Protein AF-A0AAW6E277-F1 (afdb_monomer)

Structure (mmCIF, N/CA/C/O backbone):
data_AF-A0AAW6E277-F1
#
_entry.id   AF-A0AAW6E277-F1
#
loop_
_atom_site.group_PDB
_atom_site.id
_atom_site.type_symbol
_atom_site.label_atom_id
_atom_site.label_alt_id
_atom_site.label_comp_id
_atom_site.label_asym_id
_atom_site.label_entity_id
_atom_site.label_seq_id
_atom_site.pdbx_PDB_ins_code
_atom_site.Cartn_x
_atom_site.Cartn_y
_atom_site.Cartn_z
_atom_site.occupancy
_atom_site.B_iso_or_equiv
_atom_site.auth_seq_id
_atom_site.auth_comp_id
_atom_site.auth_asym_id
_atom_site.auth_atom_id
_atom_site.pdbx_PDB_model_num
ATOM 1 N N . MET A 1 1 ? -32.269 42.097 -1.495 1.00 30.72 1 MET A N 1
ATOM 2 C CA . MET A 1 1 ? -32.464 41.342 -2.753 1.00 30.72 1 MET A CA 1
ATOM 3 C C . MET A 1 1 ? -33.428 40.206 -2.455 1.00 30.72 1 MET A C 1
ATOM 5 O O . MET A 1 1 ? -33.095 39.388 -1.617 1.00 30.72 1 MET A O 1
ATOM 9 N N . TYR A 1 2 ? -34.625 40.163 -3.041 1.00 28.58 2 TYR A N 1
ATOM 10 C CA . TYR A 1 2 ? -35.570 39.076 -2.757 1.00 28.58 2 TYR A CA 1
ATOM 11 C C . TYR A 1 2 ? -35.316 37.889 -3.694 1.00 28.58 2 TYR A C 1
ATOM 13 O O . TYR A 1 2 ? -35.388 38.052 -4.911 1.00 28.58 2 TYR A O 1
ATOM 21 N N . ILE A 1 3 ? -35.000 36.709 -3.152 1.00 30.11 3 ILE A N 1
ATOM 22 C CA . ILE A 1 3 ? -34.773 35.493 -3.952 1.00 30.11 3 ILE A CA 1
ATOM 23 C C . ILE A 1 3 ? -36.058 34.672 -3.981 1.00 30.11 3 ILE A C 1
ATOM 25 O O . ILE A 1 3 ? -36.665 34.415 -2.943 1.00 30.11 3 ILE A O 1
ATOM 29 N N . ARG A 1 4 ? -36.462 34.267 -5.188 1.00 31.38 4 ARG A N 1
ATOM 30 C CA . ARG A 1 4 ? -37.692 33.525 -5.467 1.00 31.38 4 ARG A CA 1
ATOM 31 C C . ARG A 1 4 ? -37.334 32.080 -5.824 1.00 31.38 4 ARG A C 1
ATOM 33 O O . ARG A 1 4 ? -36.801 31.836 -6.904 1.00 31.38 4 ARG A O 1
ATOM 40 N N . LEU A 1 5 ? -37.580 31.133 -4.918 1.00 34.62 5 LEU A N 1
ATOM 41 C CA . LEU A 1 5 ? -37.185 29.727 -5.099 1.00 34.62 5 LEU A CA 1
ATOM 42 C C . LEU A 1 5 ? -38.352 28.860 -5.591 1.00 34.62 5 LEU A C 1
ATOM 44 O O . LEU A 1 5 ? -39.442 28.896 -5.021 1.00 34.62 5 LEU A O 1
ATOM 48 N N . TYR A 1 6 ? -38.092 28.037 -6.611 1.00 36.78 6 TYR A N 1
ATOM 49 C CA . TYR A 1 6 ? -38.988 26.987 -7.107 1.00 36.78 6 TYR A CA 1
ATOM 50 C C . TYR A 1 6 ? -38.335 25.622 -6.862 1.00 36.78 6 TYR A C 1
ATOM 52 O O . TYR A 1 6 ? -37.143 25.456 -7.109 1.00 36.78 6 TYR A O 1
ATOM 60 N N . GLY A 1 7 ? -39.097 24.640 -6.381 1.00 42.12 7 GLY A N 1
ATOM 61 C CA . GLY A 1 7 ? -38.574 23.323 -6.009 1.00 42.12 7 GLY A CA 1
ATOM 62 C C . GLY A 1 7 ? -39.482 22.186 -6.461 1.00 42.12 7 GLY A C 1
ATOM 63 O O . GLY A 1 7 ? -40.705 22.342 -6.532 1.00 42.12 7 GLY A O 1
ATOM 64 N N . ARG A 1 8 ? -38.841 21.063 -6.793 1.00 39.12 8 ARG A N 1
ATOM 65 C CA . ARG A 1 8 ? -39.443 19.778 -7.160 1.00 39.12 8 ARG A CA 1
ATOM 66 C C . ARG A 1 8 ? -39.390 18.846 -5.949 1.00 39.12 8 ARG A C 1
ATOM 68 O O . ARG A 1 8 ? -38.393 18.851 -5.236 1.00 39.12 8 ARG A O 1
ATOM 75 N N . VAL A 1 9 ? -40.441 18.068 -5.736 1.00 41.03 9 VAL A N 1
ATOM 76 C CA . VAL A 1 9 ? -40.589 17.110 -4.636 1.00 41.03 9 VAL A CA 1
ATOM 77 C C . VAL A 1 9 ? -40.555 15.705 -5.226 1.00 41.03 9 VAL A C 1
ATOM 79 O O . VAL A 1 9 ? -41.352 15.401 -6.116 1.00 41.03 9 VAL A O 1
ATOM 82 N N . TYR A 1 10 ? -39.646 14.864 -4.736 1.00 40.72 10 TYR A N 1
ATOM 83 C CA . TYR A 1 10 ? -39.457 13.481 -5.178 1.00 40.72 10 TYR A CA 1
ATOM 84 C C . TYR A 1 10 ? -39.718 12.524 -4.016 1.00 40.72 10 TYR A C 1
ATOM 86 O O . TYR A 1 10 ? -39.190 12.767 -2.942 1.00 40.72 10 TYR A O 1
ATOM 94 N N . GLY A 1 11 ? -40.498 11.465 -4.229 1.00 38.28 11 GLY A N 1
ATOM 95 C CA . GLY A 1 11 ? -40.764 10.407 -3.255 1.00 38.28 11 GLY A CA 1
ATOM 96 C C . GLY A 1 11 ? -40.054 9.103 -3.612 1.00 38.28 11 GLY A C 1
ATOM 97 O O . GLY A 1 11 ? -39.609 8.924 -4.746 1.00 38.28 11 GLY A O 1
ATOM 98 N N . TYR A 1 12 ? -39.985 8.196 -2.643 1.00 43.34 12 TYR A N 1
ATOM 99 C CA . TYR A 1 12 ? -39.451 6.841 -2.785 1.00 43.34 12 TYR A CA 1
ATOM 100 C C . TYR A 1 12 ? -40.503 5.853 -2.282 1.00 43.34 12 TYR A C 1
ATOM 102 O O . TYR A 1 12 ? -41.289 6.207 -1.400 1.00 43.34 12 TYR A O 1
ATOM 110 N N . ASP A 1 13 ? -40.519 4.641 -2.831 1.00 42.69 13 ASP A N 1
ATOM 111 C CA . ASP A 1 13 ? -41.247 3.540 -2.200 1.00 42.69 13 ASP A CA 1
ATOM 112 C C . ASP A 1 13 ? -40.443 3.100 -0.955 1.00 42.69 13 ASP A C 1
ATOM 114 O O . ASP A 1 13 ? -39.226 3.286 -0.914 1.00 42.69 13 ASP A O 1
ATOM 118 N N . ILE A 1 14 ? -41.098 2.635 0.112 1.00 39.50 14 ILE A N 1
ATOM 119 C CA . ILE A 1 14 ? -40.435 2.327 1.392 1.00 39.50 14 ILE A CA 1
ATOM 120 C C . ILE A 1 14 ? -40.959 0.992 1.916 1.00 39.50 14 ILE A C 1
ATOM 122 O O . ILE A 1 14 ? -42.169 0.778 1.922 1.00 39.50 14 ILE A O 1
ATOM 126 N N . GLU A 1 15 ? -40.066 0.124 2.382 1.00 41.41 15 GLU A N 1
ATOM 127 C CA . GLU A 1 15 ? -40.391 -1.186 2.961 1.00 41.41 15 GLU A CA 1
ATOM 128 C C . GLU A 1 15 ? -39.727 -1.333 4.335 1.00 41.41 15 GLU A C 1
ATOM 130 O O . GLU A 1 15 ? -38.816 -0.580 4.673 1.00 41.41 15 GLU A O 1
ATOM 135 N N . LYS A 1 16 ? -40.184 -2.279 5.160 1.00 40.16 16 LYS A N 1
ATOM 136 C CA . LYS A 1 16 ? -39.537 -2.582 6.443 1.00 40.16 16 LYS A CA 1
ATOM 137 C C . LYS A 1 16 ? -38.381 -3.558 6.243 1.00 40.16 16 LYS A C 1
ATOM 139 O O . LYS A 1 16 ? -38.552 -4.587 5.594 1.00 40.16 16 LYS A O 1
ATOM 144 N N . ASN A 1 17 ? -37.222 -3.239 6.812 1.00 43.66 17 ASN A N 1
ATOM 145 C CA . ASN A 1 17 ? -36.081 -4.144 6.855 1.00 43.66 17 ASN A CA 1
ATOM 146 C C . ASN A 1 17 ? -36.269 -5.224 7.939 1.00 43.66 17 ASN A C 1
ATOM 148 O O . ASN A 1 17 ? -37.240 -5.230 8.695 1.00 43.66 17 ASN A O 1
ATOM 152 N N . GLU A 1 18 ? -35.304 -6.134 8.026 1.00 39.25 18 GLU A N 1
ATOM 153 C CA . GLU A 1 18 ? -35.264 -7.232 9.001 1.00 39.25 18 GLU A CA 1
ATOM 154 C C . GLU A 1 18 ? -35.250 -6.786 10.478 1.00 39.25 18 GLU A C 1
ATOM 156 O O . GLU A 1 18 ? -35.561 -7.586 11.357 1.00 39.25 18 GLU A O 1
ATOM 161 N N . ASN A 1 19 ? -34.971 -5.506 10.746 1.00 39.53 19 ASN A N 1
ATOM 162 C CA . ASN A 1 19 ? -35.012 -4.887 12.074 1.00 39.53 19 ASN A CA 1
ATOM 163 C C . ASN A 1 19 ? -36.307 -4.090 12.323 1.00 39.53 19 ASN A C 1
ATOM 165 O O . ASN A 1 19 ? -36.390 -3.329 13.285 1.00 39.53 19 ASN A O 1
ATOM 169 N N . ASP A 1 20 ? -37.316 -4.255 11.464 1.00 39.66 20 ASP A N 1
ATOM 170 C CA . ASP A 1 20 ? -38.601 -3.546 11.503 1.00 39.66 20 ASP A CA 1
ATOM 171 C C . ASP A 1 20 ? -38.499 -2.024 11.236 1.00 39.66 20 ASP A C 1
ATOM 173 O O . ASP A 1 20 ? -39.425 -1.255 11.522 1.00 39.66 20 ASP A O 1
ATOM 177 N N . GLU A 1 21 ? -37.391 -1.575 10.637 1.00 36.78 21 GLU A N 1
ATOM 178 C CA . GLU A 1 21 ? -37.136 -0.175 10.286 1.00 36.78 21 GLU A CA 1
ATOM 179 C C . GLU A 1 21 ? -37.510 0.115 8.828 1.00 36.78 21 GLU A C 1
ATOM 181 O O . GLU A 1 21 ? -37.233 -0.668 7.924 1.00 36.78 21 GLU A O 1
ATOM 186 N N . TYR A 1 22 ? -38.111 1.277 8.574 1.00 39.91 22 TYR A N 1
ATOM 187 C CA . TYR A 1 22 ? -38.536 1.672 7.231 1.00 39.91 22 TYR A CA 1
ATOM 188 C C . TYR A 1 22 ? -37.350 2.170 6.389 1.00 39.91 22 TYR A C 1
ATOM 190 O O . TYR A 1 22 ? -36.741 3.191 6.711 1.00 39.91 22 TYR A O 1
ATOM 198 N N . VAL A 1 23 ? -37.059 1.482 5.285 1.00 38.41 23 VAL A N 1
ATOM 199 C CA . VAL A 1 23 ? -35.972 1.774 4.340 1.00 38.41 23 VAL A CA 1
ATOM 200 C C . VAL A 1 23 ? -36.513 2.058 2.940 1.00 38.41 23 VAL A C 1
ATOM 202 O O . VAL A 1 23 ? -37.443 1.406 2.475 1.00 38.41 23 VAL A O 1
ATOM 205 N N . ALA A 1 24 ? -35.952 3.061 2.261 1.00 41.41 24 ALA A N 1
ATOM 206 C CA . ALA A 1 24 ? -36.364 3.418 0.905 1.00 41.41 24 ALA A CA 1
ATOM 207 C C . ALA A 1 24 ? -35.919 2.345 -0.103 1.00 41.41 24 ALA A C 1
ATOM 209 O O . ALA A 1 24 ? -34.769 1.906 -0.072 1.00 41.41 24 ALA A O 1
ATOM 210 N N . VAL A 1 25 ? -36.811 1.959 -1.014 1.00 42.94 25 VAL A N 1
ATOM 211 C CA . VAL A 1 25 ? -36.602 0.908 -2.013 1.00 42.94 25 VAL A CA 1
ATOM 212 C C . VAL A 1 25 ? -36.934 1.454 -3.405 1.00 42.94 25 VAL A C 1
ATOM 214 O O . VAL A 1 25 ? -37.999 2.027 -3.632 1.00 42.94 25 VAL A O 1
ATOM 217 N N . GLY A 1 26 ? -36.007 1.283 -4.352 1.00 49.25 26 GLY A N 1
ATOM 218 C CA . GLY A 1 26 ? -36.161 1.712 -5.747 1.00 49.25 26 GLY A CA 1
ATOM 219 C C . GLY A 1 26 ? -35.777 3.170 -6.048 1.00 49.25 26 GLY A C 1
ATOM 220 O O . GLY A 1 26 ? -35.276 3.906 -5.198 1.00 49.25 26 GLY A O 1
ATOM 221 N N . ASP A 1 27 ? -35.992 3.573 -7.305 1.00 39.72 27 ASP A N 1
ATOM 222 C CA . ASP A 1 27 ? -35.608 4.890 -7.828 1.00 39.72 27 ASP A CA 1
ATOM 223 C C . ASP A 1 27 ? -36.566 6.017 -7.401 1.00 39.72 27 ASP A C 1
ATOM 225 O O . ASP A 1 27 ? -37.778 5.829 -7.261 1.00 39.72 27 ASP A O 1
ATOM 229 N N . SER A 1 28 ? -36.032 7.237 -7.270 1.00 42.09 28 SER A N 1
ATOM 230 C CA . SER A 1 28 ? -36.806 8.427 -6.897 1.00 42.09 28 SER A CA 1
ATOM 231 C C . SER A 1 28 ? -37.880 8.772 -7.940 1.00 42.09 28 SER A C 1
ATOM 233 O O . SER A 1 28 ? -37.571 8.944 -9.123 1.00 42.09 28 SER A O 1
ATOM 235 N N . LYS A 1 29 ? -39.127 8.982 -7.513 1.00 45.94 29 LYS A N 1
ATOM 236 C CA . LYS A 1 29 ? -40.252 9.386 -8.375 1.00 45.94 29 LYS A CA 1
ATOM 237 C C . LYS A 1 29 ? -40.636 10.837 -8.113 1.00 45.94 29 LYS A C 1
ATOM 239 O O . LYS A 1 29 ? -40.843 11.233 -6.973 1.00 45.94 29 LYS A O 1
ATOM 244 N N . LEU A 1 30 ? -40.774 11.657 -9.157 1.00 44.22 30 LEU A N 1
ATOM 245 C CA . LEU A 1 30 ? -41.247 13.039 -9.004 1.00 44.22 30 LEU A CA 1
ATOM 246 C C . LEU A 1 30 ? -42.731 13.048 -8.604 1.00 44.22 30 LEU A C 1
ATOM 248 O O . LEU A 1 30 ? -43.591 12.682 -9.403 1.00 44.22 30 LEU A O 1
ATOM 252 N N . ILE A 1 31 ? -43.034 13.528 -7.401 1.00 40.50 31 ILE A N 1
ATOM 253 C CA . ILE A 1 31 ? -44.391 13.527 -6.832 1.00 40.50 31 ILE A CA 1
ATOM 254 C C . ILE A 1 31 ? -45.060 14.911 -6.846 1.00 40.50 31 ILE A C 1
ATOM 256 O O . ILE A 1 31 ? -46.288 15.001 -6.833 1.00 40.50 31 ILE A O 1
ATOM 260 N N . GLY A 1 32 ? -44.309 16.011 -6.976 1.00 41.94 32 GLY A N 1
ATOM 261 C CA . GLY A 1 32 ? -44.914 17.342 -7.125 1.00 41.94 32 GLY A CA 1
ATOM 262 C C . GLY A 1 32 ? -43.934 18.512 -7.229 1.00 41.94 32 GLY A C 1
ATOM 263 O O . GLY A 1 32 ? -42.726 18.324 -7.253 1.00 41.94 32 GLY A O 1
ATOM 264 N N . ASN A 1 33 ? -44.472 19.736 -7.277 1.00 44.47 33 ASN A N 1
ATOM 265 C CA . ASN A 1 33 ? -43.727 21.006 -7.235 1.00 44.47 33 ASN A CA 1
ATOM 266 C C . ASN A 1 33 ? -44.302 21.917 -6.132 1.00 44.47 33 ASN A C 1
ATOM 268 O O . ASN A 1 33 ? -45.487 21.799 -5.805 1.00 44.47 33 ASN A O 1
ATOM 272 N N . PHE A 1 34 ? -43.530 22.870 -5.598 1.00 42.03 34 PHE A N 1
ATOM 273 C CA . PHE A 1 34 ? -44.070 23.893 -4.682 1.00 42.03 34 PHE A CA 1
ATOM 274 C C . PHE A 1 34 ? -45.131 24.778 -5.367 1.00 42.03 34 PHE A C 1
ATOM 276 O O . PHE A 1 34 ? -44.938 25.216 -6.500 1.00 42.03 34 PHE A O 1
ATOM 283 N N . LYS A 1 35 ? -46.256 25.060 -4.683 1.00 36.62 35 LYS A N 1
ATOM 284 C CA . LYS A 1 35 ? -47.398 25.818 -5.252 1.00 36.62 35 LYS A CA 1
ATOM 285 C C . LYS A 1 35 ? -47.160 27.330 -5.324 1.00 36.62 35 LYS A C 1
ATOM 287 O O . LYS A 1 35 ? -47.725 27.997 -6.183 1.00 36.62 35 LYS A O 1
ATOM 292 N N . LYS A 1 36 ? -46.349 27.879 -4.419 1.00 37.41 36 LYS A N 1
ATOM 293 C CA . LYS A 1 36 ? -45.921 29.282 -4.429 1.00 37.41 36 LYS A CA 1
ATOM 294 C C . LYS A 1 36 ? -44.413 29.336 -4.208 1.00 37.41 36 LYS A C 1
ATOM 296 O O . LYS A 1 36 ? -43.911 28.561 -3.395 1.00 37.41 36 LYS A O 1
ATOM 301 N N . PRO A 1 37 ? -43.695 30.217 -4.918 1.00 38.19 37 PRO A N 1
ATOM 302 C CA . PRO A 1 37 ? -42.277 30.369 -4.681 1.00 38.19 37 PRO A CA 1
ATOM 303 C C . PRO A 1 37 ? -42.025 30.961 -3.296 1.00 38.19 37 PRO A C 1
ATOM 305 O O . PRO A 1 37 ? -42.698 31.910 -2.890 1.00 38.19 37 PRO A O 1
ATOM 308 N N . LEU A 1 38 ? -41.033 30.411 -2.602 1.00 39.06 38 LEU A N 1
ATOM 309 C CA . LEU A 1 38 ? -40.540 30.963 -1.346 1.00 39.06 38 LEU A CA 1
ATOM 310 C C . LEU A 1 38 ? -39.837 32.290 -1.663 1.00 39.06 38 LEU A C 1
ATOM 312 O O . LEU A 1 38 ? -38.946 32.310 -2.516 1.00 39.06 38 LEU A O 1
ATOM 316 N N . ILE A 1 39 ? -40.268 33.387 -1.037 1.00 33.12 39 ILE A N 1
ATOM 317 C CA . ILE A 1 39 ? -39.663 34.714 -1.202 1.00 33.12 39 ILE A CA 1
ATOM 318 C C . ILE A 1 39 ? -38.846 35.005 0.053 1.00 33.12 39 ILE A C 1
ATOM 320 O O . ILE A 1 39 ? -39.408 35.118 1.138 1.00 33.12 39 ILE A O 1
ATOM 324 N N . ILE A 1 40 ? -37.528 35.107 -0.100 1.00 35.12 40 ILE A N 1
ATOM 325 C CA . ILE A 1 40 ? -36.592 35.363 1.004 1.00 35.12 40 ILE A CA 1
ATOM 326 C C . ILE A 1 40 ? -35.966 36.741 0.808 1.00 35.12 40 ILE A C 1
ATOM 328 O O . ILE A 1 40 ? -35.446 37.014 -0.273 1.00 35.12 40 ILE A O 1
ATOM 332 N N . ASP A 1 41 ? -35.972 37.586 1.841 1.00 31.17 41 ASP A N 1
ATOM 333 C CA . ASP A 1 41 ? -35.198 38.830 1.858 1.00 31.17 41 ASP A CA 1
ATOM 334 C C . ASP A 1 41 ? -33.706 38.535 2.100 1.00 31.17 41 ASP A C 1
ATOM 336 O O . ASP A 1 41 ? -33.271 38.273 3.220 1.00 31.17 41 ASP A O 1
ATOM 340 N N . ALA A 1 42 ? -32.905 38.572 1.036 1.00 32.22 42 ALA A N 1
ATOM 341 C CA . ALA A 1 42 ? -31.466 38.325 1.083 1.00 32.22 42 ALA A CA 1
ATOM 342 C C . ALA A 1 42 ? -30.636 39.577 1.428 1.00 32.22 42 ALA A C 1
ATOM 344 O O . ALA A 1 42 ? -29.423 39.568 1.244 1.00 32.22 42 ALA A O 1
ATOM 345 N N . THR A 1 43 ? -31.235 40.670 1.920 1.00 27.95 43 THR A N 1
ATOM 346 C CA . THR A 1 43 ? -30.453 41.840 2.385 1.00 27.95 43 THR A CA 1
ATOM 347 C C . THR A 1 43 ? -29.609 41.561 3.636 1.00 27.95 43 THR A C 1
ATOM 349 O O . THR A 1 43 ? -28.707 42.337 3.934 1.00 27.95 43 THR A O 1
ATOM 352 N N . LYS A 1 44 ? -29.845 40.446 4.347 1.00 28.58 44 LYS A N 1
ATOM 353 C CA . LYS A 1 44 ? -29.077 40.043 5.545 1.00 28.58 44 LYS A CA 1
ATOM 354 C C . LYS A 1 44 ? -28.490 38.625 5.491 1.00 28.58 44 LYS A C 1
ATOM 356 O O . LYS A 1 44 ? -28.023 38.125 6.511 1.00 28.58 44 LYS A O 1
ATOM 361 N N . GLN A 1 45 ? -28.521 37.954 4.338 1.00 29.36 45 GLN A N 1
ATOM 362 C CA . GLN A 1 45 ? -28.025 36.579 4.192 1.00 29.36 45 GLN A CA 1
ATOM 363 C C . GLN A 1 45 ? -27.388 36.370 2.816 1.00 29.36 45 GLN A C 1
ATOM 365 O O . GLN A 1 45 ? -28.023 36.624 1.795 1.00 29.36 45 GLN A O 1
ATOM 370 N N . ILE A 1 46 ? -26.151 35.861 2.786 1.00 26.25 46 ILE A N 1
ATOM 371 C CA . ILE A 1 46 ? -25.474 35.447 1.551 1.00 26.25 46 ILE A CA 1
ATOM 372 C C . ILE A 1 46 ? -25.586 33.927 1.392 1.00 26.25 46 ILE A C 1
ATOM 374 O O . ILE A 1 46 ? -25.343 33.149 2.315 1.00 26.25 46 ILE A O 1
ATOM 378 N N . VAL A 1 47 ? -25.984 33.530 0.186 1.00 25.70 47 VAL A N 1
ATOM 379 C CA . VAL A 1 47 ? -26.270 32.167 -0.265 1.00 25.70 47 VAL A CA 1
ATOM 380 C C . VAL A 1 47 ? -24.970 31.382 -0.463 1.00 25.70 47 VAL A C 1
ATOM 382 O O . VAL A 1 47 ? -24.178 31.709 -1.343 1.00 25.70 47 VAL A O 1
ATOM 385 N N . ALA A 1 48 ? -24.774 30.301 0.297 1.00 24.97 48 ALA A N 1
ATOM 386 C CA . ALA A 1 48 ? -23.741 29.305 0.012 1.00 24.97 48 ALA A CA 1
ATOM 387 C C . ALA A 1 48 ? -24.301 28.166 -0.861 1.00 24.97 48 ALA A C 1
ATOM 389 O O . ALA A 1 48 ? -25.425 27.694 -0.679 1.00 24.97 48 ALA A O 1
ATOM 390 N N . ARG A 1 49 ? -23.497 27.737 -1.836 1.00 23.58 49 ARG A N 1
ATOM 391 C CA . ARG A 1 49 ? -23.809 26.735 -2.864 1.00 23.58 49 ARG A CA 1
ATOM 392 C C . ARG A 1 49 ? -23.884 25.312 -2.266 1.00 23.58 49 ARG A C 1
ATOM 394 O O . ARG A 1 49 ? -22.924 24.861 -1.660 1.00 23.58 49 ARG A O 1
ATOM 401 N N . ARG A 1 50 ? -25.023 24.647 -2.520 1.00 26.20 50 ARG A N 1
ATOM 402 C CA . ARG A 1 50 ? -25.321 23.195 -2.644 1.00 26.20 50 ARG A CA 1
ATOM 403 C C . ARG A 1 50 ? -24.659 22.187 -1.683 1.00 26.20 50 ARG A C 1
ATOM 405 O O . ARG A 1 50 ? -23.502 21.855 -1.880 1.00 26.20 50 ARG A O 1
ATOM 412 N N . TYR A 1 51 ? -25.483 21.537 -0.854 1.00 28.00 51 TYR A N 1
ATOM 413 C CA . TYR A 1 51 ? -25.448 20.084 -0.597 1.00 28.00 51 TYR A CA 1
ATOM 414 C C . TYR A 1 51 ? -26.896 19.568 -0.467 1.00 28.00 51 TYR A C 1
ATOM 416 O O . TYR A 1 51 ? -27.778 20.319 -0.053 1.00 28.00 51 TYR A O 1
ATOM 424 N N . TYR A 1 52 ? -27.155 18.340 -0.927 1.00 28.36 52 TYR A N 1
ATOM 425 C CA . TYR A 1 52 ? -28.468 17.692 -0.858 1.00 28.36 52 TYR A CA 1
ATOM 426 C C . TYR A 1 52 ? -28.718 17.213 0.577 1.00 28.36 52 TYR A C 1
ATOM 428 O O . TYR A 1 52 ? -28.024 16.308 1.025 1.00 28.36 52 TYR A O 1
ATOM 436 N N . ASP A 1 53 ? -29.707 17.780 1.267 1.00 33.03 53 ASP A N 1
ATOM 437 C CA . ASP A 1 53 ? -30.170 17.258 2.557 1.00 33.03 53 ASP A CA 1
ATOM 438 C C . ASP A 1 53 ? -31.491 16.495 2.345 1.00 33.03 53 ASP A C 1
ATOM 440 O O . ASP A 1 53 ? -32.440 17.021 1.750 1.00 33.03 53 ASP A O 1
ATOM 444 N N . VAL A 1 54 ? -31.532 15.242 2.809 1.00 30.08 54 VAL A N 1
ATOM 445 C CA . VAL A 1 54 ? -32.705 14.352 2.780 1.00 30.08 54 VAL A CA 1
ATOM 446 C C . VAL A 1 54 ? -33.479 14.515 4.090 1.00 30.08 54 VAL A C 1
ATOM 448 O O . VAL A 1 54 ? -32.906 14.345 5.163 1.00 30.08 54 VAL A O 1
ATOM 451 N N . GLU A 1 55 ? -34.775 14.829 4.022 1.00 36.56 55 GLU A N 1
ATOM 452 C CA . GLU A 1 55 ? -35.681 14.796 5.179 1.00 36.56 55 GLU A CA 1
ATOM 453 C C . GLU A 1 55 ? -36.795 13.768 4.934 1.00 36.56 55 GLU A C 1
ATOM 455 O O . GLU A 1 55 ? -37.496 13.818 3.918 1.00 36.56 55 GLU A O 1
ATOM 460 N N . VAL A 1 56 ? -36.926 12.807 5.853 1.00 29.47 56 VAL A N 1
ATOM 461 C CA . VAL A 1 56 ? -37.943 11.745 5.823 1.00 29.47 56 VAL A CA 1
ATOM 462 C C . VAL A 1 56 ? -39.145 12.207 6.645 1.00 29.47 56 VAL A C 1
ATOM 464 O O . VAL A 1 56 ? -38.988 12.536 7.819 1.00 29.47 56 VAL A O 1
ATOM 467 N N . PHE A 1 57 ? -40.340 12.229 6.048 1.00 34.69 57 PHE A N 1
ATOM 468 C CA . PHE A 1 57 ? -41.579 12.620 6.727 1.00 34.69 57 PHE A CA 1
ATOM 469 C C . PHE A 1 57 ? -42.452 11.392 6.981 1.00 34.69 57 PHE A C 1
ATOM 471 O O . PHE A 1 57 ? -42.551 10.497 6.141 1.00 34.69 57 PHE A O 1
ATOM 478 N N . ARG A 1 58 ? -43.134 11.363 8.130 1.00 29.02 58 ARG A N 1
ATOM 479 C CA . ARG A 1 58 ? -44.099 10.312 8.469 1.00 29.02 58 ARG A CA 1
ATOM 480 C C . ARG A 1 58 ? -45.522 10.858 8.337 1.00 29.02 58 ARG A C 1
ATOM 482 O O . ARG A 1 58 ? -46.001 11.533 9.245 1.00 29.02 58 ARG A O 1
ATOM 489 N N . HIS A 1 59 ? -46.186 10.574 7.217 1.00 32.09 59 HIS A N 1
ATOM 490 C CA . HIS A 1 59 ? -47.650 10.604 7.115 1.00 32.09 59 HIS A CA 1
ATOM 491 C C . HIS A 1 59 ? -48.138 9.733 5.951 1.00 32.09 59 HIS A C 1
ATOM 493 O O . HIS A 1 59 ? -47.575 9.798 4.858 1.00 32.09 59 HIS A O 1
ATOM 499 N N . GLU A 1 60 ? -49.177 8.932 6.208 1.00 33.69 60 GLU A N 1
ATOM 500 C CA . GLU A 1 60 ? -49.943 8.184 5.208 1.00 33.69 60 GLU A CA 1
ATOM 501 C C . GLU A 1 60 ? -50.745 9.173 4.368 1.00 33.69 60 GLU A C 1
ATOM 503 O O . GLU A 1 60 ? -51.752 9.711 4.820 1.00 33.69 60 GLU A O 1
ATOM 508 N N . ILE A 1 61 ? -50.275 9.452 3.157 1.00 36.06 61 ILE A N 1
ATOM 509 C CA . ILE A 1 61 ? -50.975 10.365 2.241 1.00 36.06 61 ILE A CA 1
ATOM 510 C C . ILE A 1 61 ? -51.856 9.580 1.259 1.00 36.06 61 ILE A C 1
ATOM 512 O O . ILE A 1 61 ? -52.836 10.105 0.749 1.00 36.06 61 ILE A O 1
ATOM 516 N N . LEU A 1 62 ? -51.576 8.294 1.032 1.00 32.84 62 LEU A N 1
ATOM 517 C CA . LEU A 1 62 ? -52.364 7.404 0.175 1.00 32.84 62 LEU A CA 1
ATOM 518 C C . LEU A 1 62 ? -52.113 5.953 0.614 1.00 32.84 62 LEU A C 1
ATOM 520 O O . LEU A 1 62 ? -51.139 5.369 0.147 1.00 32.84 62 LEU A O 1
ATOM 524 N N . GLY A 1 63 ? -52.941 5.433 1.531 1.00 30.50 63 GLY A N 1
ATOM 525 C CA . GLY A 1 63 ? -52.983 4.036 2.014 1.00 30.50 63 GLY A CA 1
ATOM 526 C C . GLY A 1 63 ? -51.739 3.185 1.728 1.00 30.50 63 GLY A C 1
ATOM 527 O O . GLY A 1 63 ? -51.738 2.456 0.746 1.00 30.50 63 GLY A O 1
ATOM 528 N N . ASP A 1 64 ? -50.720 3.291 2.589 1.00 28.02 64 ASP A N 1
ATOM 529 C CA . ASP A 1 64 ? -49.425 2.574 2.554 1.00 28.02 64 ASP A CA 1
ATOM 530 C C . ASP A 1 64 ? -48.238 3.255 1.833 1.00 28.02 64 ASP A C 1
ATOM 532 O O . ASP A 1 64 ? -47.276 2.588 1.452 1.00 28.02 64 ASP A O 1
ATOM 536 N N . LYS A 1 65 ? -48.221 4.590 1.673 1.00 32.81 65 LYS A N 1
ATOM 537 C CA . LYS A 1 65 ? -47.048 5.304 1.109 1.00 32.81 65 LYS A CA 1
ATOM 538 C C . LYS A 1 65 ? -46.553 6.480 1.949 1.00 32.81 65 LYS A C 1
ATOM 540 O O . LYS A 1 65 ? -47.309 7.393 2.281 1.00 32.81 65 LYS A O 1
ATOM 545 N N . TYR A 1 66 ? -45.247 6.470 2.215 1.00 35.56 66 TYR A N 1
ATOM 546 C CA . TYR A 1 66 ? -44.476 7.527 2.872 1.00 35.56 66 TYR A CA 1
ATOM 547 C C . TYR A 1 66 ? -43.899 8.517 1.847 1.00 35.56 66 TYR A C 1
ATOM 549 O O . TYR A 1 66 ? -43.619 8.161 0.704 1.00 35.56 66 TYR A O 1
ATOM 557 N N . VAL A 1 67 ? -43.672 9.768 2.261 1.00 33.53 67 VAL A N 1
ATOM 558 C CA . VAL A 1 67 ? -43.111 10.821 1.402 1.00 33.53 67 VAL A CA 1
ATOM 559 C C . VAL A 1 67 ? -41.815 11.361 2.005 1.00 33.53 67 VAL A C 1
ATOM 561 O O . VAL A 1 67 ? -41.792 11.883 3.114 1.00 33.53 67 VAL A O 1
ATOM 564 N N . VAL A 1 68 ? -40.726 11.275 1.245 1.00 35.78 68 VAL A N 1
ATOM 565 C CA . VAL A 1 68 ? -39.457 11.964 1.524 1.00 35.78 68 VAL A CA 1
ATOM 566 C C . VAL A 1 68 ? -39.461 13.268 0.724 1.00 35.78 68 VAL A C 1
ATOM 568 O O . VAL A 1 68 ? -39.948 13.282 -0.402 1.00 35.78 68 VAL A O 1
ATOM 571 N N . ILE A 1 69 ? -38.959 14.380 1.267 1.00 36.88 69 ILE A N 1
ATOM 572 C CA . ILE A 1 69 ? -38.783 15.623 0.495 1.00 36.88 69 ILE A CA 1
ATOM 573 C C . ILE A 1 69 ? -37.289 15.914 0.423 1.00 36.88 69 ILE A C 1
ATOM 575 O O . ILE A 1 69 ? -36.658 16.249 1.420 1.00 36.88 69 ILE A O 1
ATOM 579 N N . THR A 1 70 ? -36.717 15.825 -0.775 1.00 36.44 70 THR A N 1
ATOM 580 C CA . THR A 1 70 ? -35.345 16.273 -1.039 1.00 36.44 70 THR A CA 1
ATOM 581 C C . THR A 1 70 ? -35.394 17.570 -1.837 1.00 36.44 70 THR A C 1
ATOM 583 O O . THR A 1 70 ? -35.912 17.589 -2.956 1.00 36.44 70 THR A O 1
ATOM 586 N N . GLY A 1 71 ? -34.847 18.659 -1.300 1.00 33.44 71 GLY A N 1
ATOM 587 C CA . GLY A 1 71 ? -34.686 19.913 -2.034 1.00 33.44 71 GLY A CA 1
ATOM 588 C C . GLY A 1 71 ? -33.233 20.373 -2.013 1.00 33.44 71 GLY A C 1
ATOM 589 O O . GLY A 1 71 ? -32.552 20.245 -1.008 1.00 33.44 71 GLY A O 1
ATOM 590 N N . GLN A 1 72 ? -32.750 20.993 -3.094 1.00 32.91 72 GLN A N 1
ATOM 591 C CA . GLN A 1 72 ? -31.412 21.616 -3.125 1.00 32.91 72 GLN A CA 1
ATOM 592 C C . GLN A 1 72 ? -31.275 22.843 -2.186 1.00 32.91 72 GLN A C 1
ATOM 594 O O . GLN A 1 72 ? -30.217 23.469 -2.160 1.00 32.91 72 GLN A O 1
ATOM 599 N N . HIS A 1 73 ? -32.324 23.194 -1.425 1.00 36.25 73 HIS A N 1
ATOM 600 C CA . HIS A 1 73 ? -32.420 24.397 -0.587 1.00 36.25 73 HIS A CA 1
ATOM 601 C C . HIS A 1 73 ? -33.312 24.213 0.670 1.00 36.25 73 HIS A C 1
ATOM 603 O O . HIS A 1 73 ? -33.889 25.181 1.157 1.00 36.25 73 HIS A O 1
ATOM 609 N N . THR A 1 74 ? -33.448 22.996 1.211 1.00 38.47 74 THR A N 1
ATOM 610 C CA . THR A 1 74 ? -34.372 22.630 2.320 1.00 38.47 74 THR A CA 1
ATOM 611 C C . THR A 1 74 ? -33.958 23.093 3.723 1.00 38.47 74 THR A C 1
ATOM 613 O O . THR A 1 74 ? -34.603 22.738 4.701 1.00 38.47 74 THR A O 1
ATOM 616 N N . ARG A 1 75 ? -32.932 23.938 3.865 1.00 39.91 75 ARG A N 1
ATOM 617 C CA . ARG A 1 75 ? -32.328 24.308 5.162 1.00 39.91 75 ARG A CA 1
ATOM 618 C C . ARG A 1 75 ? -33.223 25.098 6.142 1.00 39.91 75 ARG A C 1
ATOM 620 O O . ARG A 1 75 ? -32.712 25.563 7.156 1.00 39.91 75 ARG A O 1
ATOM 627 N N . LEU A 1 76 ? -34.507 25.294 5.839 1.00 41.22 76 LEU A N 1
ATOM 628 C CA . LEU A 1 76 ? -35.394 26.250 6.514 1.00 41.22 76 LEU A CA 1
ATOM 629 C C . LEU A 1 76 ? -36.717 25.663 7.035 1.00 41.22 76 LEU A C 1
ATOM 631 O O . LEU A 1 76 ? -37.508 26.433 7.566 1.00 41.22 76 LEU A O 1
ATOM 635 N N . LEU A 1 77 ? -36.973 24.357 6.902 1.00 40.56 77 LEU A N 1
ATOM 636 C CA . LEU A 1 77 ? -38.161 23.730 7.499 1.00 40.56 77 LEU A CA 1
ATOM 637 C C . LEU A 1 77 ? -37.814 23.193 8.895 1.00 40.56 77 LEU A C 1
ATOM 639 O O . LEU A 1 77 ? -36.859 22.428 9.046 1.00 40.56 77 LEU A O 1
ATOM 643 N N . LEU A 1 78 ? -38.549 23.630 9.919 1.00 41.78 78 LEU A N 1
ATOM 644 C CA . LEU A 1 78 ? -38.380 23.183 11.302 1.00 41.78 78 LEU A CA 1
ATOM 645 C C . LEU A 1 78 ? -39.383 22.065 11.636 1.00 41.78 78 LEU A C 1
ATOM 647 O O . LEU A 1 78 ? -40.490 22.050 11.092 1.00 41.78 78 LEU A O 1
ATOM 651 N N . PRO A 1 79 ? -39.044 21.136 12.553 1.00 39.56 79 PRO A N 1
ATOM 652 C CA . PRO A 1 79 ? -40.024 20.212 13.123 1.00 39.56 79 PRO A CA 1
ATOM 653 C C . PRO A 1 79 ? -41.236 20.981 13.667 1.00 39.56 79 PRO A C 1
ATOM 655 O O . PRO A 1 79 ? -41.068 21.964 14.375 1.00 39.56 79 PRO A O 1
ATOM 658 N N . GLY A 1 80 ? -42.450 20.554 13.323 1.00 36.72 80 GLY A N 1
ATOM 659 C CA . GLY A 1 80 ? -43.705 21.227 13.672 1.00 36.72 80 GLY A CA 1
ATOM 660 C C . GLY A 1 80 ? -44.249 22.192 12.612 1.00 36.72 80 GLY A C 1
ATOM 661 O O . GLY A 1 80 ? -45.431 22.536 12.676 1.00 36.72 80 GLY A O 1
ATOM 662 N N . ASP A 1 81 ? -43.457 22.586 11.608 1.00 43.31 81 ASP A N 1
ATOM 663 C CA . ASP A 1 81 ? -43.955 23.424 10.515 1.00 43.31 81 ASP A CA 1
ATOM 664 C C . ASP A 1 81 ? -45.008 22.671 9.687 1.00 43.31 81 ASP A C 1
ATOM 666 O O . ASP A 1 81 ? -44.907 21.466 9.453 1.00 43.31 81 ASP A O 1
ATOM 670 N N . ALA A 1 82 ? -46.040 23.379 9.228 1.00 37.09 82 ALA A N 1
ATOM 671 C CA . ALA A 1 82 ? -47.067 22.808 8.365 1.00 37.09 82 ALA A CA 1
ATOM 672 C C . ALA A 1 82 ? -46.841 23.226 6.908 1.00 37.09 82 ALA A C 1
ATOM 674 O O . ALA A 1 82 ? -46.863 24.414 6.583 1.00 37.09 82 ALA A O 1
ATOM 675 N N . VAL A 1 83 ? -46.690 22.249 6.017 1.00 41.09 83 VAL A N 1
ATOM 676 C CA . VAL A 1 83 ? -46.515 22.467 4.577 1.00 41.09 83 VAL A CA 1
ATOM 677 C C . VAL A 1 83 ? -47.745 21.951 3.837 1.00 41.09 83 VAL A C 1
ATOM 679 O O . VAL A 1 83 ? -48.246 20.868 4.122 1.00 41.09 83 VAL A O 1
ATOM 682 N N . ILE A 1 84 ? -48.245 22.731 2.877 1.00 37.31 84 ILE A N 1
ATOM 683 C CA . ILE A 1 84 ? -49.396 22.347 2.050 1.00 37.31 84 ILE A CA 1
ATOM 684 C C . ILE A 1 84 ? -48.890 21.862 0.692 1.00 37.31 84 ILE A C 1
ATOM 686 O O . ILE A 1 84 ? -48.258 22.620 -0.056 1.00 37.31 84 ILE A O 1
ATOM 690 N N . LEU A 1 85 ? -49.181 20.606 0.356 1.00 36.91 85 LEU A N 1
ATOM 691 C CA . LEU A 1 85 ? -48.749 19.997 -0.899 1.00 36.91 85 LEU A CA 1
ATOM 692 C C . LEU A 1 85 ? -49.644 20.434 -2.059 1.00 36.91 85 LEU A C 1
ATOM 694 O O . LEU A 1 85 ? -50.870 20.419 -1.995 1.00 36.91 85 LEU A O 1
ATOM 698 N N . SER A 1 86 ? -49.023 20.844 -3.164 1.00 32.69 86 SER A N 1
ATOM 699 C CA . SER A 1 86 ? -49.732 21.565 -4.220 1.00 32.69 86 SER A CA 1
ATOM 700 C C . SER A 1 86 ? -50.746 20.739 -5.004 1.00 32.69 86 SER A C 1
ATOM 702 O O . SER A 1 86 ? -51.752 21.291 -5.449 1.00 32.69 86 SER A O 1
ATOM 704 N N . ARG A 1 87 ? -50.487 19.443 -5.184 1.00 32.34 87 ARG A N 1
ATOM 705 C CA . ARG A 1 87 ? -51.331 18.554 -5.992 1.00 32.34 87 ARG A CA 1
ATOM 706 C C . ARG A 1 87 ? -52.435 17.876 -5.189 1.00 32.34 87 ARG A C 1
ATOM 708 O O . ARG A 1 87 ? -53.483 17.614 -5.757 1.00 32.34 87 ARG A O 1
ATOM 715 N N . THR A 1 88 ? -52.218 17.650 -3.896 1.00 37.62 88 THR A N 1
ATOM 716 C CA . THR A 1 88 ? -53.183 16.976 -3.014 1.00 37.62 88 THR A CA 1
ATOM 717 C C . THR A 1 88 ? -53.955 17.954 -2.129 1.00 37.62 88 THR A C 1
ATOM 719 O O . THR A 1 88 ? -55.011 17.608 -1.624 1.00 37.62 88 THR A O 1
ATOM 722 N N . ASN A 1 89 ? -53.469 19.195 -1.969 1.00 38.50 89 ASN A N 1
ATOM 723 C CA . ASN A 1 89 ? -53.989 20.182 -1.011 1.00 38.50 89 ASN A CA 1
ATOM 724 C C . ASN A 1 89 ? -53.948 19.714 0.456 1.00 38.50 89 ASN A C 1
ATOM 726 O O . ASN A 1 89 ? -54.514 20.372 1.328 1.00 38.50 89 ASN A O 1
ATOM 730 N N . GLU A 1 90 ? -53.239 18.625 0.741 1.00 38.41 90 GLU A N 1
ATOM 731 C CA . GLU A 1 90 ? -53.106 18.100 2.089 1.00 38.41 90 GLU A CA 1
ATOM 732 C C . GLU A 1 90 ? -52.053 18.863 2.886 1.00 38.41 90 GLU A C 1
ATOM 734 O O . GLU A 1 90 ? -51.017 19.297 2.361 1.00 38.41 90 GLU A O 1
ATOM 739 N N . LYS A 1 91 ? -52.356 19.042 4.171 1.00 38.56 91 LYS A N 1
ATOM 740 C CA . LYS A 1 91 ? -51.500 19.699 5.150 1.00 38.56 91 LYS A CA 1
ATOM 741 C C . LYS A 1 91 ? -50.650 18.633 5.831 1.00 38.56 91 LYS A C 1
ATOM 743 O O . LYS A 1 91 ? -51.187 17.761 6.501 1.00 38.56 91 LYS A O 1
ATOM 748 N N . VAL A 1 92 ? -49.337 18.737 5.685 1.00 38.31 92 VAL A N 1
ATOM 749 C CA . VAL A 1 92 ? -48.371 17.801 6.269 1.00 38.31 92 VAL A CA 1
ATOM 750 C C . VAL A 1 92 ? -47.560 18.532 7.329 1.00 38.31 92 VAL A C 1
ATOM 752 O O . VAL A 1 92 ? -47.136 19.666 7.106 1.00 38.31 92 VAL A O 1
ATOM 755 N N . VAL A 1 93 ? -47.361 17.901 8.485 1.00 37.56 93 VAL A N 1
ATOM 756 C CA . VAL A 1 93 ? -46.559 18.444 9.589 1.00 37.56 93 VAL A CA 1
ATOM 757 C C . VAL A 1 93 ? -45.159 17.836 9.538 1.00 37.56 93 VAL A C 1
ATOM 759 O O . VAL A 1 93 ? -45.008 16.621 9.403 1.00 37.56 93 VAL A O 1
ATOM 762 N N . VAL A 1 94 ? -44.128 18.674 9.629 1.00 39.75 94 VAL A N 1
ATOM 763 C CA . VAL A 1 94 ? -42.723 18.244 9.637 1.00 39.75 94 VAL A CA 1
ATOM 764 C C . VAL A 1 94 ? -42.416 17.515 10.955 1.00 39.75 94 VAL A C 1
ATOM 766 O O . VAL A 1 94 ? -42.560 18.102 12.022 1.00 39.75 94 VAL A O 1
ATOM 769 N N . TYR A 1 95 ? -41.969 16.254 10.916 1.00 34.19 95 TYR A N 1
ATOM 770 C CA . TYR A 1 95 ? -41.573 15.485 12.110 1.00 34.19 95 TYR A CA 1
ATOM 771 C C . TYR A 1 95 ? -40.140 14.955 11.969 1.00 34.19 95 TYR A C 1
ATOM 773 O O . TYR A 1 95 ? -39.837 14.254 11.010 1.00 34.19 95 TYR A O 1
ATOM 781 N N . GLY A 1 96 ? -39.268 15.264 12.938 1.00 34.75 96 GLY A N 1
ATOM 782 C CA . GLY A 1 96 ? -37.896 14.745 13.006 1.00 34.75 96 GLY A CA 1
ATOM 783 C C . GLY A 1 96 ? -37.066 15.366 14.138 1.00 34.75 96 GLY A C 1
ATOM 784 O O . GLY A 1 96 ? -37.236 16.535 14.479 1.00 34.75 96 GLY A O 1
ATOM 785 N N . SER A 1 97 ? -36.149 14.594 14.731 1.00 32.81 97 SER A N 1
ATOM 786 C CA . SER A 1 97 ? -35.224 15.057 15.777 1.00 32.81 97 SER A CA 1
ATOM 787 C C . SER A 1 97 ? -33.991 15.719 15.151 1.00 32.81 97 SER A C 1
ATOM 789 O O . SER A 1 97 ? -32.924 15.117 15.021 1.00 32.81 97 SER A O 1
ATOM 791 N N . GLY A 1 98 ? -34.141 16.964 14.704 1.00 36.12 98 GLY A N 1
ATOM 792 C CA . GLY A 1 98 ? -33.056 17.714 14.079 1.00 36.12 98 GLY A CA 1
ATOM 793 C C . GLY A 1 98 ? -31.998 18.161 15.090 1.00 36.12 98 GLY A C 1
ATOM 794 O O . GLY A 1 98 ? -32.110 19.245 15.653 1.00 36.12 98 GLY A O 1
ATOM 795 N N . ARG A 1 99 ? -30.916 17.394 15.268 1.00 35.88 99 ARG A N 1
ATOM 796 C CA . ARG A 1 99 ? -29.628 18.007 15.634 1.00 35.88 99 ARG A CA 1
ATOM 797 C C . ARG A 1 99 ? -29.082 18.668 14.373 1.00 35.88 99 ARG A C 1
ATOM 799 O O . ARG A 1 99 ? -28.566 17.986 13.493 1.00 35.88 99 ARG A O 1
ATOM 806 N N . LYS A 1 100 ? -29.230 19.988 14.252 1.00 48.34 100 LYS A N 1
ATOM 807 C CA . LYS A 1 100 ? -28.672 20.762 13.133 1.00 48.34 100 LYS A CA 1
ATOM 808 C C . LYS A 1 100 ? -27.940 21.997 13.659 1.00 48.34 100 LYS A C 1
ATOM 810 O O . LYS A 1 100 ? -28.288 22.572 14.687 1.00 48.34 100 LYS A O 1
ATOM 815 N N . SER A 1 101 ? -26.872 22.377 12.965 1.00 35.72 101 SER A N 1
ATOM 816 C CA . SER A 1 101 ? -26.035 23.532 13.295 1.00 35.72 101 SER A CA 1
ATOM 817 C C . SER A 1 101 ? -26.495 24.780 12.537 1.00 35.72 101 SER A C 1
ATOM 819 O O . SER A 1 101 ? -26.505 24.789 11.305 1.00 35.72 101 SER A O 1
ATOM 821 N N . PHE A 1 102 ? -26.815 25.849 13.258 1.00 36.25 102 PHE A N 1
ATOM 822 C CA . PHE A 1 102 ? -26.999 27.204 12.743 1.00 36.25 102 PHE A CA 1
ATOM 823 C C . PHE A 1 102 ? -25.631 27.823 12.418 1.00 36.25 102 PHE A C 1
ATOM 825 O O . PHE A 1 102 ? -24.703 27.670 13.202 1.00 36.25 102 PHE A O 1
ATOM 832 N N . SER A 1 103 ? -25.458 28.498 11.280 1.00 36.19 103 SER A N 1
ATOM 833 C CA . SER A 1 103 ? -24.196 29.184 10.938 1.00 36.19 103 SER A CA 1
ATOM 834 C C . SER A 1 103 ? -24.424 30.690 10.843 1.00 36.19 103 SER A C 1
ATOM 836 O O . SER A 1 103 ? -25.394 31.109 10.219 1.00 36.19 103 SER A O 1
ATOM 838 N N . TYR A 1 104 ? -23.544 31.495 11.434 1.00 38.75 104 TYR A N 1
ATOM 839 C CA . TYR A 1 104 ? -23.597 32.957 11.396 1.00 38.75 104 TYR A CA 1
ATOM 840 C C . TYR A 1 104 ? -22.185 33.544 11.371 1.00 38.75 104 TYR A C 1
ATOM 842 O O . TYR A 1 104 ? -21.247 32.926 11.865 1.00 38.75 104 TYR A O 1
ATOM 850 N N . TYR A 1 105 ? -22.028 34.734 10.799 1.00 33.84 105 TYR A N 1
ATOM 851 C CA . TYR A 1 105 ? -20.758 35.453 10.837 1.00 33.84 105 TYR A CA 1
ATOM 852 C C . TYR A 1 105 ? -20.692 36.352 12.067 1.00 33.84 105 TYR A C 1
ATOM 854 O O . TYR A 1 105 ? -21.650 37.061 12.379 1.00 33.84 105 TYR A O 1
ATOM 862 N N . GLN A 1 106 ? -19.555 36.320 12.751 1.00 36.22 106 GLN A N 1
ATOM 863 C CA . GLN A 1 106 ? -19.213 37.245 13.825 1.00 36.22 106 GLN A CA 1
ATOM 864 C C . GLN A 1 106 ? -17.758 37.654 13.627 1.00 36.22 106 GLN A C 1
ATOM 866 O O . GLN A 1 106 ? -16.898 36.783 13.518 1.00 36.22 106 GLN A O 1
ATOM 871 N N . ASP A 1 107 ? -17.505 38.958 13.534 1.00 40.03 107 ASP A N 1
ATOM 872 C CA . ASP A 1 107 ? -16.166 39.527 13.325 1.00 40.03 107 ASP A CA 1
ATOM 873 C C . ASP A 1 107 ? -15.459 38.978 12.069 1.00 40.03 107 ASP A C 1
ATOM 875 O O . ASP A 1 107 ? -14.269 38.691 12.070 1.00 40.03 107 ASP A O 1
ATOM 879 N N . GLY A 1 108 ? -16.219 38.762 10.988 1.00 31.80 108 GLY A N 1
ATOM 880 C CA . GLY A 1 108 ? -15.698 38.206 9.731 1.00 31.80 108 GLY A CA 1
ATOM 881 C C . GLY A 1 108 ? -15.445 36.692 9.749 1.00 31.80 108 GLY A C 1
ATOM 882 O O . GLY A 1 108 ? -15.154 36.116 8.703 1.00 31.80 108 GLY A O 1
ATOM 883 N N . VAL A 1 109 ? -15.637 36.021 10.889 1.00 31.91 109 VAL A N 1
ATOM 884 C CA . VAL A 1 109 ? -15.430 34.574 11.049 1.00 31.91 109 VAL A CA 1
ATOM 885 C C . VAL A 1 109 ? -16.766 33.828 11.009 1.00 31.91 109 VAL A C 1
ATOM 887 O O . VAL A 1 109 ? -17.724 34.196 11.694 1.00 31.91 109 VAL A O 1
ATOM 890 N N . LEU A 1 110 ? -16.840 32.756 10.211 1.00 36.16 110 LEU A N 1
ATOM 891 C CA . LEU A 1 110 ? -18.013 31.883 10.131 1.00 36.16 110 LEU A CA 1
ATOM 892 C C . LEU A 1 110 ? -18.099 31.005 11.385 1.00 36.16 110 LEU A C 1
ATOM 894 O O . LEU A 1 110 ? -17.359 30.035 11.527 1.00 36.16 110 LEU A O 1
ATOM 898 N N . LYS A 1 111 ? -19.056 31.285 12.268 1.00 37.31 111 LYS A N 1
ATOM 899 C CA . LYS A 1 111 ? -19.323 30.490 13.470 1.00 37.31 111 LYS A CA 1
ATOM 900 C C . LYS A 1 111 ? -20.513 29.563 13.261 1.00 37.31 111 LYS A C 1
ATOM 902 O O . LYS A 1 111 ? -21.538 29.959 12.709 1.00 37.31 111 LYS A O 1
ATOM 907 N N . ARG A 1 112 ? -20.402 28.319 13.733 1.00 39.84 112 ARG A N 1
ATOM 908 C CA . ARG A 1 112 ? -21.503 27.343 13.751 1.00 39.84 112 ARG A CA 1
ATOM 909 C C . ARG A 1 112 ? -21.947 27.086 15.192 1.00 39.84 112 ARG A C 1
ATOM 911 O O . ARG A 1 112 ? -21.111 26.866 16.059 1.00 39.84 112 ARG A O 1
ATOM 918 N N . ARG A 1 113 ? -23.255 27.118 15.457 1.00 40.78 113 ARG A N 1
ATOM 919 C CA . ARG A 1 113 ? -23.877 26.806 16.751 1.00 40.78 113 ARG A CA 1
ATOM 920 C C . ARG A 1 113 ? -24.911 25.691 16.587 1.00 40.78 113 ARG A C 1
ATOM 922 O O . ARG A 1 113 ? -25.857 25.879 15.824 1.00 40.78 113 ARG A O 1
ATOM 929 N N . PRO A 1 114 ? -24.780 24.550 17.279 1.00 38.94 114 PRO A N 1
ATOM 930 C CA . PRO A 1 114 ? -25.865 23.576 17.360 1.00 38.94 114 PRO A CA 1
ATOM 931 C C . PRO A 1 114 ? -27.078 24.186 18.079 1.00 38.94 114 PRO A C 1
ATOM 933 O O . PRO A 1 114 ? -26.920 25.027 18.966 1.00 38.94 114 PRO A O 1
ATOM 936 N N . TYR A 1 115 ? -28.285 23.773 17.696 1.00 43.56 115 TYR A N 1
ATOM 937 C CA . TYR A 1 115 ? -29.519 24.103 18.414 1.00 43.56 115 TYR A CA 1
ATOM 938 C C . TYR A 1 115 ? -30.288 22.831 18.780 1.00 43.56 115 TYR A C 1
ATOM 940 O O . TYR A 1 115 ? -30.103 21.781 18.161 1.00 43.56 115 TYR A O 1
ATOM 948 N N . ILE A 1 116 ? -31.147 22.935 19.796 1.00 39.69 116 ILE A N 1
ATOM 949 C CA . ILE A 1 116 ? -32.103 21.892 20.178 1.00 39.69 116 ILE A CA 1
ATOM 950 C C . ILE A 1 116 ? -33.506 22.469 20.004 1.00 39.69 116 ILE A C 1
ATOM 952 O O . ILE A 1 116 ? -33.817 23.526 20.560 1.00 39.69 116 ILE A O 1
ATOM 956 N N . TYR A 1 117 ? -34.332 21.772 19.225 1.00 38.72 117 TYR A N 1
ATOM 957 C CA . TYR A 1 117 ? -35.751 22.072 19.082 1.00 38.72 117 TYR A CA 1
ATOM 958 C C . TYR A 1 117 ? -36.553 21.144 19.997 1.00 38.72 117 TYR A C 1
ATOM 960 O O . TYR A 1 117 ? -36.558 19.929 19.795 1.00 38.72 117 TYR A O 1
ATOM 968 N N . SER A 1 118 ? -37.193 21.714 21.014 1.00 41.56 118 SER A N 1
ATOM 969 C CA . SER A 1 118 ? -38.088 21.006 21.932 1.00 41.56 118 SER A CA 1
ATOM 970 C C . SER A 1 118 ? -39.226 21.937 22.349 1.00 41.56 118 SER A C 1
ATOM 972 O O . SER A 1 118 ? -39.019 23.139 22.533 1.00 41.56 118 SER A O 1
ATOM 974 N N . ASP A 1 119 ? -40.432 21.386 22.479 1.00 39.28 119 ASP A N 1
ATOM 975 C CA . ASP A 1 119 ? -41.625 22.078 22.993 1.00 39.28 119 ASP A CA 1
ATOM 976 C C . ASP A 1 119 ? -42.001 23.370 22.243 1.00 39.28 119 ASP A C 1
ATOM 978 O O . ASP A 1 119 ? -42.399 24.368 22.838 1.00 39.28 119 ASP A O 1
ATOM 982 N N . GLY A 1 120 ? -41.846 23.381 20.915 1.00 33.94 120 GLY A N 1
ATOM 983 C CA . GLY A 1 120 ? -42.205 24.538 20.085 1.00 33.94 120 GLY A CA 1
ATOM 984 C C . GLY A 1 120 ? -41.243 25.726 20.198 1.00 33.94 120 GLY A C 1
ATOM 985 O O . GLY A 1 120 ? -41.505 26.781 19.622 1.00 33.94 120 GLY A O 1
ATOM 986 N N . SER A 1 121 ? -40.123 25.570 20.912 1.00 32.31 121 SER A N 1
ATOM 987 C CA . SER A 1 121 ? -39.135 26.625 21.133 1.00 32.31 121 SER A CA 1
ATOM 988 C C . SER A 1 121 ? -37.746 26.219 20.632 1.00 32.31 121 SER A C 1
ATOM 990 O O . SER A 1 121 ? -37.293 25.083 20.798 1.00 32.31 121 SER A O 1
ATOM 992 N N . LEU A 1 122 ? -37.053 27.168 19.998 1.00 35.12 122 LEU A N 1
ATOM 993 C CA . LEU A 1 122 ? -35.652 27.008 19.618 1.00 35.12 122 LEU A CA 1
ATOM 994 C C . LEU A 1 122 ? -34.782 27.412 20.809 1.00 35.12 122 LEU A C 1
ATOM 996 O O . LEU A 1 122 ? -34.698 28.593 21.148 1.00 35.12 122 LEU A O 1
ATOM 1000 N N . SER A 1 123 ? -34.118 26.439 21.434 1.00 38.53 123 SER A N 1
ATOM 1001 C CA . SER A 1 123 ? -33.150 26.721 22.492 1.00 38.53 123 SER A CA 1
ATOM 1002 C C . SER A 1 123 ? -31.725 26.607 21.951 1.00 38.53 123 SER A C 1
ATOM 1004 O O . SER A 1 123 ? -31.274 25.563 21.471 1.00 38.53 123 SER A O 1
ATOM 1006 N N . PHE A 1 124 ? -30.984 27.710 22.042 1.00 40.41 124 PHE A N 1
ATOM 1007 C CA . PHE A 1 124 ? -29.540 27.726 21.837 1.00 40.41 124 PHE A CA 1
ATOM 1008 C C . PHE A 1 124 ? -28.881 27.451 23.184 1.00 40.41 124 PHE A C 1
ATOM 1010 O O . PHE A 1 124 ? -28.338 28.355 23.820 1.00 40.41 124 PHE A O 1
ATOM 1017 N N . LYS A 1 125 ? -28.964 26.208 23.671 1.00 37.22 125 LYS A N 1
ATOM 1018 C CA . LYS A 1 125 ? -28.105 25.825 24.792 1.00 37.22 125 LYS A CA 1
ATOM 1019 C C . LYS A 1 125 ? -26.670 25.954 24.301 1.00 37.22 125 LYS A C 1
ATOM 1021 O O . LYS A 1 125 ? -26.299 25.333 23.307 1.00 37.22 125 LYS A O 1
ATOM 1026 N N . ALA A 1 126 ? -25.865 26.766 24.987 1.00 33.06 126 ALA A N 1
ATOM 1027 C CA . ALA A 1 126 ? -24.428 26.600 24.898 1.00 33.06 126 ALA A CA 1
ATOM 1028 C C . ALA A 1 126 ? -24.179 25.131 25.233 1.00 33.06 126 ALA A C 1
ATOM 1030 O O . ALA A 1 126 ? -24.456 24.697 26.353 1.00 33.06 126 ALA A O 1
ATOM 1031 N N . TYR A 1 127 ? -23.738 24.352 24.250 1.00 33.44 127 TYR A N 1
ATOM 1032 C CA . TYR A 1 127 ? -23.131 23.070 24.536 1.00 33.44 127 TYR A CA 1
ATOM 1033 C C . TYR A 1 127 ? -21.865 23.434 25.314 1.00 33.44 127 TYR A C 1
ATOM 1035 O O . TYR A 1 127 ? -20.808 23.686 24.740 1.00 33.44 127 TYR A O 1
ATOM 1043 N N . LYS A 1 128 ? -21.979 23.571 26.641 1.00 29.77 128 LYS A N 1
ATOM 1044 C CA . LYS A 1 128 ? -20.836 23.302 27.494 1.00 29.77 128 LYS A CA 1
ATOM 1045 C C . LYS A 1 128 ? -20.545 21.855 27.169 1.00 29.77 128 LYS A C 1
ATOM 1047 O O . LYS A 1 128 ? -21.351 20.987 27.498 1.00 29.77 128 LYS A O 1
ATOM 1052 N N . PHE A 1 129 ? -19.461 21.628 26.430 1.00 31.06 129 PHE A N 1
ATOM 1053 C CA . PHE A 1 129 ? -18.816 20.334 26.455 1.00 31.06 129 PHE A CA 1
ATOM 1054 C C . PHE A 1 129 ? -18.715 20.000 27.937 1.00 31.06 129 PHE A C 1
ATOM 1056 O O . PHE A 1 129 ? -17.970 20.640 28.677 1.00 31.06 129 PHE A O 1
ATOM 1063 N N . VAL A 1 130 ? -19.536 19.057 28.386 1.00 30.61 130 VAL A N 1
ATOM 1064 C CA . VAL A 1 130 ? -19.090 18.215 29.472 1.00 30.61 130 VAL A CA 1
ATOM 1065 C C . VAL A 1 130 ? -17.952 17.475 28.796 1.00 30.61 130 VAL A C 1
ATOM 1067 O O . VAL A 1 130 ? -18.166 16.542 28.026 1.00 30.61 130 VAL A O 1
ATOM 1070 N N . GLU A 1 131 ? -16.749 18.039 28.901 1.00 35.38 131 GLU A N 1
ATOM 1071 C CA . GLU A 1 131 ? -15.565 17.221 28.787 1.00 35.38 131 GLU A CA 1
ATOM 1072 C C . GLU A 1 131 ? -15.771 16.201 29.889 1.00 35.38 131 GLU A C 1
ATOM 1074 O O . GLU A 1 131 ? -15.575 16.516 31.058 1.00 35.38 131 GLU A O 1
ATOM 1079 N N . GLU A 1 132 ? -16.298 15.026 29.543 1.00 36.97 132 GLU A N 1
ATOM 1080 C CA . GLU A 1 132 ? -16.039 13.889 30.399 1.00 36.97 132 GLU A CA 1
ATOM 1081 C C . GLU A 1 132 ? -14.515 13.840 30.488 1.00 36.97 132 GLU A C 1
ATOM 1083 O O . GLU A 1 132 ? -13.850 13.780 29.440 1.00 36.97 132 GLU A O 1
ATOM 1088 N N . PRO A 1 133 ? -13.944 14.006 31.690 1.00 39.06 133 PRO A N 1
ATOM 1089 C CA . PRO A 1 133 ? -12.528 13.810 31.872 1.00 39.06 133 PRO A CA 1
ATOM 1090 C C . PRO A 1 133 ? -12.296 12.321 31.644 1.00 39.06 133 PRO A C 1
ATOM 1092 O O . PRO A 1 133 ? -12.440 11.500 32.542 1.00 39.06 133 PRO A O 1
ATOM 1095 N N . ILE A 1 134 ? -12.007 11.955 30.402 1.00 48.72 134 ILE A N 1
ATOM 1096 C CA . ILE A 1 134 ? -11.325 10.706 30.129 1.00 48.72 134 ILE A CA 1
ATOM 1097 C C . ILE A 1 134 ? -9.872 11.037 30.428 1.00 48.72 134 ILE A C 1
ATOM 1099 O O . ILE A 1 134 ? -9.179 11.632 29.603 1.00 48.72 134 ILE A O 1
ATOM 1103 N N . GLU A 1 135 ? -9.452 10.742 31.656 1.00 56.56 135 GLU A N 1
ATOM 1104 C CA . GLU A 1 135 ? -8.032 10.590 31.936 1.00 56.56 135 GLU A CA 1
ATOM 1105 C C . GLU A 1 135 ? -7.506 9.507 30.993 1.00 56.56 135 GLU A C 1
ATOM 1107 O O . GLU A 1 135 ? -8.147 8.466 30.816 1.00 56.56 135 GLU A O 1
ATOM 1112 N N . GLU A 1 136 ? -6.378 9.770 30.334 1.00 66.44 136 GLU A N 1
ATOM 1113 C CA . GLU A 1 136 ? -5.671 8.764 29.546 1.00 66.44 136 GLU A CA 1
ATOM 1114 C C . GLU A 1 136 ? -5.275 7.610 30.469 1.00 66.44 136 GLU A C 1
ATOM 1116 O O . GLU A 1 136 ? -4.206 7.598 31.072 1.00 66.44 136 GLU A O 1
ATOM 1121 N N . ASN A 1 137 ? -6.162 6.631 30.612 1.00 75.94 137 ASN A N 1
ATOM 1122 C CA . ASN A 1 137 ? -5.869 5.425 31.353 1.00 75.94 137 ASN A CA 1
ATOM 1123 C C . ASN A 1 137 ? -5.133 4.484 30.400 1.00 75.94 137 ASN A C 1
ATOM 1125 O O . ASN A 1 137 ? -5.742 3.891 29.507 1.00 75.94 137 ASN A O 1
ATOM 1129 N N . THR A 1 138 ? -3.816 4.390 30.555 1.00 79.75 138 THR A N 1
ATOM 1130 C CA . THR A 1 138 ? -2.979 3.474 29.763 1.00 79.75 138 THR A CA 1
ATOM 1131 C C . THR A 1 138 ? -2.738 2.141 30.470 1.00 79.75 138 THR A C 1
ATOM 1133 O O . THR A 1 138 ? -2.043 1.296 29.922 1.00 79.75 138 THR A O 1
ATOM 1136 N N . ASP A 1 139 ? -3.344 1.913 31.640 1.00 85.62 139 ASP A N 1
ATOM 1137 C CA . ASP A 1 139 ? -3.080 0.740 32.490 1.00 85.62 139 ASP A CA 1
ATOM 1138 C C . ASP A 1 139 ? -3.586 -0.567 31.868 1.00 85.62 139 ASP A C 1
ATOM 1140 O O . ASP A 1 139 ? -3.121 -1.650 32.209 1.00 85.62 139 ASP A O 1
ATOM 1144 N N . TRP A 1 140 ? -4.538 -0.477 30.936 1.00 89.94 140 TRP A N 1
ATOM 1145 C CA . TRP A 1 140 ? -5.034 -1.625 30.178 1.00 89.94 140 TRP A CA 1
ATOM 1146 C C . TRP A 1 140 ? -4.109 -2.032 29.018 1.00 89.94 140 TRP A C 1
ATOM 1148 O O . TRP A 1 140 ? -4.325 -3.081 28.413 1.00 89.94 140 TRP A O 1
ATOM 1158 N N . MET A 1 141 ? -3.110 -1.210 28.676 1.00 93.38 141 MET A N 1
ATOM 1159 C CA . MET A 1 141 ? -2.178 -1.483 27.586 1.00 93.38 141 MET A CA 1
ATOM 1160 C C . MET A 1 141 ? -0.996 -2.306 28.099 1.00 93.38 141 MET A C 1
ATOM 1162 O O . MET A 1 141 ? -0.275 -1.867 28.991 1.00 93.38 141 MET A O 1
ATOM 1166 N N . ASP A 1 142 ? -0.754 -3.466 27.488 1.00 94.12 142 ASP A N 1
ATOM 1167 C CA . ASP A 1 142 ? 0.526 -4.159 27.653 1.00 94.12 142 ASP A CA 1
ATOM 1168 C C . ASP A 1 142 ? 1.686 -3.342 27.043 1.00 94.12 142 ASP A C 1
ATOM 1170 O O . ASP A 1 142 ? 1.471 -2.370 26.309 1.00 94.12 142 ASP A O 1
ATOM 1174 N N . ASP A 1 143 ? 2.931 -3.738 27.322 1.00 95.56 143 ASP A N 1
ATOM 1175 C CA . ASP A 1 143 ? 4.128 -3.025 26.849 1.00 95.56 143 ASP A CA 1
ATOM 1176 C C . ASP A 1 143 ? 4.163 -2.864 25.319 1.00 95.56 143 ASP A C 1
ATOM 1178 O O . ASP A 1 143 ? 4.574 -1.823 24.795 1.00 95.56 143 ASP A O 1
ATOM 1182 N N . ASN A 1 144 ? 3.687 -3.870 24.581 1.00 95.38 144 ASN A N 1
ATOM 1183 C CA . ASN A 1 144 ? 3.640 -3.827 23.123 1.00 95.38 144 ASN A CA 1
ATOM 1184 C C . ASN A 1 144 ? 2.561 -2.856 22.637 1.00 95.38 144 ASN A C 1
ATOM 1186 O O . ASN A 1 144 ? 2.767 -2.113 21.678 1.00 95.38 144 ASN A O 1
ATOM 1190 N N . LEU A 1 145 ? 1.397 -2.835 23.272 1.00 95.31 145 LEU A N 1
ATOM 1191 C CA . LEU A 1 145 ? 0.310 -1.942 22.910 1.00 95.31 145 LEU A CA 1
ATOM 1192 C C . LEU A 1 145 ? 0.647 -0.491 23.258 1.00 95.31 145 LEU A C 1
ATOM 1194 O O . LEU A 1 145 ? 0.392 0.399 22.448 1.00 95.31 145 LEU A O 1
ATOM 1198 N N . LYS A 1 146 ? 1.319 -0.267 24.390 1.00 95.06 146 LYS A N 1
ATOM 1199 C CA . LYS A 1 146 ? 1.865 1.038 24.769 1.00 95.06 146 LYS A CA 1
ATOM 1200 C C . LYS A 1 146 ? 2.893 1.535 23.754 1.00 95.06 146 LYS A C 1
ATOM 1202 O O . LYS A 1 146 ? 2.817 2.682 23.324 1.00 95.06 146 LYS A O 1
ATOM 1207 N N . TYR A 1 147 ? 3.779 0.659 23.275 1.00 94.75 147 TYR A N 1
ATOM 1208 C CA . TYR A 1 147 ? 4.695 0.986 22.179 1.00 94.75 147 TYR A CA 1
ATOM 1209 C C . TYR A 1 147 ? 3.962 1.440 20.906 1.00 94.75 147 TYR A C 1
ATOM 1211 O O . TYR A 1 147 ? 4.336 2.441 20.287 1.00 94.75 147 TYR A O 1
ATOM 1219 N N . ASN A 1 148 ? 2.904 0.722 20.517 1.00 95.94 148 ASN A N 1
ATOM 1220 C CA . ASN A 1 148 ? 2.088 1.079 19.356 1.00 95.94 148 ASN A CA 1
ATOM 1221 C C . ASN A 1 148 ? 1.375 2.424 19.554 1.00 95.94 148 ASN A C 1
ATOM 1223 O O . ASN A 1 148 ? 1.361 3.239 18.628 1.00 95.94 148 ASN A O 1
ATOM 1227 N N . TYR A 1 149 ? 0.842 2.682 20.753 1.00 96.50 149 TYR A N 1
ATOM 1228 C CA . TYR A 1 149 ? 0.230 3.963 21.108 1.00 96.50 149 TYR A CA 1
ATOM 1229 C C . TYR A 1 149 ? 1.235 5.107 20.995 1.00 96.50 149 TYR A C 1
ATOM 1231 O O . TYR A 1 149 ? 0.959 6.090 20.311 1.00 96.50 149 TYR A O 1
ATOM 1239 N N . ASP A 1 150 ? 2.429 4.958 21.569 1.00 95.31 150 ASP A N 1
ATOM 1240 C CA . ASP A 1 150 ? 3.477 5.978 21.516 1.00 95.31 150 ASP A CA 1
ATOM 1241 C C . ASP A 1 150 ? 3.910 6.282 20.075 1.00 95.31 150 ASP A C 1
ATOM 1243 O O . ASP A 1 150 ? 4.141 7.442 19.713 1.00 95.31 150 ASP A O 1
ATOM 1247 N N . CYS A 1 151 ? 4.023 5.252 19.230 1.00 96.06 151 CYS A N 1
ATOM 1248 C CA . CYS A 1 151 ? 4.333 5.417 17.810 1.00 96.06 151 CYS A CA 1
ATOM 1249 C C . CYS A 1 151 ? 3.215 6.166 17.078 1.00 96.06 151 CYS A C 1
ATOM 1251 O O . CYS A 1 151 ? 3.490 7.140 16.370 1.00 96.06 151 CYS A O 1
ATOM 1253 N N . PHE A 1 152 ? 1.962 5.759 17.286 1.00 96.88 152 PHE A N 1
ATOM 1254 C CA . PHE A 1 152 ? 0.796 6.401 16.685 1.00 96.88 152 PHE A CA 1
ATOM 1255 C C . PHE A 1 152 ? 0.664 7.858 17.133 1.00 96.88 152 PHE A C 1
ATOM 1257 O O . PHE A 1 152 ? 0.518 8.750 16.296 1.00 96.88 152 PHE A O 1
ATOM 1264 N N . TYR A 1 153 ? 0.805 8.122 18.432 1.00 95.88 153 TYR A N 1
ATOM 1265 C CA . TYR A 1 153 ? 0.768 9.459 19.013 1.00 95.88 153 TYR A CA 1
ATOM 1266 C C . TYR A 1 153 ? 1.805 10.377 18.364 1.00 95.88 153 TYR A C 1
ATOM 1268 O O . TYR A 1 153 ? 1.461 11.453 17.865 1.00 95.88 153 TYR A O 1
ATOM 1276 N N . LYS A 1 154 ? 3.066 9.931 18.290 1.00 95.56 154 LYS A N 1
ATOM 1277 C CA . LYS A 1 154 ? 4.149 10.688 17.639 1.00 95.56 154 LYS A CA 1
ATOM 1278 C C . LYS A 1 154 ? 3.843 10.951 16.167 1.00 95.56 154 LYS A C 1
ATOM 1280 O O . LYS A 1 154 ? 4.054 12.066 15.688 1.00 95.56 154 LYS A O 1
ATOM 1285 N N . LEU A 1 155 ? 3.331 9.950 15.454 1.00 94.50 155 LEU A N 1
ATOM 1286 C CA . LEU A 1 155 ? 2.991 10.062 14.039 1.00 94.50 155 LEU A CA 1
ATOM 1287 C C . LEU A 1 155 ? 1.884 11.101 13.808 1.00 94.50 155 LEU A C 1
ATOM 1289 O O . LEU A 1 155 ? 2.047 11.996 12.978 1.00 94.50 155 LEU A O 1
ATOM 1293 N N . ILE A 1 156 ? 0.793 11.034 14.574 1.00 92.56 156 ILE A N 1
ATOM 1294 C CA . ILE A 1 156 ? -0.307 11.998 14.483 1.00 92.56 156 ILE A CA 1
ATOM 1295 C C . ILE A 1 156 ? 0.173 13.404 14.835 1.00 92.56 156 ILE A C 1
ATOM 1297 O O . ILE A 1 156 ? -0.067 14.319 14.052 1.00 92.56 156 ILE A O 1
ATOM 1301 N N . LYS A 1 157 ? 0.916 13.587 15.933 1.00 90.81 157 LYS A N 1
ATOM 1302 C CA . LYS A 1 157 ? 1.461 14.901 16.318 1.00 90.81 157 LYS A CA 1
ATOM 1303 C C . LYS A 1 157 ? 2.420 15.486 15.284 1.00 90.81 157 LYS A C 1
ATOM 1305 O O . LYS A 1 157 ? 2.467 16.702 15.128 1.00 90.81 157 LYS A O 1
ATOM 1310 N N . THR A 1 158 ? 3.143 14.638 14.554 1.00 90.19 158 THR A N 1
ATOM 1311 C CA . THR A 1 158 ? 4.030 15.076 13.467 1.00 90.19 158 THR A CA 1
ATOM 1312 C C . THR A 1 158 ? 3.239 15.681 12.303 1.00 90.19 158 THR A C 1
ATOM 1314 O O . THR A 1 158 ? 3.617 16.728 11.784 1.00 90.19 158 THR A O 1
ATOM 1317 N N . TYR A 1 159 ? 2.133 15.055 11.888 1.00 84.62 159 TYR A N 1
ATOM 1318 C CA . TYR A 1 159 ? 1.350 15.523 10.732 1.00 84.62 159 TYR A CA 1
ATOM 1319 C C . TYR A 1 159 ? 0.237 16.523 11.093 1.00 84.62 159 TYR A C 1
ATOM 1321 O O . TYR A 1 159 ? -0.139 17.357 10.262 1.00 84.62 159 TYR A O 1
ATOM 1329 N N . TYR A 1 160 ? -0.278 16.446 12.320 1.00 84.94 160 TYR A N 1
ATOM 1330 C CA . TYR A 1 160 ? -1.393 17.233 12.847 1.00 84.94 160 TYR A CA 1
ATOM 1331 C C . TYR A 1 160 ? -1.091 17.716 14.277 1.00 84.94 160 TYR A C 1
ATOM 1333 O O . TYR A 1 160 ? -1.719 17.268 15.234 1.00 84.94 160 TYR A O 1
ATOM 1341 N N . PRO A 1 161 ? -0.151 18.656 14.463 1.00 84.06 161 PRO A N 1
ATOM 1342 C CA . PRO A 1 161 ? 0.250 19.129 15.794 1.00 84.06 161 PRO A CA 1
ATOM 1343 C C . PRO A 1 161 ? -0.905 19.720 16.622 1.00 84.06 161 PRO A C 1
ATOM 1345 O O . PRO A 1 161 ? -0.855 19.715 17.851 1.00 84.06 161 PRO A O 1
ATOM 1348 N N . GLN A 1 162 ? -1.964 20.197 15.962 1.00 81.88 162 GLN A N 1
ATOM 1349 C CA . GLN A 1 162 ? -3.154 20.783 16.578 1.00 81.88 162 GLN A CA 1
ATOM 1350 C C . GLN A 1 162 ? -4.114 19.767 17.222 1.00 81.88 162 GLN A C 1
ATOM 1352 O O . GLN A 1 162 ? -5.078 20.176 17.871 1.00 81.88 162 GLN A O 1
ATOM 1357 N N . THR A 1 163 ? -3.923 18.461 17.019 1.00 84.62 163 THR A N 1
ATOM 1358 C CA . THR A 1 163 ? -4.814 17.440 17.593 1.00 84.62 163 THR A CA 1
ATOM 1359 C C . THR A 1 163 ? -4.673 17.375 19.104 1.00 84.62 163 THR A C 1
ATOM 1361 O O . THR A 1 163 ? -3.577 17.548 19.642 1.00 84.62 163 THR A O 1
ATOM 1364 N N . LYS A 1 164 ? -5.774 17.084 19.798 1.00 86.50 164 LYS A N 1
ATOM 1365 C CA . LYS A 1 164 ? -5.771 16.953 21.258 1.00 86.50 164 LYS A CA 1
ATOM 1366 C C . LYS A 1 164 ? -5.513 15.509 21.660 1.00 86.50 164 LYS A C 1
ATOM 1368 O O . LYS A 1 164 ? -6.126 14.602 21.105 1.00 86.50 164 LYS A O 1
ATOM 1373 N N . ASP A 1 165 ? -4.670 15.332 22.664 1.00 90.31 165 ASP A N 1
ATOM 1374 C CA . ASP A 1 165 ? -4.125 14.046 23.112 1.00 90.31 165 ASP A CA 1
ATOM 1375 C C . ASP A 1 165 ? -5.239 13.041 23.433 1.00 90.31 165 ASP A C 1
ATOM 1377 O O . ASP A 1 165 ? -5.295 11.969 22.832 1.00 90.31 165 ASP A O 1
ATOM 1381 N N . LYS A 1 166 ? -6.261 13.484 24.177 1.00 86.19 166 LYS A N 1
ATOM 1382 C CA . LYS A 1 166 ? -7.469 12.692 24.467 1.00 86.19 166 LYS A CA 1
ATOM 1383 C C . LYS A 1 166 ? -8.154 12.091 23.231 1.00 86.19 166 LYS A C 1
ATOM 1385 O O . LYS A 1 166 ? -8.724 11.006 23.304 1.00 86.19 166 LYS A O 1
ATOM 1390 N N . TYR A 1 167 ? -8.150 12.789 22.091 1.00 89.12 167 TYR A N 1
ATOM 1391 C CA . TYR A 1 167 ? -8.782 12.283 20.870 1.00 89.12 167 TYR A CA 1
ATOM 1392 C C . TYR A 1 167 ? -7.869 11.328 20.105 1.00 89.12 167 TYR A C 1
ATOM 1394 O O . TYR A 1 167 ? -8.375 10.400 19.488 1.00 89.12 167 TYR A O 1
ATOM 1402 N N . ILE A 1 168 ? -6.549 11.503 20.199 1.00 92.69 168 ILE A N 1
ATOM 1403 C CA . ILE A 1 168 ? -5.575 10.523 19.703 1.00 92.69 168 ILE A CA 1
ATOM 1404 C C . ILE A 1 168 ? -5.730 9.211 20.482 1.00 92.69 168 ILE A C 1
ATOM 1406 O O . ILE A 1 168 ? -5.846 8.147 19.878 1.00 92.69 168 ILE A O 1
ATOM 1410 N N . TYR A 1 169 ? -5.807 9.290 21.813 1.00 93.12 169 TYR A N 1
ATOM 1411 C CA . TYR A 1 169 ? -6.052 8.141 22.685 1.00 93.12 169 TYR A CA 1
ATOM 1412 C C . TYR A 1 169 ? -7.356 7.411 22.338 1.00 93.12 169 TYR A C 1
ATOM 1414 O O . TYR A 1 169 ? -7.358 6.195 22.149 1.00 93.12 169 TYR A O 1
ATOM 1422 N N . ASN A 1 170 ? -8.465 8.144 22.196 1.00 90.94 170 ASN A N 1
ATOM 1423 C CA . ASN A 1 170 ? -9.758 7.547 21.851 1.00 90.94 170 ASN A CA 1
ATOM 1424 C C . ASN A 1 170 ? -9.742 6.856 20.485 1.00 90.94 170 ASN A C 1
ATOM 1426 O O . ASN A 1 170 ? -10.354 5.800 20.324 1.00 90.94 170 ASN A O 1
ATOM 1430 N N . GLU A 1 171 ? -9.048 7.439 19.511 1.00 92.75 171 GLU A N 1
ATOM 1431 C CA . GLU A 1 171 ? -8.889 6.846 18.187 1.00 92.75 171 GLU A CA 1
ATOM 1432 C C . GLU A 1 171 ? -8.087 5.541 18.261 1.00 92.75 171 GLU A C 1
ATOM 1434 O O . GLU A 1 171 ? -8.517 4.518 17.736 1.00 92.75 171 GLU A O 1
ATOM 1439 N N . PHE A 1 172 ? -6.976 5.539 19.002 1.00 95.69 172 PHE A N 1
ATOM 1440 C CA . PHE A 1 172 ? -6.176 4.336 19.224 1.00 95.69 172 PHE A CA 1
ATOM 1441 C C . PHE A 1 172 ? -6.974 3.230 19.926 1.00 95.69 172 PHE A C 1
ATOM 1443 O O . PHE A 1 172 ? -6.940 2.072 19.514 1.00 95.69 172 PHE A O 1
ATOM 1450 N N . LYS A 1 173 ? -7.747 3.582 20.959 1.00 94.94 173 LYS A N 1
ATOM 1451 C CA . LYS A 1 173 ? -8.638 2.636 21.640 1.00 94.94 173 LYS A CA 1
ATOM 1452 C C . LYS A 1 173 ? -9.697 2.072 20.688 1.00 94.94 173 LYS A C 1
ATOM 1454 O O . LYS A 1 173 ? -9.969 0.878 20.729 1.00 94.94 173 LYS A O 1
ATOM 1459 N N . THR A 1 174 ? -10.264 2.911 19.819 1.00 94.38 174 THR A N 1
ATOM 1460 C CA . THR A 1 174 ? -11.258 2.492 18.816 1.00 94.38 174 THR A CA 1
ATOM 1461 C C . THR A 1 174 ? -10.667 1.476 17.840 1.00 94.38 174 THR A C 1
ATOM 1463 O O . THR A 1 174 ? -11.274 0.429 17.626 1.00 94.38 174 THR A O 1
ATOM 1466 N N . TRP A 1 175 ? -9.465 1.735 17.314 1.00 96.88 175 TRP A N 1
ATOM 1467 C CA . TRP A 1 175 ? -8.726 0.775 16.488 1.00 96.88 175 TRP A CA 1
ATOM 1468 C C . TRP A 1 175 ? -8.512 -0.554 17.215 1.00 96.88 175 TRP A C 1
ATOM 1470 O O . TRP A 1 175 ? -8.815 -1.607 16.660 1.00 96.88 175 TRP A O 1
ATOM 1480 N N . TYR A 1 176 ? -8.021 -0.523 18.459 1.00 97.00 176 TYR A N 1
ATOM 1481 C CA . TYR A 1 176 ? -7.728 -1.754 19.193 1.00 97.00 176 TYR A CA 1
ATOM 1482 C C . TYR A 1 176 ? -8.988 -2.597 19.403 1.00 97.00 176 TYR A C 1
ATOM 1484 O O . TYR A 1 176 ? -8.981 -3.790 19.113 1.00 97.00 176 TYR A O 1
ATOM 1492 N N . GLU A 1 177 ? -10.085 -1.978 19.846 1.00 95.88 177 GLU A N 1
ATOM 1493 C CA . GLU A 1 177 ? -11.352 -2.685 20.053 1.00 95.88 177 GLU A CA 1
ATOM 1494 C C . GLU A 1 177 ? -11.915 -3.279 18.759 1.00 95.88 177 GLU A C 1
ATOM 1496 O O . GLU A 1 177 ? -12.473 -4.374 18.795 1.00 95.88 177 GLU A O 1
ATOM 1501 N N . ALA A 1 178 ? -11.746 -2.592 17.626 1.00 94.94 178 ALA A N 1
ATOM 1502 C CA . ALA A 1 178 ? -12.179 -3.087 16.323 1.00 94.94 178 ALA A CA 1
ATOM 1503 C C . ALA A 1 178 ? -11.290 -4.228 15.800 1.00 94.94 178 ALA A C 1
ATOM 1505 O O . ALA A 1 178 ? -11.791 -5.182 15.212 1.00 94.94 178 ALA A O 1
ATOM 1506 N N . LYS A 1 179 ? -9.969 -4.154 16.015 1.00 96.62 179 LYS A N 1
ATOM 1507 C CA . LYS A 1 179 ? -8.997 -5.105 15.452 1.00 96.62 179 LYS A CA 1
ATOM 1508 C C . LYS A 1 179 ? -8.648 -6.275 16.359 1.00 96.62 179 LYS A C 1
ATOM 1510 O O . LYS A 1 179 ? -8.022 -7.206 15.865 1.00 96.62 179 LYS A O 1
ATOM 1515 N N . LYS A 1 180 ? -9.007 -6.263 17.646 1.00 95.50 180 LYS A N 1
ATOM 1516 C CA . LYS A 1 180 ? -8.570 -7.282 18.622 1.00 95.50 180 LYS A CA 1
ATOM 1517 C C . LYS A 1 180 ? -8.839 -8.726 18.187 1.00 95.50 180 LYS A C 1
ATOM 1519 O O . LYS A 1 180 ? -7.986 -9.573 18.429 1.00 95.50 180 LYS A O 1
ATOM 1524 N N . ASP A 1 181 ? -9.953 -8.988 17.503 1.00 95.25 181 ASP A N 1
ATOM 1525 C CA . ASP A 1 181 ? -10.308 -10.337 17.049 1.00 95.25 181 ASP A CA 1
ATOM 1526 C C . ASP A 1 181 ? -9.409 -10.781 15.885 1.00 95.25 181 ASP A C 1
ATOM 1528 O O . ASP A 1 181 ? -8.864 -11.883 15.908 1.00 95.25 181 ASP A O 1
ATOM 1532 N N . LEU A 1 182 ? -9.148 -9.891 14.918 1.00 96.31 182 LEU A N 1
ATOM 1533 C CA . LEU A 1 182 ? -8.152 -10.138 13.871 1.00 96.31 182 LEU A CA 1
ATOM 1534 C C . LEU A 1 182 ? -6.738 -10.248 14.456 1.00 96.31 182 LEU A C 1
ATOM 1536 O O . LEU A 1 182 ? -5.962 -11.090 14.025 1.00 96.31 182 LEU A O 1
ATOM 1540 N N . ILE A 1 183 ? -6.387 -9.428 15.449 1.00 97.50 183 ILE A N 1
ATOM 1541 C CA . ILE A 1 183 ? -5.084 -9.504 16.123 1.00 97.50 183 ILE A CA 1
ATOM 1542 C C . ILE A 1 183 ? -4.925 -10.869 16.791 1.00 97.50 183 ILE A C 1
ATOM 1544 O O . ILE A 1 183 ? -3.873 -11.479 16.645 1.00 97.50 183 ILE A O 1
ATOM 1548 N N . ALA A 1 184 ? -5.949 -11.358 17.492 1.00 96.19 184 ALA A N 1
ATOM 1549 C CA . ALA A 1 184 ? -5.930 -12.677 18.113 1.00 96.19 184 ALA A CA 1
ATOM 1550 C C . ALA A 1 184 ? -5.790 -13.791 17.067 1.00 96.19 184 ALA A C 1
ATOM 1552 O O . ALA A 1 184 ? -4.967 -14.679 17.242 1.00 96.19 184 ALA A O 1
ATOM 1553 N N . LEU A 1 185 ? -6.523 -13.695 15.957 1.00 95.62 185 LEU A N 1
ATOM 1554 C CA . LEU A 1 185 ? -6.431 -14.634 14.841 1.00 95.62 185 LEU A CA 1
ATOM 1555 C C . LEU A 1 185 ? -5.018 -14.683 14.234 1.00 95.62 185 LEU A C 1
ATOM 1557 O O . LEU A 1 185 ? -4.421 -15.750 14.135 1.00 95.62 185 LEU A O 1
ATOM 1561 N N . PHE A 1 186 ? -4.463 -13.536 13.833 1.00 97.31 186 PHE A N 1
ATOM 1562 C CA . PHE A 1 186 ? -3.144 -13.489 13.195 1.00 97.31 186 PHE A CA 1
ATOM 1563 C C . PHE A 1 186 ? -1.993 -13.764 14.174 1.00 97.31 186 PHE A C 1
ATOM 1565 O O . PHE A 1 186 ? -0.907 -14.144 13.734 1.00 97.31 186 PHE A O 1
ATOM 1572 N N . ARG A 1 187 ? -2.223 -13.616 15.486 1.00 97.19 187 ARG A N 1
ATOM 1573 C CA . ARG A 1 187 ? -1.256 -13.960 16.538 1.00 97.19 187 ARG A CA 1
ATOM 1574 C C . ARG A 1 187 ? -0.924 -15.452 16.588 1.00 97.19 187 ARG A C 1
ATOM 1576 O O . ARG A 1 187 ? 0.168 -15.792 17.029 1.00 97.19 187 ARG A O 1
ATOM 1583 N N . GLU A 1 188 ? -1.800 -16.318 16.083 1.00 96.50 188 GLU A N 1
ATOM 1584 C CA . GLU A 1 188 ? -1.540 -17.762 15.983 1.00 96.50 188 GLU A CA 1
ATOM 1585 C C . GLU A 1 188 ? -0.471 -18.111 14.930 1.00 96.50 188 GLU A C 1
ATOM 1587 O O . GLU A 1 188 ? 0.066 -19.218 14.924 1.00 96.50 188 GLU A O 1
ATOM 1592 N N . HIS A 1 189 ? -0.111 -17.170 14.049 1.00 97.25 189 HIS A N 1
ATOM 1593 C CA . HIS A 1 189 ? 0.944 -17.387 13.066 1.00 97.25 189 HIS A CA 1
ATOM 1594 C C . HIS A 1 189 ? 2.329 -17.456 13.741 1.00 97.25 189 HIS A C 1
ATOM 1596 O O . HIS A 1 189 ? 2.680 -16.557 14.513 1.00 97.25 189 HIS A O 1
ATOM 1602 N N . PRO A 1 190 ? 3.204 -18.419 13.390 1.00 94.69 190 PRO A N 1
ATOM 1603 C CA . PRO A 1 190 ? 4.504 -18.611 14.053 1.00 94.69 190 PRO A CA 1
ATOM 1604 C C . PRO A 1 190 ? 5.465 -17.418 13.917 1.00 94.69 190 PRO A C 1
ATOM 1606 O O . PRO A 1 190 ? 6.381 -17.255 14.719 1.00 94.69 190 PRO A O 1
ATOM 1609 N N . GLN A 1 191 ? 5.268 -16.584 12.895 1.00 95.44 191 GLN A N 1
ATOM 1610 C CA . GLN A 1 191 ? 6.046 -15.359 12.654 1.00 95.44 191 GLN A CA 1
ATOM 1611 C C . GLN A 1 191 ? 5.327 -14.068 13.079 1.00 95.44 191 GLN A C 1
ATOM 1613 O O . GLN A 1 191 ? 5.724 -12.980 12.653 1.00 95.44 191 GLN A O 1
ATOM 1618 N N . TRP A 1 192 ? 4.261 -14.162 13.879 1.00 97.56 192 TRP A N 1
ATOM 1619 C CA . TRP A 1 192 ? 3.606 -12.981 14.432 1.00 97.56 192 TRP A CA 1
ATOM 1620 C C . TRP A 1 192 ? 4.563 -12.181 15.322 1.00 97.56 192 TRP A C 1
ATOM 1622 O O . TRP A 1 192 ? 5.218 -12.713 16.218 1.00 97.56 192 TRP A O 1
ATOM 1632 N N . ASN A 1 193 ? 4.617 -10.872 15.098 1.00 97.00 193 ASN A N 1
ATOM 1633 C CA . ASN A 1 193 ? 5.352 -9.936 15.929 1.00 97.00 193 ASN A CA 1
ATOM 1634 C C . ASN A 1 193 ? 4.365 -9.096 16.745 1.00 97.00 193 ASN A C 1
ATOM 1636 O O . ASN A 1 193 ? 3.735 -8.173 16.226 1.00 97.00 193 ASN A O 1
ATOM 1640 N N . ASP A 1 194 ? 4.265 -9.376 18.045 1.00 95.50 194 ASP A N 1
ATOM 1641 C CA . ASP A 1 194 ? 3.344 -8.665 18.934 1.00 95.50 194 ASP A CA 1
ATOM 1642 C C . ASP A 1 194 ? 3.653 -7.180 19.098 1.00 95.50 194 ASP A C 1
ATOM 1644 O O . ASP A 1 194 ? 2.731 -6.390 19.318 1.00 95.50 194 ASP A O 1
ATOM 1648 N N . LYS A 1 195 ? 4.918 -6.779 18.987 1.00 95.12 195 LYS A N 1
ATOM 1649 C CA . LYS A 1 195 ? 5.312 -5.374 19.069 1.00 95.12 195 LYS A CA 1
ATOM 1650 C C . LYS A 1 195 ? 4.860 -4.610 17.828 1.00 95.12 195 LYS A C 1
ATOM 1652 O O . LYS A 1 195 ? 4.312 -3.521 17.953 1.00 95.12 195 LYS A O 1
ATOM 1657 N N . GLU A 1 196 ? 5.050 -5.189 16.648 1.00 95.81 196 GLU A N 1
ATOM 1658 C CA . GLU A 1 196 ? 4.731 -4.554 15.363 1.00 95.81 196 GLU A CA 1
ATOM 1659 C C . GLU A 1 196 ? 3.288 -4.821 14.897 1.00 95.81 196 GLU A C 1
ATOM 1661 O O . GLU A 1 196 ? 2.842 -4.182 13.952 1.00 95.81 196 GLU A O 1
ATOM 1666 N N . LYS A 1 197 ? 2.544 -5.723 15.556 1.00 97.56 197 LYS A N 1
ATOM 1667 C CA . LYS A 1 197 ? 1.184 -6.169 15.186 1.00 97.56 197 LYS A CA 1
ATOM 1668 C C . LYS A 1 197 ? 1.092 -6.647 13.730 1.00 97.56 197 LYS A C 1
ATOM 1670 O O . LYS A 1 197 ? 0.157 -6.293 13.003 1.00 97.56 197 LYS A O 1
ATOM 1675 N N . CYS A 1 198 ? 2.086 -7.421 13.300 1.00 97.75 198 CYS A N 1
ATOM 1676 C CA . CYS A 1 198 ? 2.191 -7.899 11.928 1.00 97.75 198 CYS A CA 1
ATOM 1677 C C . CYS A 1 198 ? 2.940 -9.230 11.812 1.00 97.75 198 CYS A C 1
ATOM 1679 O O . CYS A 1 198 ? 3.680 -9.630 12.710 1.00 97.75 198 CYS A O 1
ATOM 1681 N N . ILE A 1 199 ? 2.824 -9.847 10.642 1.00 97.81 199 ILE A N 1
ATOM 1682 C CA . ILE A 1 199 ? 3.695 -10.916 10.146 1.00 97.81 199 ILE A CA 1
ATOM 1683 C C . ILE A 1 199 ? 4.583 -10.303 9.068 1.00 97.81 199 ILE A C 1
ATOM 1685 O O . ILE A 1 199 ? 4.077 -9.607 8.187 1.00 97.81 199 ILE A O 1
ATOM 1689 N N . ALA A 1 200 ? 5.891 -10.545 9.127 1.00 96.00 200 ALA A N 1
ATOM 1690 C CA . ALA A 1 200 ? 6.843 -10.067 8.128 1.00 96.00 200 ALA A CA 1
ATOM 1691 C C . ALA A 1 200 ? 7.709 -11.227 7.628 1.00 96.00 200 ALA A C 1
ATOM 1693 O O . ALA A 1 200 ? 8.390 -11.878 8.421 1.00 96.00 200 ALA A O 1
ATOM 1694 N N . ILE A 1 201 ? 7.678 -11.476 6.319 1.00 93.75 201 ILE A N 1
ATOM 1695 C CA . ILE A 1 201 ? 8.358 -12.603 5.677 1.00 93.75 201 ILE A CA 1
ATOM 1696 C C . ILE A 1 201 ? 9.089 -12.166 4.411 1.00 93.75 201 ILE A C 1
ATOM 1698 O O . ILE A 1 201 ? 8.606 -11.335 3.644 1.00 93.75 201 ILE A O 1
ATOM 1702 N N . ASP A 1 202 ? 10.265 -12.734 4.176 1.00 92.56 202 ASP A N 1
ATOM 1703 C CA . ASP A 1 202 ? 11.032 -12.465 2.964 1.00 92.56 202 ASP A CA 1
ATOM 1704 C C . ASP A 1 202 ? 10.530 -13.362 1.832 1.00 92.56 202 ASP A C 1
ATOM 1706 O O . ASP A 1 202 ? 10.595 -14.589 1.934 1.00 92.56 202 ASP A O 1
ATOM 1710 N N . LEU A 1 203 ? 10.073 -12.769 0.728 1.00 86.88 203 LEU A N 1
ATOM 1711 C CA . LEU A 1 203 ? 9.601 -13.547 -0.416 1.00 86.88 203 LEU A CA 1
ATOM 1712 C C . LEU A 1 203 ? 9.867 -12.871 -1.769 1.00 86.88 203 LEU A C 1
ATOM 1714 O O . LEU A 1 203 ? 9.992 -11.643 -1.862 1.00 86.88 203 LEU A O 1
ATOM 1718 N N . PRO A 1 204 ? 9.983 -13.667 -2.847 1.00 83.56 204 PRO A N 1
ATOM 1719 C CA . PRO A 1 204 ? 10.000 -13.149 -4.206 1.00 83.56 204 PRO A CA 1
ATOM 1720 C C . PRO A 1 204 ? 8.594 -12.705 -4.634 1.00 83.56 204 PRO A C 1
ATOM 1722 O O . PRO A 1 204 ? 7.693 -13.529 -4.750 1.00 83.56 204 PRO A O 1
ATOM 1725 N N . ILE A 1 205 ? 8.420 -11.425 -4.966 1.00 76.88 205 ILE A N 1
ATOM 1726 C CA . ILE A 1 205 ? 7.226 -10.946 -5.674 1.00 76.88 205 ILE A CA 1
ATOM 1727 C C . ILE A 1 205 ? 7.517 -10.880 -7.169 1.00 76.88 205 ILE A C 1
ATOM 1729 O O . ILE A 1 205 ? 8.454 -10.205 -7.616 1.00 76.88 205 ILE A O 1
ATOM 1733 N N . ASN A 1 206 ? 6.696 -11.574 -7.954 1.00 73.81 206 ASN A N 1
ATOM 1734 C CA . ASN A 1 206 ? 6.793 -11.549 -9.404 1.00 73.81 206 ASN A CA 1
ATOM 1735 C C . ASN A 1 206 ? 6.410 -10.164 -9.932 1.00 73.81 206 ASN A C 1
ATOM 1737 O O . ASN A 1 206 ? 5.438 -9.540 -9.496 1.00 73.81 206 ASN A O 1
ATOM 1741 N N . ARG A 1 207 ? 7.202 -9.670 -10.885 1.00 68.31 207 ARG A N 1
ATOM 1742 C CA . ARG A 1 207 ? 6.911 -8.412 -11.567 1.00 68.31 207 ARG A CA 1
ATOM 1743 C C . ARG A 1 207 ? 6.000 -8.689 -12.754 1.00 68.31 207 ARG A C 1
ATOM 1745 O O . ARG A 1 207 ? 6.324 -9.527 -13.592 1.00 68.31 207 ARG A O 1
ATOM 1752 N N . ASN A 1 208 ? 4.892 -7.968 -12.833 1.00 63.97 208 ASN A N 1
ATOM 1753 C CA . ASN A 1 208 ? 4.097 -7.899 -14.043 1.00 63.97 208 ASN A CA 1
ATOM 1754 C C . ASN A 1 208 ? 4.766 -6.899 -14.999 1.00 63.97 208 ASN A C 1
ATOM 1756 O O . ASN A 1 208 ? 5.227 -5.827 -14.595 1.00 63.97 208 ASN A O 1
ATOM 1760 N N . ILE A 1 209 ? 4.911 -7.290 -16.262 1.00 65.94 209 ILE A N 1
ATOM 1761 C CA . ILE A 1 209 ? 5.570 -6.447 -17.251 1.00 65.94 209 ILE A CA 1
ATOM 1762 C C . ILE A 1 209 ? 4.509 -5.683 -18.014 1.00 65.94 209 ILE A C 1
ATOM 1764 O O . ILE A 1 209 ? 3.918 -6.169 -18.978 1.00 65.94 209 ILE A O 1
ATOM 1768 N N . ASP A 1 210 ? 4.320 -4.440 -17.611 1.00 69.62 210 ASP A N 1
ATOM 1769 C CA . ASP A 1 210 ? 3.588 -3.489 -18.421 1.00 6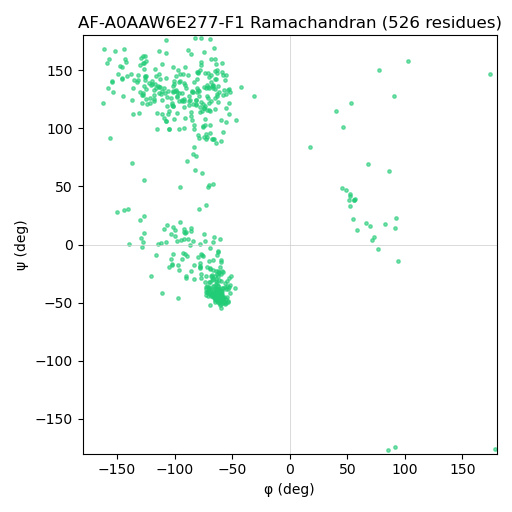9.62 210 ASP A CA 1
ATOM 1770 C C . ASP A 1 210 ? 4.504 -2.983 -19.547 1.00 69.62 210 ASP A C 1
ATOM 1772 O O . ASP A 1 210 ? 5.500 -2.291 -19.303 1.00 69.62 210 ASP A O 1
ATOM 1776 N N . GLY A 1 211 ? 4.161 -3.307 -20.798 1.00 75.88 211 GLY A N 1
ATOM 1777 C CA . GLY A 1 211 ? 4.860 -2.790 -21.977 1.00 75.88 211 GLY A CA 1
ATOM 1778 C C . GLY A 1 211 ? 4.962 -1.260 -21.976 1.00 75.88 211 GLY A C 1
ATOM 1779 O O . GLY A 1 211 ? 5.952 -0.718 -22.465 1.00 75.88 211 GLY A O 1
ATOM 1780 N N . ASN A 1 212 ? 4.010 -0.552 -21.353 1.00 80.88 212 ASN A N 1
ATOM 1781 C CA . ASN A 1 212 ? 4.071 0.901 -21.180 1.00 80.88 212 ASN A CA 1
ATOM 1782 C C . ASN A 1 212 ? 5.176 1.328 -20.213 1.00 80.88 212 ASN A C 1
ATOM 1784 O O . ASN A 1 212 ? 5.835 2.336 -20.457 1.00 80.88 212 ASN A O 1
ATOM 1788 N N . VAL A 1 213 ? 5.412 0.576 -19.135 1.00 78.50 213 VAL A N 1
ATOM 1789 C CA . VAL A 1 213 ? 6.491 0.864 -18.176 1.00 78.50 213 VAL A CA 1
ATOM 1790 C C . VAL A 1 213 ? 7.847 0.676 -18.847 1.00 78.50 213 VAL A C 1
ATOM 1792 O O . VAL A 1 213 ? 8.708 1.552 -18.741 1.00 78.50 213 VAL A O 1
ATOM 1795 N N . VAL A 1 214 ? 8.012 -0.415 -19.599 1.00 87.44 214 VAL A N 1
ATOM 1796 C CA . VAL A 1 214 ? 9.227 -0.678 -20.385 1.00 87.44 214 VAL A CA 1
ATOM 1797 C C . VAL A 1 214 ? 9.467 0.439 -21.401 1.00 87.44 214 VAL A C 1
ATOM 1799 O O . VAL A 1 214 ? 10.547 1.030 -21.434 1.00 87.44 214 VAL A O 1
ATOM 1802 N N . ALA A 1 215 ? 8.446 0.771 -22.189 1.00 90.62 215 ALA A N 1
ATOM 1803 C CA . ALA A 1 215 ? 8.509 1.807 -23.210 1.00 90.62 215 ALA A CA 1
ATOM 1804 C C . ALA A 1 215 ? 8.805 3.195 -22.625 1.00 90.62 215 ALA A C 1
ATOM 1806 O O . ALA A 1 215 ? 9.634 3.932 -23.155 1.00 90.62 215 ALA A O 1
ATOM 1807 N N . PHE A 1 216 ? 8.191 3.547 -21.494 1.00 87.75 216 PHE A N 1
ATOM 1808 C CA . PHE A 1 216 ? 8.443 4.813 -20.810 1.00 87.75 216 PHE A CA 1
ATOM 1809 C C . PHE A 1 216 ? 9.865 4.897 -20.244 1.00 87.75 216 PHE A C 1
ATOM 1811 O O . PHE A 1 216 ? 10.505 5.950 -20.323 1.00 87.75 216 PHE A O 1
ATOM 1818 N N . ALA A 1 217 ? 10.386 3.799 -19.694 1.00 89.62 217 ALA A N 1
ATOM 1819 C CA . ALA A 1 217 ? 11.755 3.742 -19.196 1.00 89.62 217 ALA A CA 1
ATOM 1820 C C . ALA A 1 217 ? 12.781 3.845 -20.341 1.00 89.62 217 ALA A C 1
ATOM 1822 O O . ALA A 1 217 ? 13.749 4.603 -20.226 1.00 89.62 217 ALA A O 1
ATOM 1823 N N . ALA A 1 218 ? 12.529 3.168 -21.467 1.00 94.50 218 ALA A N 1
ATOM 1824 C CA . ALA A 1 218 ? 13.323 3.300 -22.688 1.00 94.50 218 ALA A CA 1
ATOM 1825 C C . ALA A 1 218 ? 13.282 4.734 -23.234 1.00 94.50 218 ALA A C 1
ATOM 1827 O O . ALA A 1 218 ? 14.335 5.325 -23.471 1.00 94.50 218 ALA A O 1
ATOM 1828 N N . ARG A 1 219 ? 12.092 5.342 -23.327 1.00 94.19 219 ARG A N 1
ATOM 1829 C CA . ARG A 1 219 ? 11.920 6.744 -23.733 1.00 94.19 219 ARG A CA 1
ATOM 1830 C C . ARG A 1 219 ? 12.765 7.684 -22.883 1.00 94.19 219 ARG A C 1
ATOM 1832 O O . ARG A 1 219 ? 13.483 8.517 -23.427 1.00 94.19 219 ARG A O 1
ATOM 1839 N N . LYS A 1 220 ? 12.709 7.540 -21.555 1.00 92.56 220 LYS A N 1
ATOM 1840 C CA . LYS A 1 220 ? 13.507 8.360 -20.633 1.00 92.56 220 LYS A CA 1
ATOM 1841 C C . LYS A 1 220 ? 15.002 8.217 -20.888 1.00 92.56 220 LYS A C 1
ATOM 1843 O O . LYS A 1 220 ? 15.681 9.232 -20.950 1.00 92.56 220 LYS A O 1
ATOM 1848 N N . LEU A 1 221 ? 15.500 6.994 -21.072 1.00 94.25 221 LEU A N 1
ATOM 1849 C CA . LEU A 1 221 ? 16.906 6.763 -21.403 1.00 94.25 221 LEU A CA 1
ATOM 1850 C C . LEU A 1 221 ? 17.305 7.497 -22.696 1.00 94.25 221 LEU A C 1
ATOM 1852 O O . LEU A 1 221 ? 18.280 8.246 -22.691 1.00 94.25 221 LEU A O 1
ATOM 1856 N N . PHE A 1 222 ? 16.536 7.338 -23.776 1.00 93.50 222 PHE A N 1
ATOM 1857 C CA . PHE A 1 222 ? 16.834 7.988 -25.058 1.00 93.50 222 PHE A CA 1
ATOM 1858 C C . PHE A 1 222 ? 16.734 9.520 -24.979 1.00 93.50 222 PHE A C 1
ATOM 1860 O O . PHE A 1 222 ? 17.564 10.220 -25.561 1.00 93.50 222 PHE A O 1
ATOM 1867 N N . GLN A 1 223 ? 15.775 10.052 -24.218 1.00 90.69 223 GLN A N 1
ATOM 1868 C CA . GLN A 1 223 ? 15.639 11.490 -23.977 1.00 90.69 223 GLN A CA 1
ATOM 1869 C C . GLN A 1 223 ? 16.801 12.060 -23.157 1.00 90.69 223 GLN A C 1
ATOM 1871 O O . GLN A 1 223 ? 17.318 13.113 -23.517 1.00 90.69 223 GLN A O 1
ATOM 1876 N N . THR A 1 224 ? 17.240 11.376 -22.093 1.00 89.88 224 THR A N 1
ATOM 1877 C CA . THR A 1 224 ? 18.407 11.801 -21.300 1.00 89.88 224 THR A CA 1
ATOM 1878 C C . THR A 1 224 ? 19.648 11.888 -22.184 1.00 89.88 224 THR A C 1
ATOM 1880 O O . THR A 1 224 ? 20.319 12.914 -22.196 1.00 89.88 224 THR A O 1
ATOM 1883 N N . MET A 1 225 ? 19.895 10.869 -23.010 1.00 88.25 225 MET A N 1
ATOM 1884 C CA . MET A 1 225 ? 21.046 10.881 -23.917 1.00 88.25 225 MET A CA 1
ATOM 1885 C C . MET A 1 225 ? 20.936 11.940 -25.025 1.00 88.25 225 MET A C 1
ATOM 1887 O O . MET A 1 225 ? 21.955 12.484 -25.445 1.00 88.25 225 MET A O 1
ATOM 1891 N N . SER A 1 226 ? 19.717 12.267 -25.471 1.00 81.88 226 SER A N 1
ATOM 1892 C CA . SER A 1 226 ? 19.478 13.335 -26.450 1.00 81.88 226 SER A CA 1
ATOM 1893 C C . SER A 1 226 ? 19.656 14.737 -25.864 1.00 81.88 226 SER A C 1
ATOM 1895 O O . SER A 1 226 ? 20.131 15.623 -26.568 1.00 81.88 226 SER A O 1
ATOM 1897 N N . ALA A 1 227 ? 19.265 14.965 -24.607 1.00 75.31 227 ALA A N 1
ATOM 1898 C CA . ALA A 1 227 ? 19.368 16.274 -23.956 1.00 75.31 227 ALA A CA 1
ATOM 1899 C C . ALA A 1 227 ? 20.828 16.693 -23.715 1.00 75.31 227 ALA A C 1
ATOM 1901 O O . ALA A 1 227 ? 21.153 17.876 -23.713 1.00 75.31 227 ALA A O 1
ATOM 1902 N N . GLU A 1 228 ? 21.715 15.716 -23.566 1.00 66.25 228 GLU A N 1
ATOM 1903 C CA . GLU A 1 228 ? 23.141 15.909 -23.295 1.00 66.25 228 GLU A CA 1
ATOM 1904 C C . GLU A 1 228 ? 23.990 15.878 -24.584 1.00 66.25 228 GLU A C 1
ATOM 1906 O O . GLU A 1 228 ? 25.189 15.597 -24.544 1.00 66.25 228 GLU A O 1
ATOM 1911 N N . SER A 1 229 ? 23.358 16.079 -25.748 1.00 62.12 229 SER A N 1
ATOM 1912 C CA . SER A 1 229 ? 23.851 15.698 -27.080 1.00 62.12 229 SER A CA 1
ATOM 1913 C C . SER A 1 229 ? 25.346 15.973 -27.350 1.00 62.12 229 SER A C 1
ATOM 1915 O O . SER A 1 229 ? 25.831 17.081 -27.122 1.00 62.12 229 SER A O 1
ATOM 1917 N N . PRO A 1 230 ? 26.080 15.019 -27.964 1.00 54.97 230 PRO A N 1
ATOM 1918 C CA . PRO A 1 230 ? 27.222 15.334 -28.823 1.00 54.97 230 PRO A CA 1
ATOM 1919 C C . PRO A 1 230 ? 26.716 15.878 -30.177 1.00 54.97 230 PRO A C 1
ATOM 1921 O O . PRO A 1 230 ? 25.542 15.733 -30.516 1.00 54.97 230 PRO A O 1
ATOM 1924 N N . VAL A 1 231 ? 27.577 16.495 -30.989 1.00 63.25 231 VAL A N 1
ATOM 1925 C CA . VAL A 1 231 ? 27.204 16.995 -32.327 1.00 63.25 231 VAL A CA 1
ATOM 1926 C C . VAL A 1 231 ? 26.936 15.812 -33.275 1.00 63.25 231 VAL A C 1
ATOM 1928 O O . VAL A 1 231 ? 27.866 15.252 -33.852 1.00 63.25 231 VAL A O 1
ATOM 1931 N N . PHE A 1 232 ? 25.673 15.403 -33.435 1.00 79.31 232 PHE A N 1
ATOM 1932 C CA . PHE A 1 232 ? 25.263 14.457 -34.478 1.00 79.31 232 PHE A CA 1
ATOM 1933 C C . PHE A 1 232 ? 25.101 15.161 -35.829 1.00 79.31 232 PHE A C 1
ATOM 1935 O O . PHE A 1 232 ? 24.684 16.317 -35.908 1.00 79.31 232 PHE A O 1
ATOM 1942 N N . SER A 1 233 ? 25.374 14.439 -36.922 1.00 84.56 233 SER A N 1
ATOM 1943 C CA . SER A 1 233 ? 24.915 14.877 -38.243 1.00 84.56 233 SER A CA 1
ATOM 1944 C C . SER A 1 233 ? 23.380 14.870 -38.285 1.00 84.56 233 SER A C 1
ATOM 1946 O O . SER A 1 233 ? 22.746 14.092 -37.569 1.00 84.56 233 SER A O 1
ATOM 1948 N N . ARG A 1 234 ? 22.759 15.676 -39.159 1.00 84.69 234 ARG A N 1
ATOM 1949 C CA . ARG A 1 234 ? 21.289 15.673 -39.326 1.00 84.69 234 ARG A CA 1
ATOM 1950 C C . ARG A 1 234 ? 20.734 14.275 -39.619 1.00 84.69 234 ARG A C 1
ATOM 1952 O O . ARG A 1 234 ? 19.677 13.917 -39.114 1.00 84.69 234 ARG A O 1
ATOM 1959 N N . GLN A 1 235 ? 21.456 13.485 -40.412 1.00 87.50 235 GLN A N 1
ATOM 1960 C CA . GLN A 1 235 ? 21.049 12.129 -40.774 1.00 87.50 235 GLN A CA 1
ATOM 1961 C C . GLN A 1 235 ? 21.155 11.163 -39.584 1.00 87.50 235 GLN A C 1
ATOM 1963 O O . GLN A 1 235 ? 20.260 10.346 -39.365 1.00 87.50 235 GLN A O 1
ATOM 1968 N N . THR A 1 236 ? 22.218 11.286 -38.783 1.00 88.81 236 THR A N 1
ATOM 1969 C CA . THR A 1 236 ? 22.406 10.506 -37.550 1.00 88.81 236 THR A CA 1
ATOM 1970 C C . THR A 1 236 ? 21.339 10.847 -36.515 1.00 88.81 236 THR A C 1
ATOM 1972 O O . THR A 1 236 ? 20.766 9.932 -35.936 1.00 88.81 236 THR A O 1
ATOM 1975 N N . LEU A 1 237 ? 21.029 12.135 -36.332 1.00 88.50 237 LEU A N 1
ATOM 1976 C CA . LEU A 1 237 ? 19.980 12.589 -35.420 1.00 88.50 237 LEU A CA 1
ATOM 1977 C C . LEU A 1 237 ? 18.606 12.058 -35.845 1.00 88.50 237 LEU A C 1
ATOM 1979 O O . LEU A 1 237 ? 17.927 11.426 -35.050 1.00 88.50 237 LEU A O 1
ATOM 1983 N N . SER A 1 238 ? 18.245 12.203 -37.124 1.00 90.12 238 SER A N 1
ATOM 1984 C CA . SER A 1 238 ? 16.978 11.670 -37.644 1.00 90.12 238 SER A CA 1
ATOM 1985 C C . SER A 1 238 ? 16.854 10.153 -37.456 1.00 90.12 238 SER A C 1
ATOM 1987 O O . SER A 1 238 ? 15.773 9.658 -37.147 1.00 90.12 238 SER A O 1
ATOM 1989 N N . THR A 1 239 ? 17.955 9.414 -37.611 1.00 92.25 239 THR A N 1
ATOM 1990 C CA . THR A 1 239 ? 17.985 7.962 -37.373 1.00 92.25 239 THR A CA 1
ATOM 1991 C C . THR A 1 239 ? 17.835 7.637 -35.888 1.00 92.25 239 THR A C 1
ATOM 1993 O O . THR A 1 239 ? 17.088 6.729 -35.530 1.00 92.25 239 THR A O 1
ATOM 1996 N N . TYR A 1 240 ? 18.522 8.387 -35.023 1.00 92.44 240 TYR A N 1
ATOM 1997 C CA . TYR A 1 240 ? 18.405 8.255 -33.575 1.00 92.44 240 TYR A CA 1
ATOM 1998 C C . TYR A 1 240 ? 16.961 8.479 -33.112 1.00 92.44 240 TYR A C 1
ATOM 2000 O O . TYR A 1 240 ? 16.439 7.650 -32.372 1.00 92.44 240 TYR A O 1
ATOM 2008 N N . ASP A 1 241 ? 16.298 9.526 -33.608 1.00 91.62 241 ASP A N 1
ATOM 2009 C CA . ASP A 1 241 ? 14.908 9.847 -33.270 1.00 91.62 241 ASP A CA 1
ATOM 2010 C C . ASP A 1 241 ? 13.937 8.748 -33.732 1.00 91.62 241 ASP A C 1
ATOM 2012 O O . ASP A 1 241 ? 13.089 8.314 -32.956 1.00 91.62 241 ASP A O 1
ATOM 2016 N N . CYS A 1 242 ? 14.110 8.207 -34.946 1.00 94.31 242 CYS A N 1
ATOM 2017 C CA . CYS A 1 242 ? 13.295 7.080 -35.425 1.00 94.31 242 CYS A CA 1
ATOM 2018 C C . CYS A 1 242 ? 13.438 5.849 -34.517 1.00 94.31 242 CYS A C 1
ATOM 2020 O O . CYS A 1 242 ? 12.449 5.208 -34.155 1.00 94.31 242 CYS A O 1
ATOM 2022 N N . ILE A 1 243 ? 14.669 5.521 -34.113 1.00 95.38 243 ILE A N 1
ATOM 2023 C CA . ILE A 1 243 ? 14.922 4.412 -33.188 1.00 95.38 243 ILE A CA 1
ATOM 2024 C C . ILE A 1 243 ? 14.321 4.721 -31.814 1.00 95.38 243 ILE A C 1
ATOM 2026 O O . ILE A 1 243 ? 13.703 3.836 -31.220 1.00 95.38 243 ILE A O 1
ATOM 2030 N N . ALA A 1 244 ? 14.457 5.957 -31.328 1.00 95.25 244 ALA A N 1
ATOM 2031 C CA . ALA A 1 244 ? 13.879 6.413 -30.069 1.00 95.25 244 ALA A CA 1
ATOM 2032 C C . ALA A 1 244 ? 12.350 6.255 -30.062 1.00 95.25 244 ALA A C 1
ATOM 2034 O O . ALA A 1 244 ? 11.790 5.807 -29.061 1.00 95.25 244 ALA A O 1
ATOM 2035 N N . ASP A 1 245 ? 11.676 6.539 -31.175 1.00 96.12 245 ASP A N 1
ATOM 2036 C CA . ASP A 1 245 ? 10.233 6.337 -31.319 1.00 96.12 245 ASP A CA 1
ATOM 2037 C C . ASP A 1 245 ? 9.856 4.852 -31.280 1.00 96.12 245 ASP A C 1
ATOM 2039 O O . ASP A 1 245 ? 8.932 4.467 -30.557 1.00 96.12 245 ASP A O 1
ATOM 2043 N N . ILE A 1 246 ? 10.609 3.993 -31.980 1.00 96.38 246 ILE A N 1
ATOM 2044 C CA . ILE A 1 246 ? 10.374 2.542 -31.966 1.00 96.38 246 ILE A CA 1
ATOM 2045 C C . ILE A 1 246 ? 10.516 1.994 -30.542 1.00 96.38 246 ILE A C 1
ATOM 2047 O O . ILE A 1 246 ? 9.608 1.327 -30.044 1.00 96.38 246 ILE A O 1
ATOM 2051 N N . VAL A 1 247 ? 11.623 2.272 -29.851 1.00 95.50 247 VAL A N 1
ATOM 2052 C CA . VAL A 1 247 ? 11.857 1.755 -28.486 1.00 95.50 247 VAL A CA 1
ATOM 2053 C C . VAL A 1 247 ? 10.922 2.383 -27.446 1.00 95.50 247 VAL A C 1
ATOM 2055 O O . VAL A 1 247 ? 10.705 1.799 -26.387 1.00 95.50 247 VAL A O 1
ATOM 2058 N N . SER A 1 248 ? 10.332 3.542 -27.735 1.00 94.94 248 SER A N 1
ATOM 2059 C CA . SER A 1 248 ? 9.349 4.197 -26.864 1.00 94.94 248 SER A CA 1
ATOM 2060 C C . SER A 1 248 ? 7.921 3.680 -27.057 1.00 94.94 248 SER A C 1
ATOM 2062 O O . SER A 1 248 ? 7.002 4.194 -26.420 1.00 94.94 248 SER A O 1
ATOM 2064 N N . SER A 1 249 ? 7.711 2.684 -27.922 1.00 94.19 249 SER A N 1
ATOM 2065 C CA . SER A 1 249 ? 6.405 2.064 -28.141 1.00 94.19 249 SER A CA 1
ATOM 2066 C C . SER A 1 249 ? 6.222 0.817 -27.266 1.00 94.19 249 SER A C 1
ATOM 2068 O O . SER A 1 249 ? 7.076 -0.073 -27.301 1.00 94.19 249 SER A O 1
ATOM 2070 N N . PRO A 1 250 ? 5.099 0.678 -26.531 1.00 89.31 250 PRO A N 1
ATOM 2071 C CA . PRO A 1 250 ? 4.812 -0.531 -25.753 1.00 89.31 250 PRO A CA 1
ATOM 2072 C C . PRO A 1 250 ? 4.687 -1.781 -26.634 1.00 89.31 250 PRO A C 1
ATOM 2074 O O . PRO A 1 250 ? 5.007 -2.879 -26.190 1.00 89.31 250 PRO A O 1
ATOM 2077 N N . TYR A 1 251 ? 4.298 -1.615 -27.902 1.00 93.06 251 TYR A N 1
ATOM 2078 C CA . TYR A 1 251 ? 4.147 -2.706 -28.872 1.00 93.06 251 TYR A CA 1
ATOM 2079 C C . TYR A 1 251 ? 5.474 -3.213 -29.439 1.00 93.06 251 TYR A C 1
ATOM 2081 O O . TYR A 1 251 ? 5.497 -4.220 -30.142 1.00 93.06 251 TYR A O 1
ATOM 2089 N N . SER A 1 252 ? 6.584 -2.532 -29.149 1.00 94.56 252 SER A N 1
ATOM 2090 C CA . SER A 1 252 ? 7.900 -2.976 -29.601 1.00 94.56 252 SER A CA 1
ATOM 2091 C C . SER A 1 252 ? 8.444 -4.150 -28.804 1.00 94.56 252 SER A C 1
ATOM 2093 O O . SER A 1 252 ? 9.460 -4.719 -29.198 1.00 94.56 252 SER A O 1
ATOM 2095 N N . TYR A 1 253 ? 7.795 -4.528 -27.706 1.00 92.44 253 TYR A N 1
ATOM 2096 C CA . TYR A 1 253 ? 8.302 -5.516 -26.768 1.00 92.44 253 TYR A CA 1
ATOM 2097 C C . TYR A 1 253 ? 7.404 -6.749 -26.711 1.00 92.44 253 TYR A C 1
ATOM 2099 O O . TYR A 1 253 ? 6.183 -6.655 -26.795 1.00 92.44 253 TYR A O 1
ATOM 2107 N N . LYS A 1 254 ? 8.031 -7.911 -26.530 1.00 89.69 254 LYS A N 1
ATOM 2108 C CA . LYS A 1 254 ? 7.370 -9.171 -26.188 1.00 89.69 254 LYS A CA 1
ATOM 2109 C C . LYS A 1 254 ? 8.064 -9.831 -25.006 1.00 89.69 254 LYS A C 1
ATOM 2111 O O . LYS A 1 254 ? 9.266 -9.640 -24.795 1.00 89.69 254 LYS A O 1
ATOM 2116 N N . THR A 1 255 ? 7.304 -10.646 -24.293 1.00 86.44 255 THR A N 1
ATOM 2117 C CA . THR A 1 255 ? 7.812 -11.529 -23.245 1.00 86.44 255 THR A CA 1
ATOM 2118 C C . THR A 1 255 ? 7.999 -12.923 -23.819 1.00 86.44 255 THR A C 1
ATOM 2120 O O . THR A 1 255 ? 7.078 -13.462 -24.424 1.00 86.44 255 THR A O 1
ATOM 2123 N N . ASP A 1 256 ? 9.194 -13.481 -23.655 1.00 80.69 256 ASP A N 1
ATOM 2124 C CA . ASP A 1 256 ? 9.578 -14.788 -24.188 1.00 80.69 256 ASP A CA 1
ATOM 2125 C C . ASP A 1 256 ? 10.695 -15.389 -23.318 1.00 80.69 256 ASP A C 1
ATOM 2127 O O . ASP A 1 256 ? 11.648 -14.681 -22.985 1.00 80.69 256 ASP A O 1
ATOM 2131 N N . ASP A 1 257 ? 10.572 -16.653 -22.903 1.00 76.62 257 ASP A N 1
ATOM 2132 C CA . ASP A 1 257 ? 11.487 -17.342 -21.968 1.00 76.62 2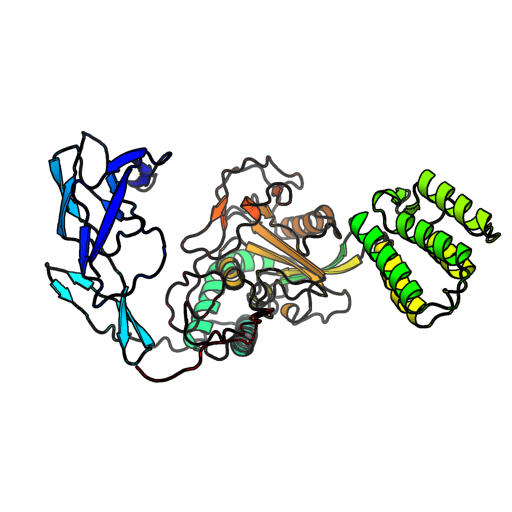57 ASP A CA 1
ATOM 2133 C C . ASP A 1 257 ? 11.877 -16.515 -20.727 1.00 76.62 257 ASP A C 1
ATOM 2135 O O . ASP A 1 257 ? 13.058 -16.345 -20.396 1.00 76.62 257 ASP A O 1
ATOM 2139 N N . ASN A 1 258 ? 10.888 -15.919 -20.054 1.00 73.44 258 ASN A N 1
ATOM 2140 C CA . ASN A 1 258 ? 11.115 -15.013 -18.922 1.00 73.44 258 ASN A CA 1
ATOM 2141 C C . ASN A 1 258 ? 12.119 -13.878 -19.233 1.00 73.44 258 ASN A C 1
ATOM 2143 O O . ASN A 1 258 ? 12.856 -13.404 -18.359 1.00 73.44 258 ASN A O 1
ATOM 2147 N N . CYS A 1 259 ? 12.150 -13.406 -20.483 1.00 83.19 259 CYS A N 1
ATOM 2148 C CA . CYS A 1 259 ? 12.943 -12.266 -20.929 1.00 83.19 259 CYS A CA 1
ATOM 2149 C C . CYS A 1 259 ? 12.099 -11.283 -21.750 1.00 83.19 259 CYS A C 1
ATOM 2151 O O . CYS A 1 259 ? 11.300 -11.678 -22.594 1.00 83.19 259 CYS A O 1
ATOM 2153 N N . ILE A 1 260 ? 12.345 -9.983 -21.563 1.00 89.69 260 ILE A N 1
ATOM 2154 C CA . ILE A 1 260 ? 11.849 -8.964 -22.490 1.00 89.69 260 ILE A CA 1
ATOM 2155 C C . ILE A 1 260 ? 12.738 -8.911 -23.721 1.00 89.69 260 ILE A C 1
ATOM 2157 O O . ILE A 1 260 ? 13.960 -8.762 -23.612 1.00 89.69 260 ILE A O 1
ATOM 2161 N N . ARG A 1 261 ? 12.114 -9.013 -24.891 1.00 92.62 261 ARG A N 1
ATOM 2162 C CA . ARG A 1 261 ? 12.747 -8.967 -26.212 1.00 92.62 261 ARG A CA 1
ATOM 2163 C C . ARG A 1 261 ? 12.024 -7.957 -27.090 1.00 92.62 261 ARG A C 1
ATOM 2165 O O . ARG A 1 261 ? 10.874 -7.618 -26.825 1.00 92.62 261 ARG A O 1
ATOM 2172 N N . PHE A 1 262 ? 12.684 -7.502 -28.148 1.00 94.12 262 PHE A N 1
ATOM 2173 C CA . PHE A 1 262 ? 11.967 -6.783 -29.194 1.00 94.12 262 PHE A CA 1
ATOM 2174 C C . PHE A 1 262 ? 11.067 -7.752 -29.968 1.00 94.12 262 PHE A C 1
ATOM 2176 O O . PHE A 1 262 ? 11.435 -8.910 -30.189 1.00 94.12 262 PHE A O 1
ATOM 2183 N N . VAL A 1 263 ? 9.896 -7.285 -30.395 1.00 94.81 263 VAL A N 1
ATOM 2184 C CA . VAL A 1 263 ? 9.150 -7.964 -31.459 1.00 94.81 263 VAL A CA 1
ATOM 2185 C C . VAL A 1 263 ? 9.972 -7.917 -32.748 1.00 94.81 263 VAL A C 1
ATOM 2187 O O . VAL A 1 263 ? 10.761 -6.995 -32.970 1.00 94.81 263 VAL A O 1
ATOM 2190 N N . GLU A 1 264 ? 9.801 -8.924 -33.599 1.00 95.00 264 GLU A N 1
ATOM 2191 C CA . GLU A 1 264 ? 10.647 -9.114 -34.781 1.00 95.00 264 GLU A CA 1
ATOM 2192 C C . GLU A 1 264 ? 10.589 -7.920 -35.746 1.00 95.00 264 GLU A C 1
ATOM 2194 O O . GLU A 1 264 ? 11.624 -7.461 -36.225 1.00 95.00 264 GLU A O 1
ATOM 2199 N N . SER A 1 265 ? 9.404 -7.336 -35.944 1.00 95.69 265 SER A N 1
ATOM 2200 C CA . SER A 1 265 ? 9.215 -6.145 -36.779 1.00 95.69 265 SER A CA 1
ATOM 2201 C C . SER A 1 265 ? 9.983 -4.926 -36.254 1.00 95.69 265 SER A C 1
ATOM 2203 O O . SER A 1 265 ? 10.679 -4.264 -37.024 1.00 95.69 265 SER A O 1
ATOM 2205 N N . SER A 1 266 ? 9.925 -4.649 -34.947 1.00 96.31 266 SER A N 1
ATOM 2206 C CA . SER A 1 266 ? 10.691 -3.564 -34.322 1.00 96.31 266 SER A CA 1
ATOM 2207 C C . SER A 1 266 ? 12.197 -3.802 -34.421 1.00 96.31 266 SER A C 1
ATOM 2209 O O . SER A 1 266 ? 12.931 -2.873 -34.753 1.00 96.31 266 SER A O 1
ATOM 2211 N N . TYR A 1 267 ? 12.666 -5.038 -34.212 1.00 95.56 267 TYR A N 1
ATOM 2212 C CA 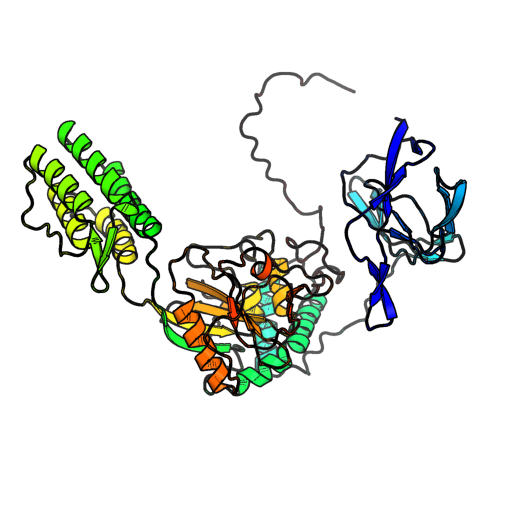. TYR A 1 267 ? 14.079 -5.391 -34.399 1.00 95.56 267 TYR A CA 1
ATOM 2213 C C . TYR A 1 267 ? 14.549 -5.128 -35.840 1.00 95.56 267 TYR A C 1
ATOM 2215 O O . TYR A 1 267 ? 15.572 -4.469 -36.044 1.00 95.56 267 TYR A O 1
ATOM 2223 N N . ILE A 1 268 ? 13.789 -5.592 -36.840 1.00 94.88 268 ILE A N 1
ATOM 2224 C CA . ILE A 1 268 ? 14.104 -5.398 -38.264 1.00 94.88 268 ILE A CA 1
ATOM 2225 C C . ILE A 1 268 ? 14.146 -3.908 -38.616 1.00 94.88 268 ILE A C 1
ATOM 2227 O O . ILE A 1 268 ? 15.074 -3.468 -39.297 1.00 94.88 268 ILE A O 1
ATOM 2231 N N . ASN A 1 269 ? 13.177 -3.124 -38.137 1.00 95.75 269 ASN A N 1
ATOM 2232 C CA . ASN A 1 269 ? 13.111 -1.688 -38.407 1.00 95.75 269 ASN A CA 1
ATOM 2233 C C . ASN A 1 269 ? 14.307 -0.935 -37.812 1.00 95.75 269 ASN A C 1
ATOM 2235 O O . ASN A 1 269 ? 14.955 -0.178 -38.534 1.00 95.75 269 ASN A O 1
ATOM 2239 N N . ILE A 1 270 ? 14.671 -1.215 -36.555 1.00 95.31 270 ILE A N 1
ATOM 2240 C CA . ILE A 1 270 ? 15.859 -0.620 -35.922 1.00 95.31 270 ILE A CA 1
ATOM 2241 C C . ILE A 1 270 ? 17.120 -0.966 -36.722 1.00 95.31 270 ILE A C 1
ATOM 2243 O O . ILE A 1 270 ? 17.916 -0.081 -37.036 1.00 95.31 270 ILE A O 1
ATOM 2247 N N . LYS A 1 271 ? 17.297 -2.239 -37.100 1.00 93.62 271 LYS A N 1
ATOM 2248 C CA . LYS A 1 271 ? 18.467 -2.679 -37.873 1.00 93.62 271 LYS A CA 1
ATOM 2249 C C . LYS A 1 271 ? 18.532 -1.995 -39.241 1.00 93.62 271 LYS A C 1
ATOM 2251 O O . LYS A 1 271 ? 19.601 -1.566 -39.668 1.00 93.62 271 LYS A O 1
ATOM 2256 N N . LYS A 1 272 ? 17.389 -1.850 -39.918 1.00 93.00 272 LYS A N 1
ATOM 2257 C CA . LYS A 1 272 ? 17.286 -1.134 -41.196 1.00 93.00 272 LYS A CA 1
ATOM 2258 C C . LYS A 1 272 ? 17.713 0.325 -41.053 1.00 93.00 272 LYS A C 1
ATOM 2260 O O . LYS A 1 272 ? 18.437 0.815 -41.915 1.00 93.00 272 LYS A O 1
ATOM 2265 N N . ASP A 1 273 ? 17.281 1.003 -39.995 1.00 93.50 273 ASP A N 1
ATOM 2266 C CA . ASP A 1 273 ? 17.606 2.410 -39.758 1.00 93.50 273 ASP A CA 1
ATOM 2267 C C . ASP A 1 273 ? 19.088 2.605 -39.398 1.00 93.50 273 ASP A C 1
ATOM 2269 O O . ASP A 1 273 ? 19.740 3.470 -39.982 1.00 93.50 273 ASP A O 1
ATOM 2273 N N . LEU A 1 274 ? 19.671 1.740 -38.561 1.00 92.81 274 LEU A N 1
ATOM 2274 C CA . LEU A 1 274 ? 21.116 1.739 -38.283 1.00 92.81 274 LEU A CA 1
ATOM 2275 C C . LEU A 1 274 ? 21.963 1.520 -39.549 1.00 92.81 274 LEU A C 1
ATOM 2277 O O . LEU A 1 274 ? 22.942 2.238 -39.778 1.00 92.81 274 LEU A O 1
ATOM 2281 N N . ASN A 1 275 ? 21.563 0.580 -40.411 1.00 90.69 275 ASN A N 1
ATOM 2282 C CA . ASN A 1 275 ? 22.288 0.290 -41.650 1.00 90.69 275 ASN A CA 1
ATOM 2283 C C . ASN A 1 275 ? 22.296 1.481 -42.627 1.00 90.69 275 ASN A C 1
ATOM 2285 O O . ASN A 1 275 ? 23.274 1.671 -43.350 1.00 90.69 275 ASN A O 1
ATOM 2289 N N . ARG A 1 276 ? 21.248 2.324 -42.640 1.00 88.62 276 ARG A N 1
ATOM 2290 C CA . ARG A 1 276 ? 21.182 3.519 -43.513 1.00 88.62 276 ARG A CA 1
ATOM 2291 C C . ARG A 1 276 ? 22.283 4.538 -43.236 1.00 88.62 276 ARG A C 1
ATOM 2293 O O . ARG A 1 276 ? 22.600 5.327 -44.121 1.00 88.62 276 ARG A O 1
ATOM 2300 N N . ILE A 1 277 ? 22.837 4.539 -42.026 1.00 89.62 277 ILE A N 1
ATOM 2301 C CA . ILE A 1 277 ? 23.917 5.443 -41.613 1.00 89.62 277 ILE A CA 1
ATOM 2302 C C . ILE A 1 277 ? 25.255 4.717 -41.432 1.00 89.62 277 ILE A C 1
ATOM 2304 O O . 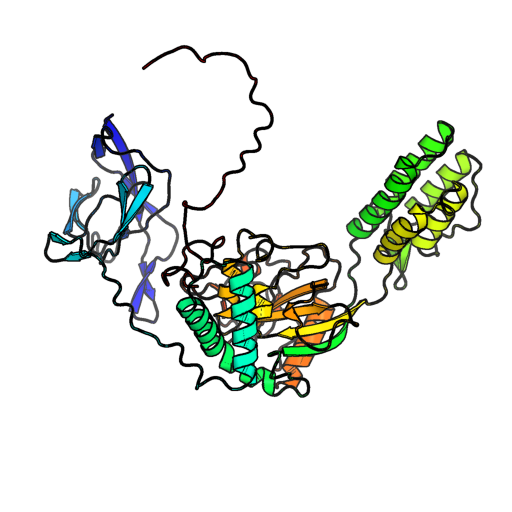ILE A 1 277 ? 26.180 5.275 -40.846 1.00 89.62 277 ILE A O 1
ATOM 2308 N N . GLY A 1 278 ? 25.367 3.477 -41.921 1.00 86.31 278 GLY A N 1
ATOM 2309 C CA . GLY A 1 278 ? 26.592 2.681 -41.840 1.00 86.31 278 GLY A CA 1
ATOM 2310 C C . GLY A 1 278 ? 26.946 2.203 -40.429 1.00 86.31 278 GLY A C 1
ATOM 2311 O O . GLY A 1 278 ? 28.078 1.785 -40.202 1.00 86.31 278 GLY A O 1
ATOM 2312 N N . LEU A 1 279 ? 26.003 2.244 -39.480 1.00 85.19 279 LEU A N 1
ATOM 2313 C CA . LEU A 1 279 ? 26.187 1.741 -38.114 1.00 85.19 279 LEU A CA 1
ATOM 2314 C C . LEU A 1 279 ? 25.670 0.304 -37.978 1.00 85.19 279 LEU A C 1
ATOM 2316 O O . LEU A 1 279 ? 24.905 -0.004 -37.067 1.00 85.19 279 LEU A O 1
ATOM 2320 N N . ASN A 1 280 ? 26.080 -0.575 -38.894 1.00 79.94 280 ASN A N 1
ATOM 2321 C CA . ASN A 1 280 ? 25.692 -1.984 -38.869 1.00 79.94 280 ASN A CA 1
ATOM 2322 C C . ASN A 1 280 ? 26.075 -2.623 -37.521 1.00 79.94 280 ASN A C 1
ATOM 2324 O O . ASN A 1 280 ? 27.137 -2.329 -36.951 1.00 79.94 280 ASN A O 1
ATOM 2328 N N . ASP A 1 281 ? 25.211 -3.507 -37.016 1.00 68.62 281 ASP A N 1
ATOM 2329 C CA . ASP A 1 281 ? 25.456 -4.183 -35.747 1.00 68.62 281 ASP A CA 1
ATOM 2330 C C . ASP A 1 281 ? 25.269 -5.701 -35.810 1.00 68.62 281 ASP A C 1
ATOM 2332 O O . ASP A 1 281 ? 24.149 -6.198 -35.963 1.00 68.62 281 ASP A O 1
ATOM 2336 N N . ASP A 1 282 ? 26.388 -6.407 -35.642 1.00 74.94 282 ASP A N 1
ATOM 2337 C CA . ASP A 1 282 ? 26.449 -7.855 -35.437 1.00 74.94 282 ASP A CA 1
ATOM 2338 C C . ASP A 1 282 ? 26.216 -8.229 -33.958 1.00 74.94 282 ASP A C 1
ATOM 2340 O O . ASP A 1 282 ? 25.850 -9.367 -33.664 1.00 74.94 282 ASP A O 1
ATOM 2344 N N . ASP A 1 283 ? 26.344 -7.273 -33.024 1.00 77.06 283 ASP A N 1
ATOM 2345 C CA . ASP A 1 283 ? 26.103 -7.482 -31.588 1.00 77.06 283 ASP A CA 1
ATOM 2346 C C . ASP A 1 283 ? 24.601 -7.503 -31.249 1.00 77.06 283 ASP A C 1
ATOM 2348 O O . ASP A 1 283 ? 24.190 -7.995 -30.191 1.00 77.06 283 ASP A O 1
ATOM 2352 N N . MET A 1 284 ? 23.756 -6.976 -32.145 1.00 90.88 284 MET A N 1
ATOM 2353 C CA . MET A 1 284 ? 22.302 -7.014 -32.010 1.00 90.88 284 MET A CA 1
ATOM 2354 C C . MET A 1 284 ? 21.731 -8.355 -32.474 1.00 90.88 284 MET A C 1
ATOM 2356 O O . MET A 1 284 ? 21.835 -8.735 -33.640 1.00 90.88 284 MET A O 1
ATOM 2360 N N . ASN A 1 285 ? 20.975 -9.020 -31.602 1.00 89.75 285 ASN A N 1
ATOM 2361 C CA . ASN A 1 285 ? 20.355 -10.314 -31.887 1.00 89.75 285 ASN A CA 1
ATOM 2362 C C . ASN A 1 285 ? 18.862 -10.286 -31.524 1.00 89.75 285 ASN A C 1
ATOM 2364 O O . ASN A 1 285 ? 18.489 -9.862 -30.429 1.00 89.75 285 ASN A O 1
ATOM 2368 N N . VAL A 1 286 ? 17.994 -10.745 -32.433 1.00 90.19 286 VAL A N 1
ATOM 2369 C CA . VAL A 1 286 ? 16.533 -10.792 -32.219 1.00 90.19 286 VAL A CA 1
ATOM 2370 C C . VAL A 1 286 ? 16.150 -11.653 -31.006 1.00 90.19 286 VAL A C 1
ATOM 2372 O O . VAL A 1 286 ? 15.222 -11.324 -30.270 1.00 90.19 286 VAL A O 1
ATOM 2375 N N . ASN A 1 287 ? 16.946 -12.687 -30.724 1.00 90.00 287 ASN A N 1
ATOM 2376 C CA . ASN A 1 287 ? 16.812 -13.579 -29.575 1.00 90.00 287 ASN A CA 1
ATOM 2377 C C . ASN A 1 287 ? 17.622 -13.102 -28.357 1.00 90.00 287 ASN A C 1
ATOM 2379 O O . ASN A 1 287 ? 17.759 -13.837 -27.378 1.00 90.00 287 ASN A O 1
ATOM 2383 N N . ALA A 1 288 ? 18.181 -11.889 -28.364 1.00 91.25 288 ALA A N 1
ATOM 2384 C CA . ALA A 1 288 ? 18.753 -11.277 -27.166 1.00 91.25 288 ALA A CA 1
ATOM 2385 C C . ALA A 1 288 ? 17.682 -10.540 -26.348 1.00 91.25 288 ALA A C 1
ATOM 2387 O O . ALA A 1 288 ? 16.582 -10.248 -26.815 1.00 91.25 288 ALA A O 1
ATOM 2388 N N . LYS A 1 289 ? 18.013 -10.234 -25.089 1.00 92.75 289 LYS A N 1
ATOM 2389 C CA . LYS A 1 289 ? 17.187 -9.357 -24.249 1.00 92.75 289 LYS A CA 1
ATOM 2390 C C . LYS A 1 289 ? 17.150 -7.957 -24.865 1.00 92.75 289 LYS A C 1
ATOM 2392 O O . LYS A 1 289 ? 18.186 -7.473 -25.323 1.00 92.75 289 LYS A O 1
ATOM 2397 N N . ALA A 1 290 ? 16.006 -7.281 -24.808 1.00 93.81 290 ALA A N 1
ATOM 2398 C CA . ALA A 1 290 ? 15.853 -5.923 -25.330 1.00 93.81 290 ALA A CA 1
ATOM 2399 C C . ALA A 1 290 ? 16.875 -4.957 -24.710 1.00 93.81 290 ALA A C 1
ATOM 2401 O O . ALA A 1 290 ? 17.473 -4.167 -25.430 1.00 93.81 290 ALA A O 1
ATOM 2402 N N . SER A 1 291 ? 17.180 -5.099 -23.414 1.00 93.75 291 SER A N 1
ATOM 2403 C CA . SER A 1 291 ? 18.227 -4.323 -22.735 1.00 93.75 291 SER A CA 1
ATOM 2404 C C . SER A 1 291 ? 19.616 -4.486 -23.362 1.00 93.75 291 SER A C 1
ATOM 2406 O O . SER A 1 291 ? 20.353 -3.509 -23.478 1.00 93.75 291 SER A O 1
ATOM 2408 N N . ARG A 1 292 ? 19.975 -5.690 -23.836 1.00 94.25 292 ARG A N 1
ATOM 2409 C CA . ARG A 1 292 ? 21.245 -5.922 -24.549 1.00 94.25 292 ARG A CA 1
ATOM 2410 C C . ARG A 1 292 ? 21.257 -5.223 -25.903 1.00 94.25 292 ARG A C 1
ATOM 2412 O O . ARG A 1 292 ? 22.238 -4.561 -26.218 1.00 94.25 292 ARG A O 1
ATOM 2419 N N . ASN A 1 293 ? 20.162 -5.327 -26.655 1.00 95.44 293 ASN A N 1
ATOM 2420 C CA . ASN A 1 293 ? 20.023 -4.648 -27.943 1.00 95.44 293 ASN A CA 1
ATOM 2421 C C . ASN A 1 293 ? 20.039 -3.118 -27.778 1.00 95.44 293 ASN A C 1
ATOM 2423 O O . ASN A 1 293 ? 20.719 -2.437 -28.531 1.00 95.44 293 ASN A O 1
ATOM 2427 N N . ILE A 1 294 ? 19.377 -2.568 -26.755 1.00 95.69 294 ILE A N 1
ATOM 2428 C CA . ILE A 1 294 ? 19.424 -1.131 -26.439 1.00 95.69 294 ILE A CA 1
ATOM 2429 C C . ILE A 1 294 ? 20.838 -0.694 -26.062 1.00 95.69 294 ILE A C 1
ATOM 2431 O O . ILE A 1 294 ? 21.309 0.328 -26.549 1.00 95.69 294 ILE A O 1
ATOM 2435 N N . ASN A 1 295 ? 21.549 -1.475 -25.248 1.00 95.25 295 ASN A N 1
ATOM 2436 C CA . ASN A 1 295 ? 22.944 -1.185 -24.925 1.00 95.25 295 ASN A CA 1
ATOM 2437 C C . ASN A 1 295 ? 23.844 -1.208 -26.174 1.00 95.25 295 ASN A C 1
ATOM 2439 O O . ASN A 1 295 ? 24.734 -0.371 -26.296 1.00 95.25 295 ASN A O 1
ATOM 2443 N N . ALA A 1 296 ? 23.606 -2.134 -27.108 1.00 94.00 296 ALA A N 1
ATOM 2444 C CA . ALA A 1 296 ? 24.324 -2.201 -28.379 1.00 94.00 296 ALA A CA 1
ATOM 2445 C C . ALA A 1 296 ? 24.068 -0.947 -29.238 1.00 94.00 296 ALA A C 1
ATOM 2447 O O . ALA A 1 296 ? 25.017 -0.275 -29.639 1.00 94.00 296 ALA A O 1
ATOM 2448 N N . ILE A 1 297 ? 22.801 -0.530 -29.375 1.00 93.50 297 ILE A N 1
ATOM 2449 C CA . ILE A 1 297 ? 22.416 0.735 -30.028 1.00 93.50 297 ILE A CA 1
ATOM 2450 C C . ILE A 1 297 ? 23.166 1.918 -29.393 1.00 93.50 297 ILE A C 1
ATOM 2452 O O . ILE A 1 297 ? 23.803 2.704 -30.093 1.00 93.50 297 ILE A O 1
ATOM 2456 N N . MET A 1 298 ? 23.155 2.021 -28.062 1.00 92.62 298 MET A N 1
ATOM 2457 C CA . MET A 1 298 ? 23.808 3.117 -27.334 1.00 92.62 298 MET A CA 1
ATOM 2458 C C . MET A 1 298 ? 25.325 3.154 -27.555 1.00 92.62 298 MET A C 1
ATOM 2460 O O . MET A 1 298 ? 25.897 4.238 -27.688 1.00 92.62 298 MET A O 1
ATOM 2464 N N . LYS A 1 299 ? 25.980 1.994 -27.682 1.00 91.12 299 LYS A N 1
ATOM 2465 C CA . LYS A 1 299 ? 27.398 1.906 -28.065 1.00 91.12 299 LYS A CA 1
ATOM 2466 C C . LYS A 1 299 ? 27.652 2.415 -29.483 1.00 91.12 299 LYS A C 1
ATOM 2468 O O . LYS A 1 299 ? 28.624 3.138 -29.693 1.00 91.12 299 LYS A O 1
ATOM 2473 N N . LYS A 1 300 ? 26.783 2.108 -30.453 1.00 88.81 300 LYS A N 1
ATOM 2474 C CA . LYS A 1 300 ? 26.939 2.580 -31.846 1.00 88.81 300 LYS A CA 1
ATOM 2475 C C . LYS A 1 300 ? 26.850 4.094 -31.963 1.00 88.81 300 LYS A C 1
ATOM 2477 O O . LYS A 1 300 ? 27.633 4.698 -32.692 1.00 88.81 300 LYS A O 1
ATOM 2482 N N . PHE A 1 301 ? 25.965 4.709 -31.188 1.00 88.94 301 PHE A N 1
ATOM 2483 C CA . PHE A 1 301 ? 25.888 6.165 -31.084 1.00 88.94 301 PHE A CA 1
ATOM 2484 C C . PHE A 1 301 ? 26.979 6.777 -30.184 1.00 88.94 301 PHE A C 1
ATOM 2486 O O . PHE A 1 301 ? 27.031 7.999 -30.052 1.00 88.94 301 PHE A O 1
ATOM 2493 N N . LYS A 1 302 ? 27.874 5.962 -29.596 1.00 88.31 302 LYS A N 1
ATOM 2494 C CA . LYS A 1 302 ? 28.937 6.374 -28.657 1.00 88.31 302 LYS A CA 1
ATOM 2495 C C . LYS A 1 302 ? 28.395 7.113 -27.427 1.00 88.31 302 LYS A C 1
ATOM 2497 O O . LYS A 1 302 ? 28.968 8.094 -26.956 1.00 88.31 302 LYS A O 1
ATOM 2502 N N . LEU A 1 303 ? 27.254 6.646 -26.926 1.00 88.19 303 LEU A N 1
ATOM 2503 C CA . LEU A 1 303 ? 26.553 7.211 -25.772 1.00 88.19 303 LEU A CA 1
ATOM 2504 C C . LEU A 1 303 ? 26.779 6.392 -24.493 1.00 88.19 303 LEU A C 1
ATOM 2506 O O . LEU A 1 303 ? 26.558 6.907 -23.403 1.00 88.19 303 LEU A O 1
ATOM 2510 N N . SER A 1 304 ? 27.246 5.144 -24.611 1.00 86.25 304 SER A N 1
ATOM 2511 C CA . SER A 1 304 ? 27.400 4.217 -23.479 1.00 86.25 304 SER A CA 1
ATOM 2512 C C . SER A 1 304 ? 28.456 4.619 -22.449 1.00 86.25 304 SER A C 1
ATOM 2514 O O . SER A 1 304 ? 28.390 4.167 -21.313 1.00 86.25 304 SER A O 1
ATOM 2516 N N . ASP A 1 305 ? 29.426 5.449 -22.830 1.00 84.44 305 ASP A N 1
ATOM 2517 C CA . ASP A 1 305 ? 30.564 5.803 -21.967 1.00 84.44 305 ASP A CA 1
ATOM 2518 C C . ASP A 1 305 ? 30.300 7.076 -21.145 1.00 84.44 305 ASP A C 1
ATOM 2520 O O . ASP A 1 305 ? 31.178 7.585 -20.450 1.00 84.44 305 ASP A O 1
ATOM 2524 N N . ARG A 1 306 ? 29.079 7.617 -21.235 1.00 83.75 306 ARG A N 1
ATOM 2525 C CA . ARG A 1 306 ? 28.665 8.840 -20.544 1.00 83.75 306 ARG A CA 1
ATOM 2526 C C . ARG A 1 306 ? 28.328 8.571 -19.085 1.00 83.75 306 ARG A C 1
ATOM 2528 O O . ARG A 1 306 ? 27.771 7.529 -18.737 1.00 83.75 306 ARG A O 1
ATOM 2535 N N . THR A 1 307 ? 28.589 9.550 -18.227 1.00 83.75 307 THR A N 1
ATOM 2536 C CA . THR A 1 307 ? 28.319 9.455 -16.784 1.00 83.75 307 THR A CA 1
ATOM 2537 C C . THR A 1 307 ? 26.834 9.209 -16.508 1.00 83.75 307 THR A C 1
ATOM 2539 O O . THR A 1 307 ? 26.451 8.400 -15.660 1.00 83.75 307 THR A O 1
ATOM 2542 N N . GLU A 1 308 ? 25.981 9.878 -17.268 1.00 86.56 308 GLU A N 1
ATOM 2543 C CA . GLU A 1 308 ? 24.532 9.893 -17.134 1.00 86.56 308 GLU A CA 1
ATOM 2544 C C . GLU A 1 308 ? 23.899 8.618 -17.697 1.00 86.56 308 GLU A C 1
ATOM 2546 O O . GLU A 1 308 ? 22.850 8.172 -17.214 1.00 86.56 308 GLU A O 1
ATOM 2551 N N . TYR A 1 309 ? 24.589 7.967 -18.645 1.00 89.38 309 TYR A N 1
ATOM 2552 C CA . TYR A 1 309 ? 24.170 6.693 -19.213 1.00 89.38 309 TYR A CA 1
ATOM 2553 C C . TYR A 1 309 ? 24.046 5.625 -18.133 1.00 89.38 309 TYR A C 1
ATOM 2555 O O . TYR A 1 309 ? 23.036 4.928 -18.091 1.00 89.38 309 TYR A O 1
ATOM 2563 N N . ASN A 1 310 ? 25.008 5.518 -17.213 1.00 87.12 310 ASN A N 1
ATOM 2564 C CA . ASN A 1 310 ? 24.993 4.483 -16.174 1.00 87.12 310 ASN A CA 1
ATOM 2565 C C . ASN A 1 310 ? 23.709 4.529 -15.330 1.00 87.12 310 ASN A C 1
ATOM 2567 O O . ASN A 1 310 ? 23.048 3.511 -15.128 1.00 87.12 310 ASN A O 1
ATOM 2571 N N . LYS A 1 311 ? 23.298 5.725 -14.891 1.00 85.56 311 LYS A N 1
ATOM 2572 C CA . LYS A 1 311 ? 22.089 5.898 -14.072 1.00 85.56 311 LYS A CA 1
ATOM 2573 C C . LYS A 1 311 ? 20.805 5.709 -14.883 1.00 85.56 311 LYS A C 1
ATOM 2575 O O . LYS A 1 311 ? 19.845 5.123 -14.379 1.00 85.56 311 LYS A O 1
ATOM 2580 N N . ALA A 1 312 ? 20.756 6.228 -16.110 1.00 88.19 312 ALA A N 1
ATOM 2581 C CA . ALA A 1 312 ? 19.574 6.126 -16.965 1.00 88.19 312 ALA A CA 1
ATOM 2582 C C . ALA A 1 312 ? 19.357 4.693 -17.483 1.00 88.19 312 ALA A C 1
ATOM 2584 O O . ALA A 1 312 ? 18.228 4.195 -17.484 1.00 88.19 312 ALA A O 1
ATOM 2585 N N . SER A 1 313 ? 20.436 4.012 -17.869 1.00 92.00 313 SER A N 1
ATOM 2586 C CA . SER A 1 313 ? 20.410 2.635 -18.364 1.00 92.00 313 SER A CA 1
ATOM 2587 C C . SER A 1 313 ? 20.064 1.643 -17.263 1.00 92.00 313 SER A C 1
ATOM 2589 O O . SER A 1 313 ? 19.231 0.779 -17.512 1.00 92.00 313 SER A O 1
ATOM 2591 N N . ALA A 1 314 ? 20.571 1.813 -16.034 1.00 86.75 314 ALA A N 1
ATOM 2592 C CA . ALA A 1 314 ? 20.170 0.990 -14.890 1.00 86.75 314 ALA A CA 1
ATOM 2593 C C . ALA A 1 314 ? 18.646 1.014 -14.686 1.00 86.75 314 ALA A C 1
ATOM 2595 O O . ALA A 1 314 ? 18.006 -0.032 -14.688 1.00 86.75 314 ALA A O 1
ATOM 2596 N N . LYS A 1 315 ? 18.035 2.208 -14.652 1.00 84.38 315 LYS A N 1
ATOM 2597 C CA . LYS A 1 315 ? 16.571 2.353 -14.532 1.00 84.38 315 LYS A CA 1
ATOM 2598 C C . LYS A 1 315 ? 15.810 1.688 -15.681 1.00 84.38 315 LYS A C 1
ATOM 2600 O O . LYS A 1 315 ? 14.783 1.054 -15.456 1.00 84.38 315 LYS A O 1
ATOM 2605 N N . CYS A 1 316 ? 16.297 1.853 -16.909 1.00 90.44 316 CYS A N 1
ATOM 2606 C CA . CYS A 1 316 ? 15.701 1.249 -18.098 1.00 90.44 316 CYS A CA 1
ATOM 2607 C C . CYS A 1 316 ? 15.793 -0.285 -18.066 1.00 90.44 316 CYS A C 1
ATOM 2609 O O . CYS A 1 316 ? 14.806 -0.983 -18.288 1.00 90.44 316 CYS A O 1
ATOM 2611 N N . PHE A 1 317 ? 16.966 -0.824 -17.740 1.00 91.00 317 PHE A N 1
ATOM 2612 C CA . PHE A 1 317 ? 17.221 -2.260 -17.742 1.00 91.00 317 PHE A CA 1
ATOM 2613 C C . PHE A 1 317 ? 16.559 -2.967 -16.562 1.00 91.00 317 PHE A C 1
ATOM 2615 O O . PHE A 1 317 ? 16.094 -4.092 -16.737 1.00 91.00 317 PHE A O 1
ATOM 2622 N N . ASP A 1 318 ? 16.430 -2.303 -15.414 1.00 82.81 318 ASP A N 1
ATOM 2623 C CA . ASP A 1 318 ? 15.668 -2.804 -14.269 1.00 82.81 318 ASP A CA 1
ATOM 2624 C C . ASP A 1 318 ? 14.168 -2.884 -14.569 1.00 82.81 318 ASP A C 1
ATOM 2626 O O . ASP A 1 318 ? 13.514 -3.835 -14.138 1.00 82.81 318 ASP A O 1
ATOM 2630 N N . ALA A 1 319 ? 13.626 -1.944 -15.354 1.00 80.19 319 ALA A N 1
ATOM 2631 C CA . ALA A 1 319 ? 12.243 -2.004 -15.833 1.00 80.19 319 ALA A CA 1
ATOM 2632 C C . ALA A 1 319 ? 12.009 -3.162 -16.824 1.00 80.19 319 ALA A C 1
ATOM 2634 O O . ALA A 1 319 ? 10.896 -3.666 -16.931 1.00 80.19 319 ALA A O 1
ATOM 2635 N N . MET A 1 320 ? 13.056 -3.608 -17.529 1.00 85.50 320 MET A N 1
ATOM 2636 C CA . MET A 1 320 ? 13.027 -4.763 -18.443 1.00 85.50 320 MET A CA 1
ATOM 2637 C C . MET A 1 320 ? 13.396 -6.089 -17.761 1.00 85.50 320 MET A C 1
ATOM 2639 O O . MET A 1 320 ? 13.328 -7.152 -18.387 1.00 85.50 320 MET A O 1
ATOM 2643 N N . ALA A 1 321 ? 13.855 -6.046 -16.508 1.00 79.88 321 ALA A N 1
ATOM 2644 C CA . ALA A 1 321 ? 14.297 -7.220 -15.781 1.00 79.88 321 ALA A CA 1
ATOM 2645 C C . ALA A 1 321 ? 13.099 -7.974 -15.198 1.00 79.88 321 ALA A C 1
ATOM 2647 O O . ALA A 1 321 ? 12.372 -7.474 -14.346 1.00 79.88 321 ALA A O 1
ATOM 2648 N N . LEU A 1 322 ? 12.970 -9.232 -15.612 1.00 71.12 322 LEU A N 1
ATOM 2649 C CA . LEU A 1 322 ? 11.928 -10.161 -15.180 1.00 71.12 322 LEU A CA 1
ATOM 2650 C C . LEU A 1 322 ? 12.237 -10.924 -13.889 1.00 71.12 322 LEU A C 1
ATOM 2652 O O . LEU A 1 322 ? 11.579 -11.909 -13.568 1.00 71.12 322 LEU A O 1
ATOM 2656 N N . ARG A 1 323 ? 13.274 -10.515 -13.154 1.00 70.44 323 ARG A N 1
ATOM 2657 C CA . ARG A 1 323 ? 13.609 -11.193 -11.901 1.00 70.44 323 ARG A CA 1
ATOM 2658 C C . ARG A 1 323 ? 12.561 -10.823 -10.850 1.00 70.44 323 ARG A C 1
ATOM 2660 O O . ARG A 1 323 ? 12.273 -9.628 -10.721 1.00 70.44 323 ARG A O 1
ATOM 2667 N N . PRO A 1 324 ? 12.042 -11.802 -10.086 1.00 74.12 324 PRO A N 1
ATOM 2668 C CA . PRO A 1 324 ? 11.203 -11.502 -8.941 1.00 74.12 324 PRO A CA 1
ATOM 2669 C C . PRO A 1 324 ? 11.921 -10.516 -8.026 1.00 74.12 324 PRO A C 1
ATOM 2671 O O . PRO A 1 324 ? 13.121 -10.654 -7.756 1.00 74.12 324 PRO A O 1
ATOM 2674 N N . LEU A 1 325 ? 11.199 -9.493 -7.585 1.00 78.19 325 LEU A N 1
ATOM 2675 C CA . LEU A 1 325 ? 11.727 -8.558 -6.614 1.00 78.19 325 LEU A CA 1
ATOM 2676 C C . LEU A 1 325 ? 11.721 -9.244 -5.257 1.00 78.19 325 LEU A C 1
ATOM 2678 O O . LEU A 1 325 ? 10.678 -9.670 -4.775 1.00 78.19 325 LEU A O 1
ATOM 2682 N N . GLN A 1 326 ? 12.899 -9.352 -4.662 1.00 86.12 326 GLN A N 1
ATOM 2683 C CA . GLN A 1 326 ? 13.035 -9.798 -3.288 1.00 86.12 326 GLN A CA 1
ATOM 2684 C C . GLN A 1 326 ? 12.535 -8.675 -2.380 1.00 86.12 326 GLN A C 1
ATOM 2686 O O . GLN A 1 326 ? 13.109 -7.584 -2.392 1.00 86.12 326 GLN A O 1
ATOM 2691 N N . VAL A 1 327 ? 11.459 -8.930 -1.642 1.00 90.25 327 VAL A N 1
ATOM 2692 C CA . VAL A 1 327 ? 10.848 -7.959 -0.730 1.00 90.25 327 VAL A CA 1
ATOM 2693 C C . VAL A 1 327 ? 10.707 -8.559 0.657 1.00 90.25 327 VAL A C 1
ATOM 2695 O O . VAL A 1 327 ? 10.593 -9.778 0.799 1.00 90.25 327 VAL A O 1
ATOM 2698 N N . LYS A 1 328 ? 10.646 -7.689 1.662 1.00 94.31 328 LYS A N 1
ATOM 2699 C CA . LYS A 1 328 ? 10.042 -8.038 2.945 1.00 94.31 328 LYS A CA 1
ATOM 2700 C C . LYS A 1 328 ? 8.539 -7.791 2.824 1.00 94.31 328 LYS A C 1
ATOM 2702 O O . LYS A 1 328 ? 8.110 -6.643 2.702 1.00 94.31 328 LYS A O 1
ATOM 2707 N N . PHE A 1 329 ? 7.758 -8.860 2.742 1.00 94.69 329 PHE A N 1
ATOM 2708 C CA . PHE A 1 329 ? 6.304 -8.816 2.655 1.00 94.69 329 PHE A CA 1
ATOM 2709 C C . PHE A 1 329 ? 5.710 -8.771 4.055 1.00 94.69 329 PHE A C 1
ATOM 2711 O O . PHE A 1 329 ? 6.001 -9.631 4.884 1.00 94.69 329 PHE A O 1
ATOM 2718 N N . VAL A 1 330 ? 4.892 -7.759 4.316 1.00 97.12 330 VAL A N 1
ATOM 2719 C CA . VAL A 1 330 ? 4.305 -7.518 5.630 1.00 97.12 330 VAL A CA 1
ATOM 2720 C C . VAL A 1 330 ? 2.790 -7.617 5.537 1.00 97.12 330 VAL A C 1
ATOM 2722 O O . VAL A 1 330 ? 2.186 -6.943 4.704 1.00 97.12 330 VAL A O 1
ATOM 2725 N N . VAL A 1 331 ? 2.188 -8.417 6.417 1.00 97.62 331 VAL A N 1
ATOM 2726 C CA . VAL A 1 331 ? 0.743 -8.490 6.678 1.00 97.62 331 VAL A CA 1
ATOM 2727 C C . VAL A 1 331 ? 0.499 -7.878 8.051 1.00 97.62 331 VAL A C 1
ATOM 2729 O O . VAL A 1 331 ? 0.916 -8.436 9.062 1.00 97.62 331 VAL A O 1
ATOM 2732 N N . SER A 1 332 ? -0.116 -6.699 8.098 1.00 98.06 332 SER A N 1
ATOM 2733 C CA . SER A 1 332 ? -0.159 -5.857 9.293 1.00 98.06 332 SER A CA 1
ATOM 2734 C C . SER A 1 332 ? -1.579 -5.468 9.691 1.00 98.06 332 SER A C 1
ATOM 2736 O O . SER A 1 332 ? -2.452 -5.208 8.858 1.00 98.06 332 SER A O 1
ATOM 2738 N N . LEU A 1 333 ? -1.777 -5.400 11.005 1.00 98.25 333 LEU A N 1
ATOM 2739 C CA . LEU A 1 333 ? -2.942 -4.825 11.672 1.00 98.25 333 LEU A CA 1
ATOM 2740 C C . LEU A 1 333 ? -2.576 -3.542 12.431 1.00 98.25 333 LEU A C 1
ATOM 2742 O O . LEU A 1 333 ? -3.440 -2.932 13.058 1.00 98.25 333 LEU A O 1
ATOM 2746 N N . ASN A 1 334 ? -1.314 -3.108 12.367 1.00 97.81 334 ASN A N 1
ATOM 2747 C CA . ASN A 1 334 ? -0.804 -1.945 13.079 1.00 97.81 334 ASN A CA 1
ATOM 2748 C C . ASN A 1 334 ? -1.454 -0.646 12.592 1.00 97.81 334 ASN A C 1
ATOM 2750 O O . ASN A 1 334 ? -1.379 -0.306 11.409 1.00 97.81 334 ASN A O 1
ATOM 2754 N N . ILE A 1 335 ? -2.020 0.141 13.509 1.00 97.25 335 ILE A N 1
ATOM 2755 C CA . ILE A 1 335 ? -2.614 1.448 13.195 1.00 97.25 335 ILE A CA 1
ATOM 2756 C C . ILE A 1 335 ? -1.639 2.386 12.464 1.00 97.25 335 ILE A C 1
ATOM 2758 O O . ILE A 1 335 ? -2.038 3.107 11.546 1.00 97.25 335 ILE A O 1
ATOM 2762 N N . CYS A 1 336 ? -0.346 2.346 12.801 1.00 97.38 336 CYS A N 1
ATOM 2763 C CA . CYS A 1 336 ? 0.674 3.157 12.139 1.00 97.38 336 CYS A CA 1
ATOM 2764 C C . CYS A 1 336 ? 0.831 2.773 10.662 1.00 97.38 336 CYS A C 1
ATOM 2766 O O . CYS A 1 336 ? 1.061 3.645 9.821 1.00 97.38 336 CYS A O 1
ATOM 2768 N N . ASP A 1 337 ? 0.662 1.499 10.311 1.00 97.44 337 ASP A N 1
ATOM 2769 C CA . ASP A 1 337 ? 0.725 1.045 8.921 1.00 97.44 337 ASP A CA 1
ATOM 2770 C C . ASP A 1 337 ? -0.478 1.479 8.101 1.00 97.44 337 ASP A C 1
ATOM 2772 O O . ASP A 1 337 ? -0.308 1.841 6.935 1.00 97.44 337 ASP A O 1
ATOM 2776 N N . PHE A 1 338 ? -1.668 1.525 8.703 1.00 96.19 338 PHE A N 1
ATOM 2777 C CA . PHE A 1 338 ? -2.831 2.146 8.075 1.00 96.19 338 PHE A CA 1
ATOM 2778 C C . PHE A 1 338 ? -2.572 3.630 7.820 1.00 96.19 338 PHE A C 1
ATOM 2780 O O . PHE A 1 338 ? -2.710 4.106 6.701 1.00 96.19 338 PHE A O 1
ATOM 2787 N N . VAL A 1 339 ? -2.120 4.385 8.813 1.00 94.19 339 VAL A N 1
ATOM 2788 C CA . VAL A 1 339 ? -1.871 5.827 8.647 1.00 94.19 339 VAL A CA 1
ATOM 2789 C C . VAL A 1 339 ? -0.787 6.113 7.596 1.00 94.19 339 VAL A C 1
ATOM 2791 O O . VAL A 1 339 ? -0.918 7.028 6.780 1.00 94.19 339 VAL A O 1
ATOM 2794 N N . THR A 1 340 ? 0.270 5.301 7.560 1.00 94.50 340 THR A N 1
ATOM 2795 C CA . THR A 1 340 ? 1.395 5.439 6.614 1.00 94.50 340 THR A CA 1
ATOM 2796 C C . THR A 1 340 ? 1.204 4.677 5.307 1.00 94.50 340 THR A C 1
ATOM 2798 O O . THR A 1 340 ? 2.118 4.577 4.486 1.00 94.50 340 THR A O 1
ATOM 2801 N N . MET A 1 341 ? 0.005 4.165 5.054 1.00 91.50 341 MET A N 1
ATOM 2802 C CA . MET A 1 341 ? -0.263 3.210 3.987 1.00 91.50 341 MET A CA 1
ATOM 2803 C C . MET A 1 341 ? -0.027 3.693 2.548 1.00 91.50 341 MET A C 1
ATOM 2805 O O . MET A 1 341 ? -0.141 2.929 1.591 1.00 91.50 341 MET A O 1
ATOM 2809 N N . SER A 1 342 ? 0.223 4.988 2.369 1.00 88.44 342 SER A N 1
ATOM 2810 C CA . SER A 1 342 ? 0.513 5.633 1.081 1.00 88.44 342 SER A CA 1
ATOM 2811 C C . SER A 1 342 ? 1.809 6.446 1.100 1.00 88.44 342 SER A C 1
ATOM 2813 O O . SER A 1 342 ? 1.981 7.375 0.303 1.00 88.44 342 SER A O 1
ATOM 2815 N N . HIS A 1 343 ? 2.716 6.086 2.009 1.00 89.75 343 HIS A N 1
ATOM 2816 C CA . HIS A 1 343 ? 4.125 6.463 1.979 1.00 89.75 343 HIS A CA 1
ATOM 2817 C C . HIS A 1 343 ? 4.852 5.488 1.049 1.00 89.75 343 HIS A C 1
ATOM 2819 O O . HIS A 1 343 ? 5.326 4.449 1.493 1.00 89.75 343 HIS A O 1
ATOM 2825 N N . GLY A 1 344 ? 4.825 5.762 -0.257 1.00 80.75 344 GLY A N 1
ATOM 2826 C CA . GLY A 1 344 ? 5.390 4.882 -1.277 1.00 80.75 344 GLY A CA 1
ATOM 2827 C C . GLY A 1 344 ? 6.755 5.343 -1.782 1.00 80.75 344 GLY A C 1
ATOM 2828 O O . GLY A 1 344 ? 7.060 6.538 -1.813 1.00 80.75 344 GLY A O 1
ATOM 2829 N N . ASN A 1 345 ? 7.568 4.399 -2.247 1.00 74.25 345 ASN A N 1
ATOM 2830 C CA . ASN A 1 345 ? 8.914 4.652 -2.762 1.00 74.25 345 ASN A CA 1
ATOM 2831 C C . ASN A 1 345 ? 8.894 5.138 -4.230 1.00 74.25 345 ASN A C 1
ATOM 2833 O O . ASN A 1 345 ? 9.253 4.423 -5.161 1.00 74.25 345 ASN A O 1
ATOM 2837 N N . SER A 1 346 ? 8.533 6.408 -4.442 1.00 72.12 346 SER A N 1
ATOM 2838 C CA . SER A 1 346 ? 8.255 7.049 -5.755 1.00 72.12 346 SER A CA 1
ATOM 2839 C C . SER A 1 346 ? 6.791 6.995 -6.200 1.00 72.12 346 SER A C 1
ATOM 2841 O O . SER A 1 346 ? 6.483 7.291 -7.356 1.00 72.12 346 SER A O 1
ATOM 2843 N N . TRP A 1 347 ? 5.874 6.671 -5.289 1.00 75.38 347 TRP A N 1
ATOM 2844 C CA . TRP A 1 347 ? 4.439 6.796 -5.518 1.00 75.38 347 TRP A CA 1
ATOM 2845 C C . TRP A 1 347 ? 3.724 7.275 -4.255 1.00 75.38 347 TRP A C 1
ATOM 2847 O O . TRP A 1 347 ? 4.201 7.130 -3.133 1.00 75.38 347 TRP A O 1
ATOM 2857 N N . SER A 1 348 ? 2.553 7.871 -4.439 1.00 79.00 348 SER A N 1
ATOM 2858 C CA . SER A 1 348 ? 1.655 8.229 -3.349 1.00 79.00 348 SER A CA 1
ATOM 2859 C C . SER A 1 348 ? 0.222 8.150 -3.862 1.00 79.00 348 SER A C 1
ATOM 2861 O O . SER A 1 348 ? -0.021 8.393 -5.044 1.00 79.00 348 SER A O 1
ATOM 2863 N N . SER A 1 349 ? -0.723 7.771 -3.004 1.00 78.25 349 SER A N 1
ATOM 2864 C CA . SER A 1 349 ? -2.143 7.705 -3.364 1.00 78.25 349 SER A CA 1
ATOM 2865 C C . SER A 1 349 ? -2.938 8.833 -2.706 1.00 78.25 349 SER A C 1
ATOM 2867 O O . SER A 1 349 ? -2.427 9.585 -1.873 1.00 78.25 349 SER A O 1
ATOM 2869 N N . CYS A 1 350 ? -4.227 8.916 -3.034 1.00 79.06 350 CYS A N 1
ATOM 2870 C CA . CYS A 1 350 ? -5.156 9.833 -2.382 1.00 79.06 350 CYS A CA 1
ATOM 2871 C C . CYS A 1 350 ? -5.291 9.621 -0.858 1.00 79.06 350 CYS A C 1
ATOM 2873 O O . CYS A 1 350 ? -5.781 10.514 -0.179 1.00 79.06 350 CYS A O 1
ATOM 2875 N N . HIS A 1 351 ? -4.799 8.509 -0.309 1.00 84.06 351 HIS A N 1
ATOM 2876 C CA . HIS A 1 351 ? -4.773 8.227 1.128 1.00 84.06 351 HIS A CA 1
ATOM 2877 C C . HIS A 1 351 ? -3.523 8.748 1.859 1.00 84.06 351 HIS A C 1
ATOM 2879 O O . HIS A 1 351 ? -3.313 8.452 3.030 1.00 84.06 351 HIS A O 1
ATOM 2885 N N . SER A 1 352 ? -2.629 9.472 1.187 1.00 83.88 352 SER A N 1
ATOM 2886 C CA . SER A 1 352 ? -1.371 9.902 1.804 1.00 83.88 352 SER A CA 1
ATOM 2887 C C . SER A 1 352 ? -1.581 10.873 2.964 1.00 83.88 352 SER A C 1
ATOM 2889 O O . SER A 1 352 ? -2.030 11.998 2.749 1.00 83.88 352 SER A O 1
ATOM 2891 N N . PHE A 1 353 ? -1.182 10.471 4.174 1.00 82.69 353 PHE A N 1
ATOM 2892 C CA . PHE A 1 353 ? -1.067 11.376 5.320 1.00 82.69 353 PHE A CA 1
ATOM 2893 C C . PHE A 1 353 ? 0.012 12.431 5.086 1.00 82.69 353 PHE A C 1
ATOM 2895 O O . PHE A 1 353 ? -0.267 13.623 5.208 1.00 82.69 353 PHE A O 1
ATOM 2902 N N . ARG A 1 354 ? 1.211 11.995 4.667 1.00 81.69 354 ARG A N 1
ATOM 2903 C CA . ARG A 1 354 ? 2.360 12.868 4.367 1.00 81.69 354 ARG A CA 1
ATOM 2904 C C . ARG A 1 354 ? 2.008 13.997 3.400 1.00 81.69 354 ARG A C 1
ATOM 2906 O O . ARG A 1 354 ? 2.408 15.131 3.625 1.00 81.69 354 ARG A O 1
ATOM 2913 N N . ASN A 1 355 ? 1.225 13.694 2.363 1.00 79.06 355 ASN A N 1
ATOM 2914 C CA . ASN A 1 355 ? 0.867 14.654 1.313 1.00 79.06 355 ASN A CA 1
ATOM 2915 C C . ASN A 1 355 ? -0.559 15.214 1.450 1.00 79.06 355 ASN A C 1
ATOM 2917 O O . ASN A 1 355 ? -1.037 15.860 0.520 1.00 79.06 355 ASN A O 1
ATOM 2921 N N . ARG A 1 356 ? -1.259 14.943 2.564 1.00 76.94 356 ARG A N 1
ATOM 2922 C CA . ARG A 1 356 ? -2.660 15.347 2.802 1.00 76.94 356 ARG A CA 1
ATOM 2923 C C . ARG A 1 356 ? -3.598 15.017 1.630 1.00 76.94 356 ARG A C 1
ATOM 2925 O O . ARG A 1 356 ? -4.391 15.849 1.192 1.00 76.94 356 ARG A O 1
ATOM 2932 N N . GLY A 1 357 ? -3.511 13.793 1.114 1.00 75.06 357 GLY A N 1
ATOM 2933 C CA . GLY A 1 357 ? -4.338 13.335 -0.004 1.00 75.06 357 GLY A CA 1
ATOM 2934 C C . GLY A 1 357 ? -5.842 13.412 0.303 1.00 75.06 357 GLY A C 1
ATOM 2935 O O . GLY A 1 357 ? -6.249 13.384 1.459 1.00 75.06 357 GLY A O 1
ATOM 2936 N N . GLY A 1 358 ? -6.695 13.497 -0.722 1.00 74.69 358 GLY A N 1
ATOM 2937 C CA . GLY A 1 358 ? -8.141 13.733 -0.553 1.00 74.69 358 GLY A CA 1
ATOM 2938 C C . GLY A 1 358 ? -8.939 12.661 0.214 1.00 74.69 358 GLY A C 1
ATOM 2939 O O . GLY A 1 358 ? -10.118 12.877 0.480 1.00 74.69 358 GLY A O 1
ATOM 2940 N N . TRP A 1 359 ? -8.316 11.534 0.563 1.00 79.56 359 TRP A N 1
ATOM 2941 C CA . TRP A 1 359 ? -8.911 10.395 1.270 1.00 79.56 359 TRP A CA 1
ATOM 2942 C C . TRP A 1 359 ? -8.083 9.940 2.478 1.00 79.56 359 TRP A C 1
ATOM 2944 O O . TRP A 1 359 ? -8.210 8.803 2.921 1.00 79.56 359 TRP A O 1
ATOM 2954 N N . HIS A 1 360 ? -7.211 10.788 3.029 1.00 81.94 360 HIS A N 1
ATOM 2955 C CA . HIS A 1 360 ? -6.374 10.387 4.163 1.00 81.94 360 HIS A CA 1
ATOM 2956 C C . HIS A 1 360 ? -7.181 10.072 5.436 1.00 81.94 360 HIS A C 1
ATOM 2958 O O . HIS A 1 360 ? -6.763 9.215 6.203 1.00 81.94 360 HIS A O 1
ATOM 2964 N N . ALA A 1 361 ? -8.371 10.648 5.654 1.00 85.88 361 ALA A N 1
ATOM 2965 C CA . ALA A 1 361 ? -9.235 10.193 6.755 1.00 85.88 361 ALA A CA 1
ATOM 2966 C C . ALA A 1 361 ? -9.687 8.732 6.573 1.00 85.88 361 ALA A C 1
ATOM 2968 O O . ALA A 1 361 ? -9.926 8.010 7.541 1.00 85.88 361 ALA A O 1
ATOM 2969 N N . GLY A 1 362 ? -9.712 8.265 5.324 1.00 88.06 362 GLY A N 1
ATOM 2970 C CA . GLY A 1 362 ? -9.990 6.885 4.967 1.00 88.06 362 GLY A CA 1
ATOM 2971 C C . GLY A 1 362 ? -8.998 5.872 5.532 1.00 88.06 362 GLY A C 1
ATOM 2972 O O . GLY A 1 362 ? -9.375 4.719 5.712 1.00 88.06 362 GLY A O 1
ATOM 2973 N N . CYS A 1 363 ? -7.764 6.265 5.871 1.00 92.81 363 CYS A N 1
ATOM 2974 C CA . CYS A 1 363 ? -6.832 5.331 6.506 1.00 92.81 363 CYS A CA 1
ATOM 2975 C C . CYS A 1 363 ? -7.303 4.915 7.899 1.00 92.81 363 CYS A C 1
ATOM 2977 O O . CYS A 1 363 ? -7.255 3.734 8.223 1.00 92.81 363 CYS A O 1
ATOM 2979 N N . LEU A 1 364 ? -7.780 5.874 8.701 1.00 93.00 364 LEU A N 1
ATOM 2980 C CA . LEU A 1 364 ? -8.350 5.585 10.019 1.00 93.00 364 LEU A CA 1
ATOM 2981 C C . LEU A 1 364 ? -9.694 4.871 9.894 1.00 93.00 364 LEU A C 1
ATOM 2983 O O . LEU A 1 364 ? -9.997 3.989 10.683 1.00 93.00 364 LEU A O 1
ATOM 2987 N N . SER A 1 365 ? -10.460 5.174 8.843 1.00 92.56 365 SER A N 1
ATOM 2988 C CA . SER A 1 365 ? -11.699 4.452 8.549 1.00 92.56 365 SER A CA 1
ATOM 2989 C C . SER A 1 365 ? -11.446 2.953 8.335 1.00 92.56 365 SER A C 1
ATOM 2991 O O . SER A 1 365 ? -12.177 2.143 8.893 1.00 92.56 365 SER A O 1
ATOM 2993 N N . TYR A 1 366 ? -10.382 2.581 7.612 1.00 94.69 366 TYR A N 1
ATOM 2994 C CA . TYR A 1 366 ? -9.932 1.185 7.490 1.00 94.69 366 TYR A CA 1
ATOM 2995 C C . TYR A 1 366 ? -9.334 0.616 8.786 1.00 94.69 366 TYR A C 1
ATOM 2997 O O . TYR A 1 366 ? -9.507 -0.564 9.089 1.00 94.69 366 TYR A O 1
ATOM 3005 N N . ALA A 1 367 ? -8.613 1.437 9.552 1.00 95.75 367 ALA A N 1
ATOM 3006 C CA . ALA A 1 367 ? -8.039 1.022 10.829 1.00 95.75 367 ALA A CA 1
ATOM 3007 C C . ALA A 1 367 ? -9.122 0.716 11.881 1.00 95.75 367 ALA A C 1
ATOM 3009 O O . ALA A 1 367 ? -8.916 -0.140 12.729 1.00 95.75 367 ALA A O 1
ATOM 3010 N N . ASN A 1 368 ? -10.279 1.371 11.809 1.00 94.69 368 ASN A N 1
ATOM 3011 C CA . ASN A 1 368 ? -11.346 1.249 12.806 1.00 94.69 368 ASN A CA 1
ATOM 3012 C C . ASN A 1 368 ? -12.461 0.270 12.420 1.00 94.69 368 ASN A C 1
ATOM 3014 O O . ASN A 1 368 ? -13.453 0.175 13.141 1.00 94.69 368 ASN A O 1
ATOM 3018 N N . ASP A 1 369 ? -12.349 -0.423 11.287 1.00 92.88 369 ASP A N 1
ATOM 3019 C CA . ASP A 1 369 ? -13.233 -1.550 10.989 1.00 92.88 369 ASP A CA 1
ATOM 3020 C C . ASP A 1 369 ? -12.672 -2.864 11.548 1.00 92.88 369 ASP A C 1
ATOM 3022 O O . ASP A 1 369 ? -11.510 -2.946 11.941 1.00 92.88 369 ASP A O 1
ATOM 3026 N N . ASP A 1 370 ? -13.487 -3.908 11.570 1.00 93.12 370 ASP A N 1
ATOM 3027 C CA . ASP A 1 370 ? -13.141 -5.223 12.117 1.00 93.12 370 ASP A CA 1
ATOM 3028 C C . ASP A 1 370 ? -12.748 -6.250 11.041 1.00 93.12 370 ASP A C 1
ATOM 3030 O O . ASP A 1 370 ? -12.538 -7.418 11.353 1.00 93.12 370 ASP A O 1
ATOM 3034 N N . VAL A 1 371 ? -12.615 -5.828 9.777 1.00 93.19 371 VAL A N 1
ATOM 3035 C CA . VAL A 1 371 ? -12.408 -6.733 8.627 1.00 93.19 371 VAL A CA 1
ATOM 3036 C C . VAL A 1 371 ? -11.112 -6.482 7.862 1.00 93.19 371 VAL A C 1
ATOM 3038 O O . VAL A 1 371 ? -10.584 -7.396 7.231 1.00 93.19 371 VAL A O 1
ATOM 3041 N N . THR A 1 372 ? -10.593 -5.251 7.875 1.00 95.75 372 THR A N 1
ATOM 3042 C CA . THR A 1 372 ? -9.491 -4.854 6.992 1.00 95.75 372 THR A CA 1
ATOM 3043 C C . THR A 1 372 ? -8.123 -5.232 7.559 1.00 95.75 372 THR A C 1
ATOM 3045 O O . THR A 1 372 ? -7.775 -4.874 8.683 1.00 95.75 372 THR A O 1
ATOM 3048 N N . VAL A 1 373 ? -7.305 -5.855 6.720 1.00 97.31 373 VAL A N 1
ATOM 3049 C CA . VAL A 1 373 ? -5.882 -6.148 6.904 1.00 97.31 373 VAL A CA 1
ATOM 3050 C C . VAL A 1 373 ? -5.101 -5.398 5.827 1.00 97.31 373 VAL A C 1
ATOM 3052 O O . VAL A 1 373 ? -5.525 -5.346 4.669 1.00 97.31 373 VAL A O 1
ATOM 3055 N N . ILE A 1 374 ? -3.961 -4.799 6.176 1.00 96.44 374 ILE A N 1
ATOM 3056 C CA . ILE A 1 374 ? -3.071 -4.168 5.196 1.00 96.44 374 ILE A CA 1
ATOM 3057 C C . ILE A 1 374 ? -1.893 -5.089 4.889 1.00 96.44 374 ILE A C 1
ATOM 3059 O O . ILE A 1 374 ? -1.205 -5.552 5.789 1.00 96.44 374 ILE A O 1
ATOM 3063 N N . THR A 1 375 ? -1.612 -5.284 3.606 1.00 95.31 375 THR A N 1
ATOM 3064 C CA . THR A 1 375 ? -0.378 -5.916 3.138 1.00 95.31 375 THR A CA 1
ATOM 3065 C C . THR A 1 375 ? 0.479 -4.920 2.373 1.00 95.31 375 THR A C 1
ATOM 3067 O O . THR A 1 375 ? -0.047 -4.016 1.712 1.00 95.31 375 THR A O 1
ATOM 3070 N N . TYR A 1 376 ? 1.798 -5.041 2.463 1.00 94.44 376 TYR A N 1
ATOM 3071 C CA . TYR A 1 376 ? 2.725 -4.213 1.698 1.00 94.44 376 TYR A CA 1
ATOM 3072 C C . TYR A 1 376 ? 4.101 -4.865 1.568 1.00 94.44 376 TYR A C 1
ATOM 3074 O O . TYR A 1 376 ? 4.499 -5.688 2.387 1.00 94.44 376 TYR A O 1
ATOM 3082 N N . GLY A 1 377 ? 4.837 -4.478 0.528 1.00 92.44 377 GLY A N 1
ATOM 3083 C CA . GLY A 1 377 ? 6.231 -4.873 0.338 1.00 92.44 377 GLY A CA 1
ATOM 3084 C C . GLY A 1 377 ? 7.187 -3.753 0.732 1.00 92.44 377 GLY A C 1
ATOM 3085 O O . GLY A 1 377 ? 6.974 -2.600 0.348 1.00 92.44 377 GLY A O 1
ATOM 3086 N N . LEU A 1 378 ? 8.256 -4.090 1.445 1.00 94.00 378 LEU A N 1
ATOM 3087 C CA . LEU A 1 378 ? 9.393 -3.216 1.741 1.00 94.00 378 LEU A CA 1
ATOM 3088 C C . LEU A 1 378 ? 10.666 -3.724 1.054 1.00 94.00 378 LEU A C 1
ATOM 3090 O O . LEU A 1 378 ? 10.721 -4.862 0.575 1.00 94.00 378 LEU A O 1
ATOM 3094 N N . ASP A 1 379 ? 11.701 -2.880 1.015 1.00 89.94 379 ASP A N 1
ATOM 3095 C CA . ASP A 1 379 ? 13.048 -3.339 0.661 1.00 89.94 379 ASP A CA 1
ATOM 3096 C C . ASP A 1 379 ? 13.429 -4.511 1.573 1.00 89.94 379 ASP A C 1
ATOM 3098 O O . ASP A 1 379 ? 13.244 -4.434 2.787 1.00 89.94 379 ASP A O 1
ATOM 3102 N N . LYS A 1 380 ? 13.954 -5.597 0.999 1.00 90.50 380 LYS A N 1
ATOM 3103 C CA . LYS A 1 380 ? 14.366 -6.777 1.770 1.00 90.50 380 LYS A CA 1
ATOM 3104 C C . LYS A 1 380 ? 15.349 -6.427 2.894 1.00 90.50 380 LYS A C 1
ATOM 3106 O O . LYS A 1 380 ? 15.349 -7.082 3.929 1.00 90.50 380 LYS A O 1
ATOM 3111 N N . ASN A 1 381 ? 16.170 -5.400 2.692 1.00 90.44 381 ASN A N 1
ATOM 3112 C CA . ASN A 1 381 ? 17.198 -4.974 3.636 1.00 90.44 381 ASN A CA 1
ATOM 3113 C C . ASN A 1 381 ? 16.706 -3.903 4.625 1.00 90.44 381 ASN A C 1
ATOM 3115 O O . ASN A 1 381 ? 17.532 -3.281 5.295 1.00 90.44 381 ASN A O 1
ATOM 3119 N N . CYS A 1 382 ? 15.397 -3.628 4.699 1.00 91.06 382 CYS A N 1
ATOM 3120 C CA . CYS A 1 382 ? 14.870 -2.738 5.730 1.00 91.06 382 CYS A CA 1
ATOM 3121 C C . CYS A 1 382 ? 15.072 -3.341 7.129 1.00 91.06 382 CYS A C 1
ATOM 3123 O O . CYS A 1 382 ? 15.239 -4.551 7.283 1.00 91.06 382 CYS A O 1
ATOM 3125 N N . SER A 1 383 ? 15.032 -2.495 8.160 1.00 89.31 383 SER A N 1
ATOM 3126 C CA . SER A 1 383 ? 15.093 -2.946 9.552 1.00 89.31 383 SER A CA 1
ATOM 3127 C C . SER A 1 383 ? 13.960 -3.924 9.877 1.00 89.31 383 SER A C 1
ATOM 3129 O O . SER A 1 383 ? 12.841 -3.755 9.395 1.00 89.31 383 SER A O 1
ATOM 3131 N N . ASP A 1 384 ? 14.228 -4.902 10.747 1.00 86.62 384 ASP A N 1
ATOM 3132 C CA . ASP A 1 384 ? 13.237 -5.877 11.245 1.00 86.62 384 ASP A CA 1
ATOM 3133 C C . ASP A 1 384 ? 12.324 -5.305 12.353 1.00 86.62 384 ASP A C 1
ATOM 3135 O O . ASP A 1 384 ? 11.899 -5.997 13.279 1.00 86.62 384 ASP A O 1
ATOM 3139 N N . ASN A 1 385 ? 12.066 -4.001 12.303 1.00 87.81 385 ASN A N 1
ATOM 3140 C CA . ASN A 1 385 ? 11.198 -3.263 13.212 1.00 87.81 385 ASN A CA 1
ATOM 3141 C C . ASN A 1 385 ? 10.784 -1.934 12.577 1.00 87.81 385 ASN A C 1
ATOM 3143 O O . ASN A 1 385 ? 11.366 -1.504 11.572 1.00 87.81 385 ASN A O 1
ATOM 3147 N N . ASP A 1 386 ? 9.799 -1.278 13.192 1.00 91.75 386 ASP A N 1
ATOM 3148 C CA . ASP A 1 386 ? 9.291 0.021 12.762 1.00 91.75 386 ASP A CA 1
ATOM 3149 C C . ASP A 1 386 ? 8.902 0.047 11.275 1.00 91.75 386 ASP A C 1
ATOM 3151 O O . ASP A 1 386 ? 9.177 1.010 10.547 1.00 91.75 386 ASP A O 1
ATOM 3155 N N . TYR A 1 387 ? 8.255 -1.018 10.798 1.00 95.38 387 TYR A N 1
ATOM 3156 C CA . TYR A 1 387 ? 7.969 -1.201 9.371 1.00 95.38 387 TYR A CA 1
ATOM 3157 C C . TYR A 1 387 ? 7.183 -0.025 8.770 1.00 95.38 387 TYR A C 1
ATOM 3159 O O . TYR A 1 387 ? 7.461 0.394 7.643 1.00 95.38 387 TYR A O 1
ATOM 3167 N N . TYR A 1 388 ? 6.302 0.602 9.556 1.00 94.75 388 TYR A N 1
ATOM 3168 C CA . TYR A 1 388 ? 5.522 1.782 9.168 1.00 94.75 388 TYR A CA 1
ATOM 3169 C C . TYR A 1 388 ? 6.365 3.000 8.749 1.00 94.75 388 TYR A C 1
ATOM 3171 O O . TYR A 1 388 ? 5.871 3.871 8.024 1.00 94.75 388 TYR A O 1
ATOM 3179 N N . LYS A 1 389 ? 7.627 3.093 9.192 1.00 94.25 389 LYS A N 1
ATOM 3180 C CA . LYS A 1 389 ? 8.538 4.194 8.834 1.00 94.25 389 LYS A CA 1
ATOM 3181 C C . LYS A 1 389 ? 9.130 4.039 7.436 1.00 94.25 389 LYS A C 1
ATOM 3183 O O . LYS A 1 389 ? 9.604 5.025 6.874 1.00 94.25 389 LYS A O 1
ATOM 3188 N N . ASN A 1 390 ? 9.115 2.828 6.884 1.00 94.31 390 ASN A N 1
ATOM 3189 C CA . ASN A 1 390 ? 9.714 2.533 5.592 1.00 94.31 390 ASN A CA 1
ATOM 3190 C C . ASN A 1 390 ? 8.753 2.885 4.449 1.00 94.31 390 ASN A C 1
ATOM 3192 O O . ASN A 1 390 ? 7.546 2.628 4.518 1.00 94.31 390 ASN A O 1
ATOM 3196 N N . ASP A 1 391 ? 9.305 3.453 3.376 1.00 91.81 391 ASP A N 1
ATOM 3197 C CA . ASP A 1 391 ? 8.541 3.727 2.164 1.00 91.81 391 ASP A CA 1
ATOM 3198 C C . ASP A 1 391 ? 8.228 2.406 1.435 1.00 91.81 391 ASP A C 1
ATOM 3200 O O . ASP A 1 391 ? 9.105 1.586 1.153 1.00 91.81 391 ASP A O 1
ATOM 3204 N N . LYS A 1 392 ? 6.948 2.205 1.130 1.00 91.31 392 LYS A N 1
ATOM 3205 C CA . LYS A 1 392 ? 6.377 0.958 0.616 1.00 91.31 392 LYS A CA 1
ATOM 3206 C C . LYS A 1 392 ? 6.620 0.816 -0.889 1.00 91.31 392 LYS A C 1
ATOM 3208 O O . LYS A 1 392 ? 6.380 1.754 -1.652 1.00 91.31 392 LYS A O 1
ATOM 3213 N N . ILE A 1 393 ? 7.042 -0.372 -1.320 1.00 87.88 393 ILE A N 1
ATOM 3214 C CA . ILE A 1 393 ? 7.179 -0.761 -2.733 1.00 87.88 393 ILE A CA 1
ATOM 3215 C C . ILE A 1 393 ? 5.797 -0.893 -3.368 1.00 87.88 393 ILE A C 1
ATOM 3217 O O . ILE A 1 393 ? 5.507 -0.280 -4.393 1.00 87.88 393 ILE A O 1
ATOM 3221 N N . PHE A 1 394 ? 4.936 -1.666 -2.715 1.00 87.75 394 PHE A N 1
ATOM 3222 C CA . PHE A 1 394 ? 3.534 -1.832 -3.066 1.00 87.75 394 PHE A CA 1
ATOM 3223 C C . PHE A 1 394 ? 2.695 -1.983 -1.801 1.00 87.75 394 PHE A C 1
ATOM 3225 O O . PHE A 1 394 ? 3.240 -2.172 -0.711 1.00 87.75 394 PHE A O 1
ATOM 3232 N N . ARG A 1 395 ? 1.373 -1.907 -1.944 1.00 91.44 395 ARG A N 1
ATOM 3233 C CA . ARG A 1 395 ? 0.413 -2.032 -0.852 1.00 91.44 395 ARG A CA 1
ATOM 3234 C C . ARG A 1 395 ? -0.945 -2.514 -1.359 1.00 91.44 395 ARG A C 1
ATOM 3236 O O . ARG A 1 395 ? -1.415 -2.014 -2.378 1.00 91.44 395 ARG A O 1
ATOM 3243 N N . GLN A 1 396 ? -1.605 -3.398 -0.619 1.00 90.88 396 GLN A N 1
ATOM 3244 C CA . GLN A 1 396 ? -2.954 -3.885 -0.918 1.00 90.88 396 GLN A CA 1
ATOM 3245 C C . GLN A 1 396 ? -3.731 -4.143 0.376 1.00 90.88 396 GLN A C 1
ATOM 3247 O O . GLN A 1 396 ? -3.149 -4.547 1.381 1.00 90.88 396 GLN A O 1
ATOM 3252 N N . LEU A 1 397 ? -5.030 -3.856 0.380 1.00 92.81 397 LEU A N 1
ATOM 3253 C CA . LEU A 1 397 ? -5.912 -4.165 1.504 1.00 92.81 397 LEU A CA 1
ATOM 3254 C C . LEU A 1 397 ? -6.680 -5.454 1.229 1.00 92.81 397 LEU A C 1
ATOM 3256 O O . LEU A 1 397 ? -7.068 -5.717 0.093 1.00 92.81 397 LEU A O 1
ATOM 3260 N N . PHE A 1 398 ? -6.923 -6.218 2.285 1.00 92.69 398 PHE A N 1
ATOM 3261 C CA . PHE A 1 398 ? -7.740 -7.423 2.269 1.00 92.69 398 PHE A CA 1
ATOM 3262 C C . PHE A 1 398 ? -8.799 -7.303 3.356 1.00 92.69 398 PHE A C 1
ATOM 3264 O O . PHE A 1 398 ? -8.475 -6.966 4.489 1.00 92.69 398 PHE A O 1
ATOM 3271 N N . MET A 1 399 ? -10.059 -7.549 3.019 1.00 92.38 399 MET A N 1
ATOM 3272 C CA . MET A 1 399 ? -11.185 -7.413 3.936 1.00 92.38 399 MET A CA 1
ATOM 3273 C C . MET A 1 399 ? -11.805 -8.786 4.153 1.00 92.38 399 MET A C 1
ATOM 3275 O O . MET A 1 399 ? -12.544 -9.264 3.292 1.00 92.38 399 MET A O 1
ATOM 3279 N N . ILE A 1 400 ? -11.449 -9.425 5.268 1.00 91.31 400 ILE A N 1
ATOM 3280 C CA . ILE A 1 400 ? -11.868 -10.783 5.639 1.00 91.31 400 ILE A CA 1
ATOM 3281 C C . ILE A 1 400 ? -13.233 -10.695 6.322 1.00 91.31 400 ILE A C 1
ATOM 3283 O O . ILE A 1 400 ? -13.434 -9.854 7.196 1.00 91.31 400 ILE A O 1
ATOM 3287 N N . ASN A 1 401 ? -14.196 -11.532 5.937 1.00 86.62 401 ASN A N 1
ATOM 3288 C CA . ASN A 1 401 ? -15.485 -11.545 6.628 1.00 86.62 401 ASN A CA 1
ATOM 3289 C C . ASN A 1 401 ? -15.353 -12.082 8.064 1.00 86.62 401 ASN A C 1
ATOM 3291 O O . ASN A 1 401 ? -14.447 -12.841 8.384 1.00 86.62 401 ASN A O 1
ATOM 3295 N N . LYS A 1 402 ? -16.326 -11.767 8.925 1.00 84.12 402 LYS A N 1
ATOM 3296 C CA . LYS A 1 402 ? -16.330 -12.202 10.337 1.00 84.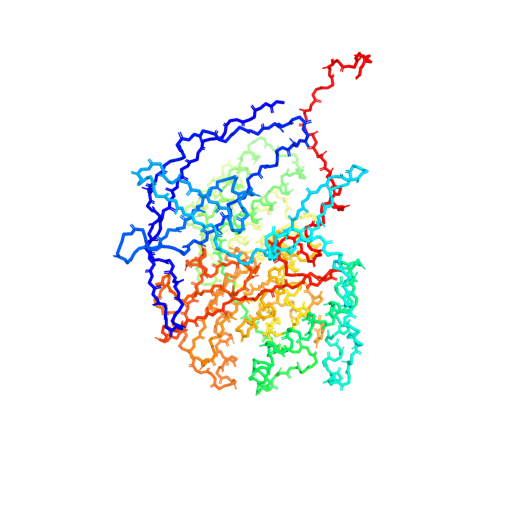12 402 LYS A CA 1
ATOM 3297 C C . LYS A 1 402 ? -16.316 -13.716 10.543 1.00 84.12 402 LYS A C 1
ATOM 3299 O O . LYS A 1 402 ? -15.889 -14.192 11.583 1.00 84.12 402 LYS A O 1
ATOM 3304 N N . ASN A 1 403 ? -16.817 -14.464 9.561 1.00 84.75 403 ASN A N 1
ATOM 3305 C CA . ASN A 1 403 ? -16.840 -15.923 9.610 1.00 84.75 403 ASN A CA 1
ATOM 3306 C C . ASN A 1 403 ? -15.537 -16.545 9.086 1.00 84.75 403 ASN A C 1
ATOM 3308 O O . ASN A 1 403 ? -15.465 -17.766 9.013 1.00 84.75 403 ASN A O 1
ATOM 3312 N N . HIS A 1 404 ? -14.563 -15.735 8.659 1.00 87.56 404 HIS A N 1
ATOM 3313 C CA . HIS A 1 404 ? -13.272 -16.164 8.117 1.00 87.56 404 HIS A CA 1
ATOM 3314 C C . HIS A 1 404 ? -13.385 -17.203 6.986 1.00 87.56 404 HIS A C 1
ATOM 3316 O O . HIS A 1 404 ? -12.616 -18.150 6.902 1.00 87.56 404 HIS A O 1
ATOM 3322 N N . THR A 1 405 ? -14.386 -17.047 6.121 1.00 84.62 405 THR A N 1
ATOM 3323 C CA . THR A 1 405 ? -14.687 -17.960 4.996 1.00 84.62 405 THR A CA 1
ATOM 3324 C C . THR A 1 405 ? -14.529 -17.295 3.636 1.00 84.62 405 THR A C 1
ATOM 3326 O O . THR A 1 405 ? -14.618 -17.955 2.600 1.00 84.62 405 THR A O 1
ATOM 3329 N N . GLU A 1 406 ? -14.330 -15.981 3.623 1.00 86.06 406 GLU A N 1
ATOM 3330 C CA . GLU A 1 406 ? -14.108 -15.213 2.411 1.00 86.06 406 GLU A CA 1
ATOM 3331 C C . GLU A 1 406 ? -13.376 -13.906 2.696 1.00 86.06 406 GLU A C 1
ATOM 3333 O O . GLU A 1 406 ? -13.410 -13.374 3.810 1.00 86.06 406 GLU A O 1
ATOM 3338 N N . TYR A 1 407 ? -12.771 -13.350 1.651 1.00 89.00 407 TYR A N 1
ATOM 3339 C CA . TYR A 1 407 ? -12.264 -11.989 1.681 1.00 8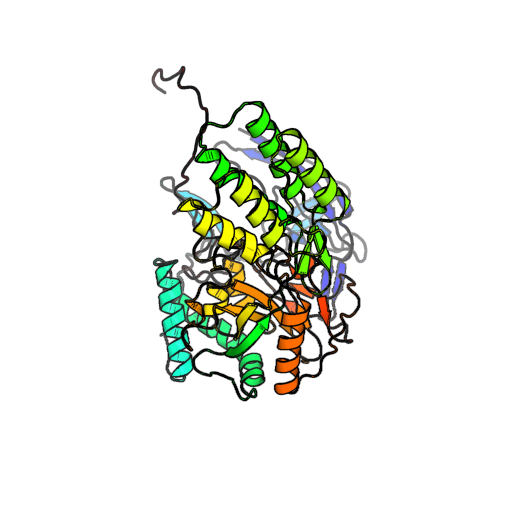9.00 407 TYR A CA 1
ATOM 3340 C C . TYR A 1 407 ? -12.457 -11.274 0.345 1.00 89.00 407 TYR A C 1
ATOM 3342 O O . TYR A 1 407 ? -12.599 -11.882 -0.722 1.00 89.00 407 TYR A O 1
ATOM 3350 N N . VAL A 1 408 ? -12.427 -9.946 0.409 1.00 86.00 408 VAL A N 1
ATOM 3351 C CA . VAL A 1 408 ? -12.355 -9.059 -0.755 1.00 86.00 408 VAL A CA 1
ATOM 3352 C C . VAL A 1 408 ? -11.000 -8.369 -0.751 1.00 86.00 408 VAL A C 1
ATOM 3354 O O . VAL A 1 408 ? -10.610 -7.795 0.262 1.00 86.00 408 VAL A O 1
ATOM 3357 N N . GLN A 1 409 ? -10.288 -8.402 -1.875 1.00 86.25 409 GLN A N 1
ATOM 3358 C CA . GLN A 1 409 ? -9.073 -7.605 -2.040 1.00 86.25 409 GLN A CA 1
ATOM 3359 C C . GLN A 1 409 ? -9.422 -6.218 -2.588 1.00 86.25 409 GLN A C 1
ATOM 3361 O O . GLN A 1 409 ? -10.312 -6.056 -3.430 1.00 86.25 409 GLN A O 1
ATOM 3366 N N . SER A 1 410 ? -8.669 -5.221 -2.153 1.00 85.25 410 SER A N 1
ATOM 3367 C CA . SER A 1 410 ? -8.673 -3.883 -2.727 1.00 85.25 410 SER A CA 1
ATOM 3368 C C . SER A 1 410 ? -7.775 -3.819 -3.963 1.00 85.25 410 SER A C 1
ATOM 3370 O O . SER A 1 410 ? -7.078 -4.779 -4.314 1.00 85.25 410 SER A O 1
ATOM 3372 N N . ARG A 1 411 ? -7.731 -2.650 -4.605 1.00 81.50 411 ARG A N 1
ATOM 3373 C CA . ARG A 1 411 ? -6.762 -2.393 -5.669 1.00 81.50 411 ARG A CA 1
ATOM 3374 C C . ARG A 1 411 ? -5.349 -2.360 -5.080 1.00 81.50 411 ARG A C 1
ATOM 3376 O O . ARG A 1 411 ? -5.119 -1.702 -4.063 1.00 81.50 411 ARG A O 1
ATOM 3383 N N . MET A 1 412 ? -4.391 -2.992 -5.756 1.00 84.12 412 MET A N 1
ATOM 3384 C CA . MET A 1 412 ? -2.975 -2.850 -5.418 1.00 84.12 412 MET A CA 1
ATOM 3385 C C . MET A 1 412 ? -2.445 -1.464 -5.815 1.00 84.12 412 MET A C 1
ATOM 3387 O O . MET A 1 412 ? -2.735 -0.941 -6.896 1.00 84.12 412 MET A O 1
ATOM 3391 N N . TYR A 1 413 ? -1.655 -0.863 -4.928 1.00 82.56 413 TYR A N 1
ATOM 3392 C CA . TYR A 1 413 ? -0.937 0.382 -5.168 1.00 82.56 413 TYR A CA 1
ATOM 3393 C C . TYR A 1 413 ? 0.583 0.146 -5.199 1.00 82.56 413 TYR A C 1
ATOM 3395 O O . TYR A 1 413 ? 1.064 -0.631 -4.383 1.00 82.56 413 TYR A O 1
ATOM 3403 N N . PRO A 1 414 ? 1.347 0.829 -6.073 1.00 77.19 414 PRO A N 1
ATOM 3404 C CA . PRO A 1 414 ? 0.853 1.751 -7.082 1.00 77.19 414 PRO A CA 1
ATOM 3405 C C . PRO A 1 414 ? 0.002 1.025 -8.127 1.00 77.19 414 PRO A C 1
ATOM 3407 O O . PRO A 1 414 ? 0.197 -0.138 -8.435 1.00 77.19 414 PRO A O 1
ATOM 3410 N N . ALA A 1 415 ? -0.966 1.763 -8.653 1.00 60.31 415 ALA A N 1
ATOM 3411 C CA . ALA A 1 415 ? -1.981 1.312 -9.597 1.00 60.31 415 ALA A CA 1
ATOM 3412 C C . ALA A 1 415 ? -1.437 0.814 -10.953 1.00 60.31 415 ALA A C 1
ATOM 3414 O O . ALA A 1 415 ? -2.229 0.416 -11.811 1.00 60.31 415 ALA A O 1
ATOM 3415 N N . CYS A 1 416 ? -0.128 0.939 -11.176 1.00 52.34 416 CYS A N 1
ATOM 3416 C CA . CYS A 1 416 ? 0.562 0.416 -12.338 1.00 52.34 416 CYS A CA 1
ATOM 3417 C C . CYS A 1 416 ? 0.826 -1.072 -12.111 1.00 52.34 416 CYS A C 1
ATOM 3419 O O . CYS A 1 416 ? 1.333 -1.463 -11.065 1.00 52.34 416 CYS A O 1
ATOM 3421 N N . ASN A 1 417 ? 0.481 -1.880 -13.110 1.00 53.47 417 ASN A N 1
ATOM 3422 C CA . ASN A 1 417 ? 0.587 -3.337 -13.140 1.00 53.47 417 ASN A CA 1
ATOM 3423 C C . ASN A 1 417 ? 2.058 -3.809 -13.132 1.00 53.47 417 ASN A C 1
ATOM 3425 O O . ASN A 1 417 ? 2.475 -4.525 -14.033 1.00 53.47 417 ASN A O 1
ATOM 3429 N N . ILE A 1 418 ? 2.877 -3.345 -12.184 1.00 51.91 418 ILE A N 1
ATOM 3430 C CA . ILE A 1 418 ? 4.298 -3.691 -12.045 1.00 51.91 418 ILE A CA 1
ATOM 3431 C C . ILE A 1 418 ? 4.452 -4.986 -11.244 1.00 51.91 418 ILE A C 1
ATOM 3433 O O . ILE A 1 418 ? 5.455 -5.673 -11.390 1.00 51.91 418 ILE A O 1
ATOM 3437 N N . TYR A 1 419 ? 3.463 -5.358 -10.432 1.00 59.09 419 TYR A N 1
ATOM 3438 C CA . TYR A 1 419 ? 3.460 -6.575 -9.621 1.00 59.09 419 TYR A CA 1
ATOM 3439 C C . TYR A 1 419 ? 2.200 -7.383 -9.924 1.00 59.09 419 TYR A C 1
ATOM 3441 O O . TYR A 1 419 ? 1.158 -6.811 -10.248 1.00 59.09 419 TYR A O 1
ATOM 3449 N N . THR A 1 420 ? 2.304 -8.709 -9.906 1.00 60.78 420 THR A N 1
ATOM 3450 C CA . THR A 1 420 ? 1.135 -9.573 -10.099 1.00 60.78 420 THR A CA 1
ATOM 3451 C C . THR A 1 420 ? 0.367 -9.697 -8.788 1.00 60.78 420 THR A C 1
ATOM 3453 O O . THR A 1 420 ? 0.946 -10.156 -7.801 1.00 60.78 420 THR A O 1
ATOM 3456 N N . ASP A 1 421 ? -0.930 -9.373 -8.799 1.00 67.06 421 ASP A N 1
ATOM 3457 C CA . ASP A 1 421 ? -1.861 -9.686 -7.701 1.00 67.06 421 ASP A CA 1
ATOM 3458 C C . ASP A 1 421 ? -1.713 -11.151 -7.258 1.00 67.06 421 ASP A C 1
ATOM 3460 O O . ASP A 1 421 ? -1.698 -11.442 -6.072 1.00 67.06 421 ASP A O 1
ATOM 3464 N N . GLU A 1 422 ? -1.484 -12.062 -8.208 1.00 74.25 422 GLU A N 1
ATOM 3465 C CA . GLU A 1 422 ? -1.333 -13.500 -7.971 1.00 74.25 422 GLU A CA 1
ATOM 3466 C C . GLU A 1 422 ? -0.261 -13.852 -6.928 1.00 74.25 422 GLU A C 1
ATOM 3468 O O . GLU A 1 422 ? -0.534 -14.638 -6.028 1.00 74.25 422 GLU A O 1
ATOM 3473 N N . SER A 1 423 ? 0.934 -13.246 -6.982 1.00 76.06 423 SER A N 1
ATOM 3474 C CA . SER A 1 423 ? 1.982 -13.546 -5.993 1.00 76.06 423 SER A CA 1
ATOM 3475 C C . SER A 1 423 ? 1.645 -13.008 -4.605 1.00 76.06 423 SER A C 1
ATOM 3477 O O . SER A 1 423 ? 1.930 -13.671 -3.614 1.00 76.06 423 SER A O 1
ATOM 3479 N N . VAL A 1 424 ? 1.022 -11.826 -4.529 1.00 84.44 424 VAL A N 1
ATOM 3480 C CA . VAL A 1 424 ? 0.602 -11.241 -3.245 1.00 84.44 424 VAL A CA 1
ATOM 3481 C C . VAL A 1 424 ? -0.533 -12.065 -2.641 1.00 84.44 424 VAL A C 1
ATOM 3483 O O . VAL A 1 424 ? -0.486 -12.388 -1.458 1.00 84.44 424 VAL A O 1
ATOM 3486 N N . ASN A 1 425 ? -1.496 -12.476 -3.463 1.00 84.69 425 ASN A N 1
ATOM 3487 C CA . ASN A 1 425 ? -2.635 -13.286 -3.050 1.00 84.69 425 ASN A CA 1
ATOM 3488 C C . AS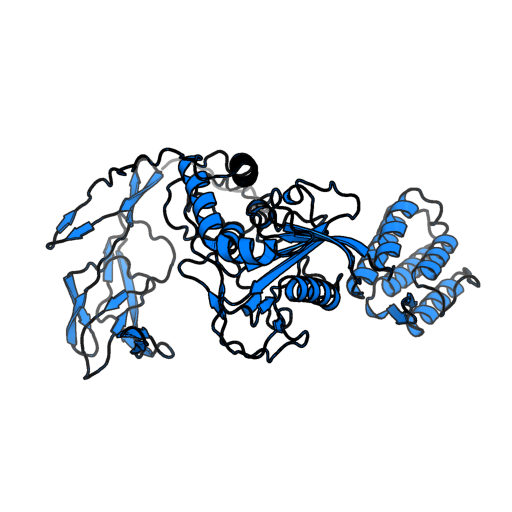N A 1 425 ? -2.206 -14.682 -2.612 1.00 84.69 425 ASN A C 1
ATOM 3490 O O . ASN A 1 425 ? -2.628 -15.124 -1.554 1.00 84.69 425 ASN A O 1
ATOM 3494 N N . ALA A 1 426 ? -1.320 -15.345 -3.359 1.00 85.56 426 ALA A N 1
ATOM 3495 C CA . ALA A 1 426 ? -0.783 -16.647 -2.969 1.00 85.56 426 ALA A CA 1
ATOM 3496 C C . ALA A 1 426 ? -0.046 -16.572 -1.622 1.00 85.56 426 ALA A C 1
ATOM 3498 O O . ALA A 1 426 ? -0.242 -17.422 -0.757 1.00 85.56 426 ALA A O 1
ATOM 3499 N N . SER A 1 427 ? 0.764 -15.527 -1.408 1.00 88.12 427 SER A N 1
ATOM 3500 C CA . SER A 1 427 ? 1.434 -15.312 -0.117 1.00 88.12 427 SER A CA 1
ATOM 3501 C C . SER A 1 427 ? 0.447 -15.014 1.012 1.00 88.12 427 SER A C 1
ATOM 3503 O O . SER A 1 427 ? 0.598 -15.539 2.111 1.00 88.12 427 SER A O 1
ATOM 3505 N N . PHE A 1 428 ? -0.582 -14.205 0.753 1.00 92.19 428 PHE A N 1
ATOM 3506 C CA . PHE A 1 428 ? -1.614 -13.912 1.742 1.00 92.19 428 PHE A CA 1
ATOM 3507 C C . PHE A 1 428 ? -2.445 -15.155 2.092 1.00 92.19 428 PHE A C 1
ATOM 3509 O O . PHE A 1 428 ? -2.658 -15.421 3.269 1.00 92.19 428 PHE A O 1
ATOM 3516 N N . ASN A 1 429 ? -2.838 -15.963 1.105 1.00 91.00 429 ASN A N 1
ATOM 3517 C CA . ASN A 1 429 ? -3.584 -17.206 1.314 1.00 91.00 429 ASN A CA 1
ATOM 3518 C C . ASN A 1 429 ? -2.760 -18.257 2.067 1.00 91.00 429 ASN A C 1
ATOM 3520 O O . ASN A 1 429 ? -3.304 -18.938 2.932 1.00 91.00 429 ASN A O 1
ATOM 3524 N N . SER A 1 430 ? -1.445 -18.335 1.824 1.00 91.25 430 SER A N 1
ATOM 3525 C CA . SER A 1 430 ? -0.541 -19.162 2.639 1.00 91.25 430 SER A CA 1
ATOM 3526 C C . SER A 1 430 ? -0.598 -18.758 4.114 1.00 91.25 430 SER A C 1
ATOM 3528 O O . SER A 1 430 ? -0.787 -19.609 4.977 1.00 91.25 430 SER A O 1
ATOM 3530 N N . ILE A 1 431 ? -0.519 -17.454 4.402 1.00 94.31 431 ILE A N 1
ATOM 3531 C CA . ILE A 1 431 ? -0.616 -16.930 5.772 1.00 94.31 431 ILE A CA 1
ATOM 3532 C C . ILE A 1 431 ? -1.989 -17.229 6.384 1.00 94.31 431 ILE A C 1
ATOM 3534 O O . ILE A 1 431 ? -2.059 -17.622 7.546 1.00 94.31 431 ILE A O 1
ATOM 3538 N N . LEU A 1 432 ? -3.076 -17.072 5.619 1.00 93.81 432 LEU A N 1
ATOM 3539 C CA . LEU A 1 432 ? -4.423 -17.427 6.075 1.00 93.81 432 LEU A CA 1
ATOM 3540 C C . LEU A 1 432 ? -4.513 -18.912 6.452 1.00 93.81 432 LEU A C 1
ATOM 3542 O O . LEU A 1 432 ? -4.997 -19.235 7.536 1.00 93.81 432 LEU A O 1
ATOM 3546 N N . SER A 1 433 ? -3.977 -19.804 5.616 1.00 92.69 433 SER A N 1
ATOM 3547 C CA . SER A 1 433 ? -3.948 -21.240 5.903 1.00 92.69 433 SER A CA 1
ATOM 3548 C C . SER A 1 433 ? -3.158 -21.559 7.173 1.00 92.69 433 SER A C 1
ATOM 3550 O O . SER A 1 433 ? -3.565 -22.440 7.930 1.00 92.69 433 SER A O 1
ATOM 3552 N N . GLU A 1 434 ? -2.051 -20.859 7.425 1.00 93.94 434 GLU A N 1
ATOM 3553 C CA . GLU A 1 434 ? -1.230 -21.044 8.629 1.00 93.94 434 GLU A CA 1
ATOM 3554 C C . GLU A 1 434 ? -1.939 -20.589 9.913 1.00 93.94 434 GLU A C 1
ATOM 3556 O O . GLU A 1 434 ? -1.690 -21.159 10.973 1.00 93.94 434 GLU A O 1
ATOM 3561 N N . VAL A 1 435 ? -2.873 -19.635 9.824 1.00 93.06 435 VAL A N 1
ATOM 3562 C CA . VAL A 1 435 ? -3.746 -19.231 10.948 1.00 93.06 435 VAL A CA 1
ATOM 3563 C C . VAL A 1 435 ? -5.074 -20.000 10.985 1.00 93.06 435 VAL A C 1
ATOM 3565 O O . VAL A 1 435 ? -5.999 -19.621 11.702 1.00 93.06 435 VAL A O 1
ATOM 3568 N N . GLY A 1 436 ? -5.188 -21.092 10.220 1.00 89.88 436 GLY A N 1
ATOM 3569 C CA . GLY A 1 436 ? -6.348 -21.987 10.229 1.00 89.88 436 GLY A CA 1
ATOM 3570 C C . GLY A 1 436 ? -7.534 -21.530 9.374 1.00 89.88 436 GLY A C 1
ATOM 3571 O O . GLY A 1 436 ? -8.647 -22.018 9.571 1.00 89.88 436 GLY A O 1
ATOM 3572 N N . ILE A 1 437 ? -7.320 -20.609 8.432 1.00 89.38 437 ILE A N 1
ATOM 3573 C CA . ILE A 1 437 ? -8.333 -20.120 7.492 1.00 89.38 437 ILE A CA 1
ATOM 3574 C C . ILE A 1 437 ? -8.081 -20.713 6.106 1.00 89.38 437 ILE A C 1
ATOM 3576 O O . ILE A 1 437 ? -7.119 -20.353 5.433 1.00 89.38 437 ILE A O 1
ATOM 3580 N N . ASP A 1 438 ? -8.987 -21.579 5.655 1.00 85.50 438 ASP A N 1
ATOM 3581 C CA . ASP A 1 438 ? -8.958 -22.149 4.306 1.00 85.50 438 ASP A CA 1
ATOM 3582 C C . ASP A 1 438 ? -9.963 -21.425 3.397 1.00 85.50 438 ASP A C 1
ATOM 3584 O O . ASP A 1 438 ? -11.184 -21.553 3.546 1.00 85.50 438 ASP A O 1
ATOM 3588 N N . ILE A 1 439 ? -9.445 -20.619 2.469 1.00 84.88 439 ILE A N 1
ATOM 3589 C CA . ILE A 1 439 ? -10.224 -19.870 1.479 1.00 84.88 439 ILE A CA 1
ATOM 3590 C C . ILE A 1 439 ? -9.690 -20.229 0.096 1.00 84.88 439 ILE A C 1
ATOM 3592 O O . ILE A 1 439 ? -8.489 -20.204 -0.140 1.00 84.88 439 ILE A O 1
ATOM 3596 N N . SER A 1 440 ? -10.595 -20.519 -0.845 1.00 77.75 440 SER A N 1
ATOM 3597 C CA . SER A 1 440 ? -10.215 -20.849 -2.221 1.00 77.75 440 SER A CA 1
ATOM 3598 C C . SER A 1 440 ? -9.353 -19.754 -2.851 1.00 77.75 440 SER A C 1
ATOM 3600 O O . SER A 1 440 ? -9.782 -18.607 -2.909 1.00 77.75 440 SER A O 1
ATOM 3602 N N . ASP A 1 441 ? -8.218 -20.141 -3.436 1.00 73.06 441 ASP A N 1
ATOM 3603 C CA . ASP A 1 441 ? -7.334 -19.274 -4.232 1.00 73.06 441 ASP A CA 1
ATOM 3604 C C . ASP A 1 441 ? -7.938 -18.841 -5.576 1.00 73.06 441 ASP A C 1
ATOM 3606 O O . ASP A 1 441 ? -7.321 -18.095 -6.338 1.00 73.06 441 ASP A O 1
ATOM 3610 N N . THR A 1 442 ? -9.133 -19.329 -5.918 1.00 75.06 442 THR A N 1
ATOM 3611 C CA . THR A 1 442 ? -9.817 -18.963 -7.159 1.00 75.06 442 THR A CA 1
ATOM 3612 C C . THR A 1 442 ? -10.844 -17.871 -6.879 1.00 75.06 442 THR A C 1
ATOM 3614 O O . THR A 1 442 ? -11.699 -18.044 -6.005 1.00 75.06 442 THR A O 1
ATOM 3617 N N . PRO A 1 443 ? -10.821 -16.755 -7.628 1.00 74.94 443 PRO A N 1
ATOM 3618 C CA . PRO A 1 443 ? -11.789 -15.696 -7.422 1.00 74.94 443 PRO A CA 1
ATOM 3619 C C . PRO A 1 443 ? -13.208 -16.172 -7.760 1.00 74.94 443 PRO A C 1
ATOM 3621 O O . PRO A 1 443 ? -13.454 -16.767 -8.813 1.00 74.94 443 PRO A O 1
ATOM 3624 N N . VAL A 1 444 ? -14.159 -15.873 -6.880 1.00 71.25 444 VAL A N 1
ATOM 3625 C CA . VAL A 1 444 ? -15.583 -16.193 -7.039 1.00 71.25 444 VAL A CA 1
ATOM 3626 C C . VAL A 1 444 ? -16.314 -14.979 -7.633 1.00 71.25 444 VAL A C 1
ATOM 3628 O O . VAL A 1 444 ? -15.905 -13.838 -7.425 1.00 71.25 444 VAL A O 1
ATOM 3631 N N . LYS A 1 445 ? -17.351 -15.230 -8.454 1.00 60.28 445 LYS A N 1
ATOM 3632 C CA . LYS A 1 445 ? -18.066 -14.261 -9.321 1.00 60.28 445 LYS A CA 1
ATOM 3633 C C . LYS A 1 445 ? -18.116 -12.815 -8.786 1.00 60.28 445 LYS A C 1
ATOM 3635 O O . LYS A 1 445 ? -18.618 -12.558 -7.696 1.00 60.28 445 LYS A O 1
ATOM 3640 N N . LYS A 1 446 ? -17.706 -11.866 -9.640 1.00 55.78 446 LYS A N 1
ATOM 3641 C CA . LYS A 1 446 ? -17.677 -10.403 -9.425 1.00 55.78 446 LYS A CA 1
ATOM 3642 C C . LYS A 1 446 ? -19.062 -9.730 -9.429 1.00 55.78 446 LYS A C 1
ATOM 3644 O O . LYS A 1 446 ? -19.186 -8.605 -9.912 1.00 55.78 446 LYS A O 1
ATOM 3649 N N . ASP A 1 447 ? -20.113 -10.391 -8.950 1.00 51.22 447 ASP A N 1
ATOM 3650 C CA . ASP A 1 447 ? -21.436 -9.761 -8.929 1.00 51.22 447 ASP A CA 1
ATOM 3651 C C . ASP A 1 447 ? -21.447 -8.646 -7.868 1.00 51.22 447 ASP A C 1
ATOM 3653 O O . ASP A 1 447 ? -21.238 -8.866 -6.672 1.00 51.22 447 ASP A O 1
ATOM 3657 N N . SER A 1 448 ? -21.628 -7.418 -8.351 1.00 45.25 448 SER A N 1
ATOM 3658 C CA . SER A 1 448 ? -21.431 -6.124 -7.689 1.00 45.25 448 SER A CA 1
ATOM 3659 C C . SER A 1 448 ? -22.462 -5.803 -6.595 1.00 45.25 448 SER A C 1
ATOM 3661 O O . SER A 1 448 ? -23.087 -4.745 -6.636 1.00 45.25 448 SER A O 1
ATOM 3663 N N . GLY A 1 449 ? -22.694 -6.710 -5.641 1.00 48.44 449 GLY A N 1
ATOM 3664 C CA . GLY A 1 449 ? -23.898 -6.631 -4.804 1.00 48.44 449 GLY A CA 1
ATOM 3665 C C . GLY A 1 449 ? -23.779 -6.933 -3.314 1.00 48.44 449 GLY A C 1
ATOM 3666 O O . GLY A 1 449 ? -24.809 -6.900 -2.654 1.00 48.44 449 GLY A O 1
ATOM 3667 N N . ARG A 1 450 ? -22.607 -7.264 -2.750 1.00 61.47 450 ARG A N 1
ATOM 3668 C CA . ARG A 1 450 ? -22.539 -7.731 -1.340 1.00 61.47 450 ARG A CA 1
ATOM 3669 C C . ARG A 1 450 ? -21.348 -7.227 -0.528 1.00 61.47 450 ARG A C 1
ATOM 3671 O O . ARG A 1 450 ? -20.873 -7.901 0.381 1.00 61.47 450 ARG A O 1
ATOM 3678 N N . VAL A 1 451 ? -20.876 -6.034 -0.857 1.00 64.94 451 VAL A N 1
ATOM 3679 C CA . VAL A 1 451 ? -19.986 -5.259 0.006 1.00 64.94 451 VAL A CA 1
ATOM 3680 C C . VAL A 1 451 ? -20.689 -3.945 0.278 1.00 64.94 451 VAL A C 1
ATOM 3682 O O . VAL A 1 451 ? -21.102 -3.270 -0.665 1.00 64.94 451 VAL A O 1
ATOM 3685 N N . ILE A 1 452 ? -20.845 -3.603 1.550 1.00 65.00 452 ILE A N 1
ATOM 3686 C CA . ILE A 1 452 ? -21.386 -2.307 1.949 1.00 65.00 452 ILE A CA 1
ATOM 3687 C C . ILE A 1 452 ? -20.327 -1.546 2.713 1.00 65.00 452 ILE A C 1
ATOM 3689 O O . ILE A 1 452 ? -19.468 -2.118 3.385 1.00 65.00 452 ILE A O 1
ATOM 3693 N N . SER A 1 453 ? -20.400 -0.234 2.617 1.00 69.94 453 SER A N 1
ATOM 3694 C CA . SER A 1 453 ? -19.583 0.612 3.458 1.00 69.94 453 SER A CA 1
ATOM 3695 C C . SER A 1 453 ? -20.207 0.736 4.848 1.00 69.94 453 SER A C 1
ATOM 3697 O O . SER A 1 453 ? -21.430 0.655 4.999 1.00 69.94 453 SER A O 1
ATOM 3699 N N . GLY A 1 454 ? -19.375 0.886 5.878 1.00 59.66 454 GLY A N 1
ATOM 3700 C CA . GLY A 1 454 ? -19.862 1.026 7.246 1.00 59.66 454 GLY A CA 1
ATOM 3701 C C . GLY A 1 454 ? -20.584 2.344 7.521 1.00 59.66 454 GLY A C 1
ATOM 3702 O O . GLY A 1 454 ? -20.686 3.220 6.672 1.00 59.66 454 GLY A O 1
ATOM 3703 N N . GLU A 1 455 ? -21.105 2.514 8.734 1.00 61.69 455 GLU A N 1
ATOM 3704 C CA . GLU A 1 455 ? -21.728 3.786 9.118 1.00 61.69 455 GLU A CA 1
ATOM 3705 C C . GLU A 1 455 ? -20.683 4.900 9.188 1.00 61.69 455 GLU A C 1
ATOM 3707 O O . GLU A 1 455 ? -19.606 4.710 9.749 1.00 61.69 455 GLU A O 1
ATOM 3712 N N . HIS A 1 456 ? -21.010 6.068 8.621 1.00 65.31 456 HIS A N 1
ATOM 3713 C CA . HIS A 1 456 ? -20.133 7.248 8.581 1.00 65.31 456 HIS A CA 1
ATOM 3714 C C . HIS A 1 456 ? -18.743 7.005 7.970 1.00 65.31 456 HIS A C 1
ATOM 3716 O O . HIS A 1 456 ? -17.815 7.765 8.238 1.00 65.31 456 HIS A O 1
ATOM 3722 N N . TYR A 1 457 ? -18.598 5.960 7.155 1.00 69.56 457 TYR A N 1
ATOM 3723 C CA . TYR A 1 457 ? -17.334 5.588 6.539 1.00 69.56 457 TYR A CA 1
ATOM 3724 C C . TYR A 1 457 ? -16.706 6.728 5.729 1.00 69.56 457 TYR A C 1
ATOM 3726 O O . TYR A 1 457 ? -17.390 7.531 5.092 1.00 69.56 457 TYR A O 1
ATOM 3734 N N . LEU A 1 458 ? -15.376 6.775 5.740 1.00 78.94 458 LEU A N 1
ATOM 3735 C CA . LEU A 1 458 ? -14.585 7.763 5.000 1.00 78.94 458 LEU A CA 1
ATOM 3736 C C . LEU A 1 458 ? -13.490 7.109 4.157 1.00 78.94 458 LEU A C 1
ATOM 3738 O O . LEU A 1 458 ? -12.655 7.806 3.579 1.00 78.94 458 LEU A O 1
ATOM 3742 N N . ASN A 1 459 ? -13.461 5.777 4.101 1.00 80.81 459 ASN A N 1
ATOM 3743 C CA . ASN A 1 459 ? -12.549 5.035 3.249 1.00 80.81 459 ASN A CA 1
ATOM 3744 C C . ASN A 1 459 ? -12.926 5.159 1.773 1.00 80.81 459 ASN A C 1
ATOM 3746 O O . ASN A 1 459 ? -14.098 5.248 1.411 1.00 80.81 459 ASN A O 1
ATOM 3750 N N . TYR A 1 460 ? -11.910 5.136 0.911 1.00 80.81 460 TYR A N 1
ATOM 3751 C CA . TYR A 1 460 ? -12.117 5.134 -0.530 1.00 80.81 460 TYR A CA 1
ATOM 3752 C C . TYR A 1 460 ? -12.600 3.750 -0.986 1.00 80.81 460 TYR A C 1
ATOM 3754 O O . TYR A 1 460 ? -11.835 2.798 -0.842 1.00 80.81 460 TYR A O 1
ATOM 3762 N N . PRO A 1 461 ? -13.811 3.608 -1.555 1.00 75.75 461 PRO A N 1
ATOM 3763 C CA . PRO A 1 461 ? -14.389 2.304 -1.872 1.00 75.75 461 PRO A CA 1
ATOM 3764 C C . PRO A 1 461 ? -13.859 1.759 -3.210 1.00 75.75 461 PRO A C 1
ATOM 3766 O O . PRO A 1 461 ? -14.590 1.621 -4.195 1.00 75.75 461 PRO A O 1
ATOM 3769 N N . ASP A 1 462 ? -12.557 1.486 -3.284 1.00 73.75 462 ASP A N 1
ATOM 3770 C CA . ASP A 1 462 ? -11.901 0.935 -4.476 1.00 73.75 462 ASP A CA 1
ATOM 3771 C C . ASP A 1 462 ? -12.424 -0.462 -4.845 1.00 73.75 462 ASP A C 1
ATOM 3773 O O . ASP A 1 462 ? -12.579 -0.771 -6.027 1.00 73.75 462 ASP A O 1
ATOM 3777 N N . TYR A 1 463 ? -12.804 -1.250 -3.842 1.00 71.38 463 TYR A N 1
ATOM 3778 C CA . TYR A 1 463 ? -13.476 -2.546 -3.963 1.00 71.38 463 TYR A CA 1
ATOM 3779 C C . TYR A 1 463 ? -14.846 -2.488 -4.668 1.00 71.38 463 TYR A C 1
ATOM 3781 O O . TYR A 1 463 ? -15.301 -3.510 -5.175 1.00 71.38 463 TYR A O 1
ATOM 3789 N N . ILE A 1 464 ? -15.485 -1.313 -4.759 1.00 69.75 464 ILE A N 1
ATOM 3790 C CA . ILE A 1 464 ? -16.715 -1.102 -5.551 1.00 69.75 464 ILE A CA 1
ATOM 3791 C C . ILE A 1 464 ? -16.373 -0.513 -6.924 1.00 69.75 464 ILE A C 1
ATOM 3793 O O . ILE A 1 464 ? -16.879 -0.959 -7.951 1.00 69.75 464 ILE A O 1
ATOM 3797 N N . ASN A 1 465 ? -15.502 0.498 -6.948 1.00 65.06 465 ASN A N 1
ATOM 3798 C CA . ASN A 1 465 ? -15.257 1.312 -8.141 1.00 65.06 465 ASN A CA 1
ATOM 3799 C C . ASN A 1 465 ? -14.353 0.643 -9.187 1.00 65.06 465 ASN A C 1
ATOM 3801 O O . ASN A 1 465 ? -14.360 1.049 -10.349 1.00 65.06 465 ASN A O 1
ATOM 3805 N N . PHE A 1 466 ? -13.562 -0.359 -8.795 1.00 64.69 466 PHE A N 1
ATOM 3806 C CA . PHE A 1 466 ? -12.609 -1.037 -9.676 1.00 64.69 466 PHE A CA 1
ATOM 3807 C C . PHE A 1 466 ? -12.812 -2.552 -9.670 1.00 64.69 466 PHE A C 1
ATOM 3809 O O . PHE A 1 466 ? -11.868 -3.306 -9.453 1.00 64.69 466 PHE A O 1
ATOM 3816 N N . SER A 1 467 ? -14.026 -3.015 -9.977 1.00 61.47 467 SER A N 1
ATOM 3817 C CA . SER A 1 467 ? -14.355 -4.450 -10.045 1.00 61.47 467 SER A CA 1
ATOM 3818 C C . SER A 1 467 ? -13.395 -5.270 -10.922 1.00 61.47 467 SER A C 1
ATOM 3820 O O . SER A 1 467 ? -13.174 -6.449 -10.672 1.00 61.47 467 SER A O 1
ATOM 3822 N N . ASN A 1 468 ? -12.753 -4.668 -11.929 1.00 61.09 468 ASN A N 1
ATOM 3823 C CA . ASN A 1 468 ? -11.755 -5.356 -12.752 1.00 61.09 468 ASN A CA 1
ATOM 3824 C C . ASN A 1 468 ? -10.414 -5.605 -12.036 1.00 61.09 468 ASN A C 1
ATOM 3826 O O . ASN A 1 468 ? -9.756 -6.583 -12.375 1.00 61.09 468 ASN A O 1
ATOM 3830 N N . ALA A 1 469 ? -10.046 -4.781 -11.050 1.00 67.69 469 ALA A N 1
ATOM 3831 C CA . ALA A 1 469 ? -8.801 -4.885 -10.276 1.00 67.69 469 ALA A CA 1
ATOM 3832 C C . ALA A 1 469 ? -9.001 -5.473 -8.863 1.00 67.69 469 ALA A C 1
ATOM 3834 O O . ALA A 1 469 ? -8.040 -5.829 -8.188 1.00 67.69 469 ALA A O 1
ATOM 3835 N N . CYS A 1 470 ? -10.248 -5.567 -8.408 1.00 75.12 470 CYS A N 1
ATOM 3836 C CA . CYS A 1 470 ? -10.610 -6.108 -7.105 1.00 75.12 470 CYS A CA 1
ATOM 3837 C C . CYS A 1 470 ? -11.253 -7.490 -7.298 1.00 75.12 470 CYS A C 1
ATOM 3839 O O . CYS A 1 470 ? -12.195 -7.649 -8.076 1.00 75.12 470 CYS A O 1
ATOM 3841 N N . ASN A 1 471 ? -10.730 -8.492 -6.599 1.00 78.56 471 ASN A N 1
ATOM 3842 C CA . ASN A 1 471 ? -11.217 -9.870 -6.606 1.00 78.56 471 ASN A CA 1
ATOM 3843 C C . ASN A 1 471 ? -11.852 -10.236 -5.256 1.00 78.56 471 ASN A C 1
ATOM 3845 O O . ASN A 1 471 ? -11.535 -9.660 -4.214 1.00 78.56 471 ASN A O 1
ATOM 3849 N N . ARG A 1 472 ? -12.750 -11.218 -5.286 1.00 80.62 472 ARG A N 1
ATOM 3850 C CA . ARG A 1 472 ? -13.357 -11.827 -4.102 1.00 80.62 472 ARG A CA 1
ATOM 3851 C C . ARG A 1 472 ? -13.024 -13.306 -4.095 1.00 80.62 472 ARG A C 1
ATOM 3853 O O . ARG A 1 472 ? -13.082 -13.930 -5.150 1.00 80.62 472 ARG A O 1
ATOM 3860 N N . TYR A 1 473 ? -12.733 -13.847 -2.925 1.00 82.25 473 TYR A N 1
ATOM 3861 C CA . TYR A 1 473 ? -12.363 -15.243 -2.727 1.00 82.25 473 TYR A CA 1
ATOM 3862 C C . TYR A 1 473 ? -13.275 -15.867 -1.675 1.00 82.25 473 TYR A C 1
ATOM 3864 O O . TYR A 1 473 ? -13.618 -15.199 -0.704 1.00 82.25 473 TYR A O 1
ATOM 3872 N N . GLY A 1 474 ? -13.677 -17.125 -1.875 1.00 78.38 474 GLY A N 1
ATOM 3873 C CA . GLY A 1 474 ? -14.656 -17.822 -1.029 1.00 78.38 474 GLY A CA 1
ATOM 3874 C C . GLY A 1 474 ? -16.061 -17.915 -1.641 1.00 78.38 474 GLY A C 1
ATOM 3875 O O . GLY A 1 474 ? -16.429 -17.170 -2.546 1.00 78.38 474 GLY A O 1
ATOM 3876 N N . SER A 1 475 ? -16.848 -18.889 -1.184 1.00 66.00 475 SER A N 1
ATOM 3877 C CA . SER A 1 475 ? -18.120 -19.306 -1.807 1.00 66.00 475 SER A CA 1
ATOM 3878 C C . SER A 1 475 ? -19.369 -18.685 -1.179 1.00 66.00 475 SER A C 1
ATOM 3880 O O . SER A 1 475 ? -20.444 -18.694 -1.786 1.00 66.00 475 SER A O 1
ATOM 3882 N N . ASN A 1 476 ? -19.241 -18.151 0.033 1.00 62.34 476 ASN A N 1
ATOM 3883 C CA . ASN A 1 476 ? -20.359 -17.609 0.782 1.00 62.34 476 ASN A CA 1
ATOM 3884 C C . ASN A 1 476 ? -20.575 -16.166 0.380 1.00 62.34 476 ASN A C 1
ATOM 3886 O O . ASN A 1 476 ? -19.763 -15.309 0.660 1.00 62.34 476 ASN A O 1
ATOM 3890 N N . LEU A 1 477 ? -21.703 -15.871 -0.244 1.00 56.97 477 LEU A N 1
ATOM 3891 C CA . LEU A 1 477 ? -22.086 -14.518 -0.615 1.00 56.97 477 LEU A CA 1
ATOM 3892 C C . LEU A 1 477 ? -22.467 -13.665 0.630 1.00 56.97 477 LEU A C 1
ATOM 3894 O O . LEU A 1 477 ? -23.548 -13.075 0.653 1.00 56.97 477 LEU A O 1
ATOM 3898 N N . SER A 1 478 ? -21.653 -13.628 1.692 1.00 63.72 478 SER A N 1
ATOM 3899 C CA . SER A 1 478 ? -21.942 -12.837 2.894 1.00 63.72 478 SER A CA 1
ATOM 3900 C C . SER A 1 478 ? -21.661 -11.348 2.692 1.00 63.72 478 SER A C 1
ATOM 3902 O O . SER A 1 478 ? -20.965 -10.925 1.766 1.00 63.72 478 SER A O 1
ATOM 3904 N N . LEU A 1 479 ? -22.312 -10.531 3.517 1.00 72.75 479 LEU A N 1
ATOM 3905 C CA . LEU A 1 479 ? -22.160 -9.086 3.511 1.00 72.75 479 LEU A CA 1
ATOM 3906 C C . LEU A 1 479 ? -20.897 -8.711 4.294 1.00 72.75 479 LEU A C 1
ATOM 3908 O O . LEU A 1 479 ? -20.811 -9.002 5.485 1.00 72.75 479 LEU A O 1
ATOM 3912 N N . ILE A 1 480 ? -19.941 -8.043 3.646 1.00 79.69 480 ILE A N 1
ATOM 3913 C CA . ILE A 1 480 ? -18.763 -7.479 4.323 1.00 79.69 480 ILE A CA 1
ATOM 3914 C C . ILE A 1 480 ? -18.989 -5.973 4.496 1.00 79.69 480 ILE A C 1
ATOM 3916 O O . ILE A 1 480 ? -19.166 -5.260 3.505 1.00 79.69 480 ILE A O 1
ATOM 3920 N N . LYS A 1 481 ? -19.017 -5.500 5.752 1.00 83.44 481 LYS A N 1
ATOM 3921 C CA . LYS A 1 481 ? -19.132 -4.076 6.112 1.00 83.44 481 LYS A CA 1
ATOM 3922 C C . LYS A 1 481 ? -17.725 -3.494 6.232 1.00 83.44 481 LYS A C 1
ATOM 3924 O O . LYS A 1 481 ? -17.002 -3.846 7.155 1.00 83.44 481 LYS A O 1
ATOM 3929 N N . ILE A 1 482 ? -17.330 -2.651 5.280 1.00 84.31 482 ILE A N 1
ATOM 3930 C CA . ILE A 1 482 ? -15.952 -2.153 5.163 1.00 84.31 482 ILE A CA 1
ATOM 3931 C C . ILE A 1 482 ? -15.877 -0.679 5.542 1.00 84.31 482 ILE A C 1
ATOM 3933 O O . ILE A 1 482 ? -16.660 0.142 5.053 1.00 84.31 482 ILE A O 1
ATOM 3937 N N . GLY A 1 483 ? -14.874 -0.337 6.344 1.00 85.12 483 GLY A N 1
ATOM 3938 C CA . GLY A 1 483 ? -14.664 1.001 6.867 1.00 85.12 483 GLY A CA 1
ATOM 3939 C C . GLY A 1 483 ? -15.594 1.337 8.028 1.00 85.12 483 GLY A C 1
ATOM 3940 O O . GLY A 1 483 ? -16.728 0.870 8.117 1.00 85.12 483 GLY A O 1
ATOM 3941 N N . ALA A 1 484 ? -15.107 2.195 8.912 1.00 85.00 484 ALA A N 1
ATOM 3942 C CA . ALA A 1 484 ? -15.867 2.743 10.024 1.00 85.00 484 ALA A CA 1
ATOM 3943 C C . ALA A 1 484 ? -15.837 4.273 10.015 1.00 85.00 484 ALA A C 1
ATOM 3945 O O . ALA A 1 484 ? -14.981 4.901 9.380 1.00 85.00 484 ALA A O 1
ATOM 3946 N N . GLY A 1 485 ? -16.776 4.882 10.733 1.00 80.06 485 GLY A N 1
ATOM 3947 C CA . GLY A 1 485 ? -16.729 6.305 11.019 1.00 80.06 485 GLY A CA 1
ATOM 3948 C C . GLY A 1 485 ? -15.457 6.680 11.771 1.00 80.06 485 GLY A C 1
ATOM 3949 O O . GLY A 1 485 ? -14.939 5.914 12.582 1.00 80.06 485 GLY A O 1
ATOM 3950 N N . VAL A 1 486 ? -14.980 7.896 11.529 1.00 81.81 486 VAL A N 1
ATOM 3951 C CA . VAL A 1 486 ? -13.789 8.440 12.190 1.00 81.81 486 VAL A CA 1
ATOM 3952 C C . VAL A 1 486 ? -14.186 9.697 12.942 1.00 81.81 486 VAL A C 1
ATOM 3954 O O . VAL A 1 486 ? -14.956 10.517 12.429 1.00 81.81 486 VAL A O 1
ATOM 3957 N N . LYS A 1 487 ? -13.678 9.865 14.163 1.00 80.44 487 LYS A N 1
ATOM 3958 C CA . LYS A 1 487 ? -13.891 11.088 14.938 1.00 80.44 487 LYS A CA 1
ATOM 3959 C C . LYS A 1 487 ? -12.747 12.062 14.707 1.00 80.44 487 LYS A C 1
ATOM 3961 O O . LYS A 1 487 ? -11.597 11.697 14.507 1.00 80.44 487 LYS A O 1
ATOM 3966 N N . SER A 1 488 ? -13.079 13.341 14.735 1.00 81.25 488 SER A N 1
ATOM 3967 C CA . SER A 1 488 ? -12.114 14.417 14.615 1.00 81.25 488 SER A CA 1
ATOM 3968 C C . SER A 1 488 ? -11.147 14.373 15.786 1.00 81.25 488 SER A C 1
ATOM 3970 O O . SER A 1 488 ? -11.545 14.451 16.951 1.00 81.25 488 SER A O 1
ATOM 3972 N N . LEU A 1 489 ? -9.860 14.372 15.466 1.00 84.50 489 LEU A N 1
ATOM 3973 C CA . LEU A 1 489 ? -8.774 14.406 16.437 1.00 84.50 489 LEU A CA 1
ATOM 3974 C C . LEU A 1 489 ? -8.612 15.795 17.093 1.00 84.50 489 LEU A C 1
ATOM 3976 O O . LEU A 1 489 ? -7.703 16.016 17.892 1.00 84.50 489 LEU A O 1
ATOM 3980 N N . PHE A 1 490 ? -9.490 16.752 16.769 1.00 79.50 490 PHE A N 1
ATOM 3981 C CA . PHE A 1 490 ? -9.489 18.112 17.314 1.00 79.50 490 PHE A CA 1
ATOM 3982 C C . PHE A 1 490 ? -10.677 18.406 18.239 1.00 79.50 490 PHE A C 1
ATOM 3984 O O . PHE A 1 490 ? -10.501 19.053 19.276 1.00 79.50 490 PHE A O 1
ATOM 3991 N N . ASN A 1 491 ? -11.881 17.957 17.872 1.00 75.06 491 ASN A N 1
ATOM 3992 C CA . ASN A 1 491 ? -13.119 18.249 18.607 1.00 75.06 491 ASN A CA 1
ATOM 3993 C C . ASN A 1 491 ? -13.951 17.000 18.958 1.00 75.06 491 ASN A C 1
ATOM 3995 O O . ASN A 1 491 ? -14.973 17.133 19.629 1.00 75.06 491 ASN A O 1
ATOM 3999 N N . GLY A 1 492 ? -13.519 15.801 18.550 1.00 72.19 492 GLY A N 1
ATOM 4000 C CA . GLY A 1 492 ? -14.187 14.531 18.846 1.00 72.19 492 GLY A CA 1
ATOM 4001 C C . GLY A 1 492 ? -15.510 14.291 18.118 1.00 72.19 492 GLY A C 1
ATOM 4002 O O . GLY A 1 492 ? -16.165 13.283 18.382 1.00 72.19 492 GLY A O 1
ATOM 4003 N N . GLU A 1 493 ? -15.925 15.190 17.226 1.00 75.62 493 GLU A N 1
ATOM 4004 C CA . GLU A 1 493 ? -17.134 15.017 16.418 1.00 75.62 493 GLU A CA 1
ATOM 4005 C C . GLU A 1 493 ? -16.887 14.030 15.276 1.00 75.62 493 GLU A C 1
ATOM 4007 O O . GLU A 1 493 ? -15.761 13.894 14.802 1.00 75.62 493 GLU A O 1
ATOM 4012 N N . TRP A 1 494 ? -17.937 13.369 14.786 1.00 74.94 494 TRP A N 1
ATOM 4013 C CA . TRP A 1 494 ? -17.830 12.549 13.580 1.00 74.94 494 TRP A CA 1
ATOM 4014 C C . TRP A 1 494 ? -17.349 13.388 12.397 1.00 74.94 494 TRP A C 1
ATOM 4016 O O . TRP A 1 494 ? -17.906 14.447 12.085 1.00 74.94 494 TRP A O 1
ATOM 4026 N N . LEU A 1 495 ? -16.307 12.906 11.727 1.00 68.38 495 LEU A N 1
ATOM 4027 C CA . LEU A 1 495 ? -15.826 13.510 10.501 1.00 68.38 495 LEU A CA 1
ATOM 4028 C C . LEU A 1 495 ? -16.857 13.300 9.391 1.00 68.38 495 LEU A C 1
ATOM 4030 O O . LEU A 1 495 ? -17.463 12.246 9.243 1.00 68.38 495 LEU A O 1
ATOM 4034 N N . THR A 1 496 ? -17.034 14.345 8.593 1.00 67.81 496 THR A N 1
ATOM 4035 C CA . THR A 1 496 ? -17.897 14.347 7.401 1.00 67.81 496 THR A CA 1
ATOM 4036 C C . THR A 1 496 ? -17.091 14.532 6.120 1.00 67.81 496 THR A C 1
ATOM 4038 O O . THR A 1 496 ? -17.658 14.599 5.035 1.00 67.81 496 THR A O 1
ATOM 4041 N N . SER A 1 497 ? -15.765 14.644 6.247 1.00 70.50 497 SER A N 1
ATOM 4042 C CA . SER A 1 497 ? -14.855 14.870 5.136 1.00 70.50 497 SER A CA 1
ATOM 4043 C C . SER A 1 497 ? -13.750 13.830 5.123 1.00 70.50 497 SER A C 1
ATOM 4045 O O . SER A 1 497 ? -13.137 13.547 6.148 1.00 70.50 497 SER A O 1
ATOM 4047 N N . THR A 1 498 ? -13.452 13.319 3.936 1.00 76.81 498 THR A N 1
ATOM 4048 C CA . THR A 1 498 ? -12.400 12.327 3.682 1.00 76.81 498 THR A CA 1
ATOM 4049 C C . THR A 1 498 ? -11.000 12.954 3.663 1.00 76.81 498 THR A C 1
ATOM 4051 O O . THR A 1 498 ? -9.992 12.255 3.758 1.00 76.81 498 THR A O 1
ATOM 4054 N N . ASN A 1 499 ? -10.934 14.284 3.545 1.00 76.31 499 ASN A N 1
ATOM 4055 C CA . ASN A 1 499 ? -9.713 15.070 3.365 1.00 76.31 499 ASN A CA 1
ATOM 4056 C C . ASN A 1 499 ? -9.282 15.852 4.619 1.00 76.31 499 ASN A C 1
ATOM 4058 O O . ASN A 1 499 ? -8.524 16.815 4.495 1.00 76.31 499 ASN A O 1
ATOM 4062 N N . SER A 1 500 ? -9.800 15.511 5.800 1.00 73.19 500 SER A N 1
ATOM 4063 C CA . SER A 1 500 ? -9.400 16.159 7.050 1.00 73.19 500 SER A CA 1
ATOM 4064 C C . SER A 1 500 ? -9.608 15.235 8.240 1.00 73.19 500 SER A C 1
ATOM 4066 O O . SER A 1 500 ? -10.637 14.576 8.330 1.00 73.19 500 SER A O 1
ATOM 4068 N N . LEU A 1 501 ? -8.667 15.263 9.187 1.00 73.06 501 LEU A N 1
ATOM 4069 C CA . LEU A 1 501 ? -8.763 14.582 10.485 1.00 73.06 501 LEU A CA 1
ATOM 4070 C C . LEU A 1 501 ? -9.134 15.505 11.639 1.00 73.06 501 LEU A C 1
ATOM 4072 O O . LEU A 1 501 ? -9.390 15.044 12.746 1.00 73.06 501 LEU A O 1
ATOM 4076 N N . THR A 1 502 ? -9.159 16.812 11.399 1.00 67.25 502 THR A N 1
ATOM 4077 C CA . THR A 1 502 ? -9.507 17.821 12.409 1.00 67.25 502 THR A CA 1
ATOM 4078 C C . THR A 1 502 ? -10.879 18.439 12.161 1.00 67.25 502 THR A C 1
ATOM 4080 O O . THR A 1 502 ? -11.309 19.319 12.902 1.00 67.25 502 THR A O 1
ATOM 4083 N N . GLY A 1 503 ? -11.585 17.965 11.130 1.00 61.59 503 GLY A N 1
ATOM 4084 C CA . GLY A 1 503 ? -12.884 18.469 10.700 1.00 61.59 503 GLY A CA 1
ATOM 4085 C C . GLY A 1 503 ? -12.784 19.562 9.636 1.00 61.59 503 GLY A C 1
ATOM 4086 O O . GLY A 1 503 ? -11.712 19.872 9.114 1.00 61.59 503 GLY A O 1
ATOM 4087 N N . ASN A 1 504 ? -13.936 20.136 9.288 1.00 49.53 504 ASN A N 1
ATOM 4088 C CA . ASN A 1 504 ? -14.072 21.219 8.310 1.00 49.53 504 ASN A CA 1
ATOM 4089 C C . ASN A 1 504 ? -13.611 22.556 8.923 1.00 49.53 504 ASN A C 1
ATOM 4091 O O . ASN A 1 504 ? -14.393 23.491 9.091 1.00 49.53 504 ASN A O 1
ATOM 4095 N N . THR A 1 505 ? -12.344 22.647 9.317 1.00 41.75 505 THR A N 1
ATOM 4096 C CA . THR A 1 505 ? -11.737 23.920 9.696 1.00 41.75 505 THR A CA 1
ATOM 4097 C C . THR A 1 505 ? -11.382 24.659 8.413 1.00 41.75 505 THR A C 1
ATOM 4099 O O . THR A 1 505 ? -10.281 24.523 7.884 1.00 41.75 505 THR A O 1
ATOM 4102 N N . ALA A 1 506 ? -12.315 25.482 7.937 1.00 35.25 506 ALA A N 1
ATOM 4103 C CA . ALA A 1 506 ? -12.049 26.547 6.968 1.00 35.25 506 ALA A CA 1
ATOM 4104 C C . ALA A 1 506 ? -11.041 27.599 7.494 1.00 35.25 506 ALA A C 1
ATOM 4106 O O . ALA A 1 506 ? -10.804 28.601 6.835 1.00 35.25 506 ALA A O 1
ATOM 4107 N N . GLU A 1 507 ? -10.458 27.389 8.676 1.00 33.34 507 GLU A N 1
ATOM 4108 C CA . GLU A 1 507 ? -9.605 28.351 9.366 1.00 33.34 507 GLU A CA 1
ATOM 4109 C C . GLU A 1 507 ? -8.106 28.198 9.070 1.00 33.34 507 GLU A C 1
ATOM 4111 O O . GLU A 1 507 ? -7.364 29.077 9.470 1.00 33.34 507 GLU A O 1
ATOM 4116 N N . ASN A 1 508 ? -7.634 27.162 8.357 1.00 27.83 508 ASN A N 1
ATOM 4117 C CA . ASN A 1 508 ? -6.187 26.980 8.110 1.00 27.83 508 ASN A CA 1
ATOM 4118 C C . ASN A 1 508 ? -5.823 26.396 6.729 1.00 27.83 508 ASN A C 1
ATOM 4120 O O . ASN A 1 508 ? -4.807 25.714 6.582 1.00 27.83 508 ASN A O 1
ATOM 4124 N N . GLN A 1 509 ? -6.628 26.644 5.694 1.00 26.67 509 GLN A N 1
ATOM 4125 C CA . GLN A 1 509 ? -6.115 26.537 4.325 1.00 26.67 509 GLN A CA 1
ATOM 4126 C C . GLN A 1 509 ? -5.603 27.914 3.910 1.00 26.67 509 GLN A C 1
ATOM 4128 O O . GLN A 1 509 ? -6.390 28.774 3.524 1.00 26.67 509 GLN A O 1
ATOM 4133 N N . GLU A 1 510 ? -4.285 28.123 3.969 1.00 22.92 510 GLU A N 1
ATOM 4134 C CA . GLU A 1 510 ? -3.662 29.091 3.068 1.00 22.92 510 GLU A CA 1
ATOM 4135 C C . GLU A 1 510 ? -4.036 28.671 1.647 1.00 22.92 510 GLU A C 1
ATOM 4137 O O . GLU A 1 510 ? -3.560 27.664 1.115 1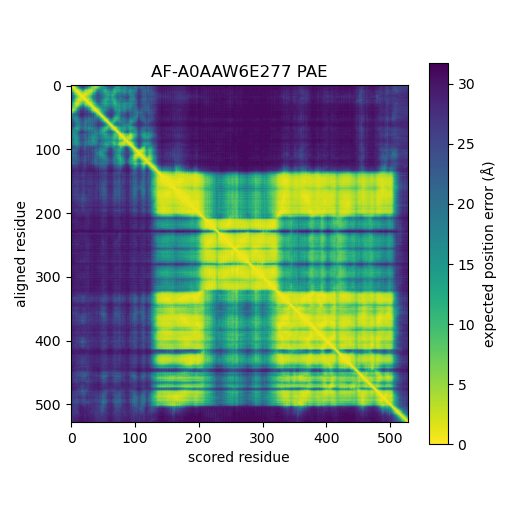.00 22.92 510 GLU A O 1
ATOM 4142 N N . ILE A 1 511 ? -4.956 29.415 1.041 1.00 26.28 511 ILE A N 1
ATOM 4143 C CA . ILE A 1 511 ? -5.228 29.299 -0.380 1.00 26.28 511 ILE A CA 1
ATOM 4144 C C . ILE A 1 511 ? -4.016 29.916 -1.082 1.00 26.28 511 ILE A C 1
ATOM 4146 O O . ILE A 1 511 ? -3.968 31.122 -1.312 1.00 26.28 511 ILE A O 1
ATOM 4150 N N . ILE A 1 512 ? -3.024 29.097 -1.432 1.00 25.30 512 ILE A N 1
ATOM 4151 C CA . ILE A 1 512 ? -2.007 29.501 -2.405 1.00 25.30 512 ILE A CA 1
ATOM 4152 C C . ILE A 1 512 ? -2.695 29.501 -3.774 1.00 25.30 512 ILE A C 1
ATOM 4154 O O . ILE A 1 512 ? -2.766 28.481 -4.461 1.00 25.30 512 ILE A O 1
ATOM 4158 N N . ILE A 1 513 ? -3.252 30.650 -4.158 1.00 23.61 513 ILE A N 1
ATOM 4159 C CA . ILE A 1 513 ? -3.756 30.869 -5.513 1.00 23.61 513 ILE A CA 1
ATOM 4160 C C . ILE A 1 513 ? -2.542 31.028 -6.431 1.00 23.61 513 ILE A C 1
ATOM 4162 O O . ILE A 1 513 ? -1.931 32.091 -6.497 1.00 23.61 513 ILE A O 1
ATOM 4166 N N . TRP A 1 514 ? -2.209 29.980 -7.183 1.00 21.34 514 TRP A N 1
ATOM 4167 C CA . TRP A 1 514 ? -1.422 30.137 -8.404 1.00 21.34 514 TRP A CA 1
ATOM 4168 C C . TRP A 1 514 ? -2.329 30.732 -9.484 1.00 21.34 514 TRP A C 1
ATOM 4170 O O . TRP A 1 514 ? -3.020 30.001 -10.194 1.00 21.34 514 TRP A O 1
ATOM 4180 N N . SER A 1 515 ? -2.352 32.060 -9.621 1.00 24.75 515 SER A N 1
ATOM 4181 C CA . SER A 1 515 ? -2.937 32.681 -10.811 1.00 24.75 515 SER A CA 1
ATOM 4182 C C . SER A 1 515 ? -1.891 32.681 -11.924 1.00 24.75 515 SER A C 1
ATOM 4184 O O . SER A 1 515 ? -1.006 33.536 -11.963 1.00 24.75 515 SER A O 1
ATOM 4186 N N . SER A 1 516 ? -1.989 31.725 -12.844 1.00 26.73 516 SER A N 1
ATOM 4187 C CA . SER A 1 516 ? -1.457 31.942 -14.187 1.00 26.73 516 SER A CA 1
ATOM 4188 C C . SER A 1 516 ? -2.459 32.829 -14.936 1.00 26.73 516 SER A C 1
ATOM 4190 O O . SER A 1 516 ? -3.633 32.495 -15.044 1.00 26.73 516 SER A O 1
ATOM 4192 N N . ASN A 1 517 ? -1.983 33.979 -15.418 1.00 31.12 517 ASN A N 1
ATOM 4193 C CA . ASN A 1 517 ? -2.666 34.884 -16.351 1.00 31.12 517 ASN A CA 1
ATOM 4194 C C . ASN A 1 517 ? -3.908 35.641 -15.844 1.00 31.12 517 ASN A C 1
ATOM 4196 O O . ASN A 1 517 ? -5.003 35.480 -16.378 1.00 31.12 517 ASN A O 1
ATOM 4200 N N . ILE A 1 518 ? -3.711 36.593 -14.928 1.00 27.94 518 ILE A N 1
ATOM 4201 C CA . ILE A 1 518 ? -4.559 37.794 -14.901 1.00 27.94 518 ILE A CA 1
ATOM 4202 C C . ILE A 1 518 ? -3.684 38.975 -15.316 1.00 27.94 518 IL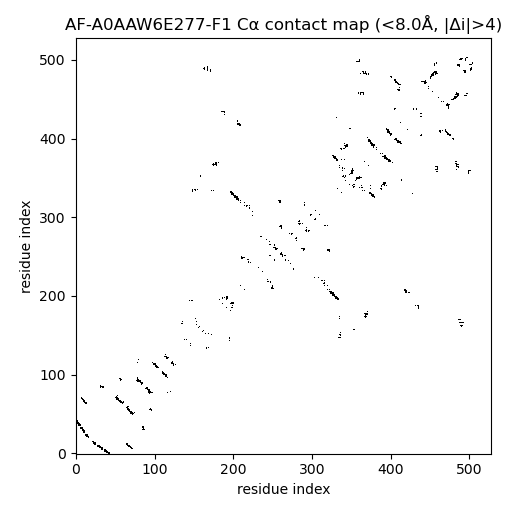E A C 1
ATOM 4204 O O . ILE A 1 518 ? -2.723 39.327 -14.631 1.00 27.94 518 ILE A O 1
ATOM 4208 N N . ASN A 1 519 ? -3.996 39.533 -16.487 1.00 27.25 519 ASN A N 1
ATOM 4209 C CA . ASN A 1 519 ? -3.399 40.759 -16.998 1.00 27.25 519 ASN A CA 1
ATOM 4210 C C . ASN A 1 519 ? -3.530 41.867 -15.950 1.00 27.25 519 ASN A C 1
ATOM 4212 O O . ASN A 1 519 ? -4.631 42.232 -15.544 1.00 27.25 519 ASN A O 1
ATOM 4216 N N . LYS A 1 520 ? -2.385 42.417 -15.542 1.00 32.56 520 LYS A N 1
ATOM 4217 C CA . LYS A 1 520 ? -2.302 43.722 -14.893 1.00 32.56 520 LYS A CA 1
ATOM 4218 C C . LYS A 1 520 ? -2.679 44.784 -15.922 1.00 32.56 520 LYS A C 1
ATOM 4220 O O . LYS A 1 520 ? -1.806 45.282 -16.624 1.00 32.56 520 LYS A O 1
ATOM 4225 N N . SER A 1 521 ? -3.950 45.138 -15.998 1.00 31.33 521 SER A N 1
ATOM 4226 C CA . SER A 1 521 ? -4.362 46.411 -16.581 1.00 31.33 521 SER A CA 1
ATOM 4227 C C . SER A 1 521 ? -5.787 46.741 -16.154 1.00 31.33 521 SER A C 1
ATOM 4229 O O . SER A 1 521 ? -6.710 45.995 -16.462 1.00 31.33 521 SER A O 1
ATOM 4231 N N . GLU A 1 522 ? -5.898 47.904 -15.514 1.00 33.78 522 GLU A N 1
ATOM 4232 C CA . GLU A 1 522 ? -7.085 48.760 -15.415 1.00 33.78 522 GLU A CA 1
ATOM 4233 C C . GLU A 1 522 ? -8.042 48.542 -14.227 1.00 33.78 522 GLU A C 1
ATOM 4235 O O . GLU A 1 522 ? -8.544 47.455 -13.963 1.00 33.78 522 GLU A O 1
ATOM 4240 N N . TYR A 1 523 ? -8.296 49.676 -13.557 1.00 27.83 523 TYR A N 1
ATOM 4241 C CA . TYR A 1 523 ? -9.252 49.957 -12.479 1.00 27.83 523 TYR A CA 1
ATOM 4242 C C . TYR A 1 523 ? -8.811 49.675 -11.036 1.00 27.83 523 TYR A C 1
ATOM 4244 O O . TYR A 1 523 ? -9.432 48.930 -10.285 1.00 27.83 523 TYR A O 1
ATOM 4252 N N . LEU A 1 524 ? -7.784 50.414 -10.608 1.00 29.92 524 LEU A N 1
ATOM 4253 C CA . LEU A 1 524 ? -7.819 51.068 -9.299 1.00 29.92 524 LEU A CA 1
ATOM 4254 C C . LEU A 1 524 ? -8.071 52.559 -9.530 1.00 29.92 524 LEU A C 1
ATOM 4256 O O . LEU A 1 524 ? -7.146 53.302 -9.848 1.00 29.92 524 LEU A O 1
ATOM 4260 N N . THR A 1 525 ? -9.320 52.979 -9.366 1.00 30.58 525 THR A N 1
ATOM 4261 C CA . THR A 1 525 ? -9.668 54.362 -9.033 1.00 30.58 525 THR A CA 1
ATOM 4262 C C . THR A 1 525 ? -10.741 54.334 -7.954 1.00 30.58 525 THR A C 1
ATOM 4264 O O . THR A 1 525 ? -11.843 53.862 -8.199 1.00 30.58 525 THR A O 1
ATOM 4267 N N . GLU A 1 526 ? -10.312 54.798 -6.781 1.00 30.08 526 GLU A N 1
ATOM 4268 C CA . GLU A 1 526 ? -11.010 55.643 -5.804 1.00 30.08 526 GLU A CA 1
ATOM 4269 C C . GLU A 1 526 ? -12.396 55.243 -5.265 1.00 30.08 526 GLU A C 1
ATOM 4271 O O . GLU A 1 526 ? -13.379 55.193 -5.987 1.00 30.08 526 GLU A O 1
ATOM 4276 N N . ASN A 1 527 ? -12.421 55.109 -3.930 1.00 31.61 527 ASN A N 1
ATOM 4277 C CA . ASN A 1 527 ? -13.482 55.504 -2.995 1.00 31.61 527 ASN A CA 1
ATOM 4278 C C . ASN A 1 527 ? -14.936 55.140 -3.337 1.00 31.61 527 ASN A C 1
ATOM 4280 O O . ASN A 1 527 ? -15.605 55.906 -4.021 1.00 31.61 527 ASN A O 1
ATOM 4284 N N . GLU A 1 528 ? -15.442 54.080 -2.693 1.00 30.05 528 GLU A N 1
ATOM 4285 C CA . GLU A 1 528 ? -16.740 54.039 -1.982 1.00 30.05 528 GLU A CA 1
ATOM 4286 C C . GLU A 1 528 ? -16.856 52.794 -1.088 1.00 30.05 528 GLU A C 1
ATOM 4288 O O . GLU A 1 528 ? -16.491 51.686 -1.549 1.00 30.05 528 GLU A O 1
#

Mean predicted aligned error: 17.92 Å

pLDDT: mean 70.13, std 24.8, range [21.34, 98.25]

Sequence (528 aa):
MYIRLYGRVYGYDIEKNENDEYVAVGDSKLIGNFKKPLIIDATKQIVARRYYDVEVFRHEILGDKYVVITGQHTRLLLPGDAVILSRTNEKVVVYGSGRKSFSYYQDGVLKRRPYIYSDGSLSFKAYKFVEEPIEENTDWMDDNLKYNYDCFYKLIKTYYPQTKDKYIYNEFKTWYEAKKDLIALFREHPQWNDKEKCIAIDLPINRNIDGNVVAFAARKLFQTMSAESPVFSRQTLSTYDCIADIVSSPYSYKTDDNCIRFVESSYINIKKDLNRIGLNDDDMNVNAKASRNINAIMKKFKLSDRTEYNKASAKCFDAMALRPLQVKFVVSLNICDFVTMSHGNSWSSCHSFRNRGGWHAGCLSYANDDVTVITYGLDKNCSDNDYYKNDKIFRQLFMINKNHTEYVQSRMYPACNIYTDESVNASFNSILSEVGIDISDTPVKKDSGRVISGEHYLNYPDYINFSNACNRYGSNLSLIKIGAGVKSLFNGEWLTSTNSLTGNTAENQEIIIWSSNINKSEYLTENE

Solvent-accessible surface area (backbone atoms only — not comparable to full-atom values): 30048 Å² total; per-residue (Å²): 86,75,48,74,47,83,54,59,33,36,26,42,50,66,45,68,46,98,84,73,43,82,42,79,47,82,73,78,39,84,74,48,49,64,77,67,62,52,75,42,77,39,78,84,54,86,89,79,86,76,68,83,53,81,47,68,38,82,55,77,79,55,94,89,40,55,46,36,50,46,34,76,74,59,91,78,77,51,67,69,43,76,47,68,42,58,90,78,69,46,79,44,61,39,55,66,91,64,82,49,68,49,74,48,75,56,95,89,41,84,43,75,42,59,40,47,75,56,96,95,41,84,41,73,62,77,78,69,74,76,71,72,84,67,69,88,75,60,85,86,47,52,76,38,53,45,51,46,47,54,51,40,50,52,52,47,44,70,80,42,68,80,46,38,65,68,36,51,51,51,51,54,51,45,25,48,70,30,33,46,66,55,51,56,46,53,54,62,27,94,61,41,35,74,62,65,39,28,36,71,46,79,45,69,40,48,54,32,83,42,42,58,57,35,7,50,32,39,34,49,34,50,48,55,58,56,74,68,54,74,96,63,53,74,69,55,44,55,41,50,52,55,43,43,53,48,53,38,34,36,81,28,52,40,80,53,93,82,33,39,18,43,30,69,68,50,46,52,50,45,52,53,49,34,45,76,72,71,55,68,64,88,84,50,50,75,90,39,44,35,58,56,38,51,51,45,53,34,47,74,73,69,45,61,86,40,81,65,35,58,63,36,46,51,55,26,39,56,57,49,48,66,64,51,46,65,20,28,37,34,47,34,70,30,62,48,40,36,49,37,62,24,44,33,71,90,48,70,50,51,38,9,54,95,75,63,18,67,25,27,32,11,24,53,3,37,37,36,17,66,30,55,37,42,34,36,29,32,60,58,86,55,70,100,56,71,63,51,79,53,52,24,68,33,32,36,41,37,36,39,36,96,82,55,47,32,36,38,35,32,52,54,35,60,82,61,59,50,53,41,66,65,49,56,48,52,55,51,48,52,52,35,44,64,46,74,30,77,54,54,94,57,70,37,83,86,70,94,77,45,72,44,72,28,68,63,44,32,41,76,64,43,57,70,78,34,58,92,63,23,51,32,27,29,85,70,89,57,77,38,63,46,23,15,50,40,59,10,28,53,76,62,47,76,36,90,50,27,60,33,54,60,41,93,61,86,82,75,70,82,78,81,76,81,75,80,84,75,81,92,72,89,84,91,75,82,90,134

Organism: NCBI:txid1160721

Foldseek 3Di:
DKDWDKWWFWFFQWDADPVRDIDGDDDIHTDAIAPGTDIDDCPPPDDDFFDKDKAWFDDCPDPRGTGIGITRPPPPQDQQDWDQTDPSRDIGGRDDFDQDWDWDDDPNDIDTFTWGDDDNDIDRPPPPPPPPPPDLDCVPPDPLLVLLLVLQQVVCCVLPVQFDPVQSSVLSVLLCVLAVVVLVLLVLFPQQDSNQQKRKDKDFFWWDQQLQLLLVLLLQLLVVLVVVDDDDDPLRVVLSVVLSVLSNDSQQWDQDPLAIFGDPVSLVVNQVSCVVVPLHDPQDDRPDGNLSNSCSVCVSSVNCVDPVNVVSSVSSVVSRHRGGQTWTKMWHLRLLCLLLVQLAPPGGDLCHSPVLRQQVLQSSQQSSHNFKIKMFTFHNPDDPDPVSVGHTHKIKIWGADPVLQKIKIAAMPPNDRGTDPLRVLVVVQVSSVSSVRHWDSDFDDLPLPAEAEEPLFRHDPRSNVCSVRMTMIGDDSHHGHGTDWAAASNPRHTENGSRHSNHPPPPDDPPPDPDDDDDPDDDDDDDD

Nearest PDB structures (foldseek):
  2ym9-assembly5_C  TM=1.397E-01  e=1.234E+00  Salmonella enterica subsp. enterica serovar Typhimurium str. SL1344
  4nzp-assembly1_A  TM=3.286E-01  e=9.833E+00  Campylobacter jejuni subsp. jejuni NCTC 11168 = ATCC 700819

Radius of gyration: 30.46 Å; Cα contacts (8 Å, |Δi|>4): 887; chains: 1; bounding box: 85×78×76 Å

Secondary structure (DSSP, 8-state):
-EEEE--EEEEEEEEE-TTS-EEEEEEEEEEEE-SS-EEEEGGG-PPPP---EEEEE---SSSS--EEEEETT-TTPPTT-EEE-TTT--EEE------EEEEEEETTEEEEEEEEEETTEEE---------------TT--HHHHHHHHHHHHHHHHH-TTS-HHHHHHHHHHHHHHHHHHHHHHHTSTTEETTTTEEEEEEEEPBP--HHHHHHHHHHHHHHHHHT-----HHHHHHHHHHHHHHT-GGGEEEETTEEEE-HHHHHHHHHHHHHTT---SS--TTS-HHHHHHHHHHHTT-TTSHHHHHHHHHHHHHT--SPEEEEEEEE--HHHHHTTT-BSS---TT-TTTT-TTTHHHHHHHTSSSEEEEEEEETTS-SS-GGGSPBSEEEEEEE-TTSS-EEE---BSSSSSB-HHHHHHHHHHHHHHTT----SSBP---S-SEEE-TTB-S--HHHHTTTT--EESS--PPEEE--B-B-TTT-PBP--TT-SS---TTS-------------S------